Protein AF-A0A543E111-F1 (afdb_monomer)

Mean predicted aligned error: 7.76 Å

InterPro domains:
  IPR008279 PEP-utilising enzyme, mobile domain [PF00391] (436-506)
  IPR036637 Phosphohistidine domain superfamily [SSF52009] (407-509)
  IPR051549 Phosphoenolpyruvate Utilizing Enzyme [PTHR43615] (240-511)

Organism: NCBI:txid630975

Secondary structure (DSSP, 8-state):
------------TTTT---EEE-TTHHHHS-SPPPHHHHHHHHHHHHHH-GGGGSTT---EEEETTEEEEEHHHHHHHHHTTT--HHHHHHHHHHHH-PPPTT---PPPP--HHHHHHHHHHHHHHHHHHHHHHHHHHHHTTTTHHHHHHHHHHHHHH---HHHHHHHIIIIIHHHHHHHHHHHHHHHHHTHHHHHHHHHHHHHH-HHHHHHHTS-SS--TTSHHHHHHHHHHTTSS-HHHHHHHHTT--TTSS-SSSPPGGGGHHHHHHHHTTPPPSHHHHHHHHHHHHHHHHHHHHH-GGGHHHHHHHHHHHHHHHHHHHHHHHHHHHHHHHHHHHHHHHHHHHT-GGGGGGS-HHHHHHHHTT----S-HHHHHHHHHHHHHSPPPPSEEETTTPPPP--PPTTEEE-EEEE--EEEEEEEE-SSGGGGGG--TT-EEEES---TTTGGGGGG-SEEEESS--TTSHHHHHHHHHT--EEE--SSHHHH--TT-EEEEETTTTEEEE--

Nearest PDB structures (foldseek):
  5fbu-assembly1_A  TM=7.073E-01  e=4.498E-19  Listeria monocytogenes serotype 4b str. F2365
  5fbt-assembly1_A  TM=7.029E-01  e=6.473E-19  Listeria monocytogenes serotype 4b str. F2365
  5hv1-assembly1_A  TM=7.230E-01  e=2.465E-17  Listeria monocytogenes
  5fbs-assembly1_A  TM=6.700E-01  e=2.465E-17  Listeria monocytogenes serotype 4b str. F2365
  5hv2-assembly1_A  TM=5.198E-01  e=7.476E-16  Listeria monocytogenes

pLDDT: mean 85.35, std 11.7, range [33.38, 98.69]

Sequence (512 aa):
MTSGTTALEVWDDSVGVDHLWTNGNLGEAVPGVMTPATWSTVSLFMSRAMTTSAVPGARAFGRIRGRFYLDLSVIVSLAATFGVPPRRVLAAMEPVFGTVPPDVEIPLVAMPRARTALALLRSSVTGVRRARAARRALATELPALPQRCTDLRTAIAATADPRRLATIWTAEVDPLLALVGDLMDVVRRDGKALVTVPARLTRLVGAADAEALTSAGEHLASMGPLIGLARLERGEIDRDTYVREHGHRGPHEFELSVPRPAEDLDRHLAQLRGGPDPRPLLARREAAREEAWQRLVRNRPRRVEGARRGLHAWADAARQRERIRSASMRVFWVARAFFLRAGVLTGLGEDVFLLSLEEVLGVLSGAPVTADVAVRRATYAHYRALPAPPPLVRGTLAAAPGTRAAGTVRGTGASAGIVTGRVRVLPDVAGGDALRPGEVLVTTVTNVGWTPLFPRAAAIVTDVGARLSHAAVVARELGIPAVVGCGDATAVLRTGDQVRVDGTLGTVQRLP

Foldseek 3Di:
DDPPPLDFDDQAPLAPPQFKKFCFQVCQQAVAQAFQALVQLVLLLQCLLDLLVLQPPLQQWGGHLRTIIGTLQSVLLLCVLVPDHSVVVQVVCCQPGNHDPPPDDGHHDDDDSVSSVVSSVVSVVVLVVLLVVLVVCLVPPLVCLLVLLVVLLVVLLPDQALLVLLVSCVVPLSVLSNSLSSLSNNLVVLVVLLPVLLVVVCVQQNNQLSLLQQFCPDDALLCVLQVLLVCPVVVVDDPVVSCSSPQLFASNLSHLLDDTCSVPVPVLSVLLPPFPRLVVLLVVSNVSNVVSLVVCCVPPVVCNVVSVVSSVSNVVSRNSNRSSVSSSSSSSNSSSSSLQSLCVSQVVHSLSSNHHPVQSSCVSVPHDRPDPSVSSVVSSVVSRPDDDQFRMATRNDDDPDDPDDAFKFFAAQQFADKDKAFADEDADSVCLVVQAAAHEYEYAYHYSNCLSSLSRHQEYEHLHHRNPHSRSSSCSNSRRTYAYNRRCCNVRDDGGFIWMGGSHRNMIGTDD

Solvent-accessible surface area (backbone atoms only — not comparable to full-atom values): 26582 Å² total; per-residue (Å²): 138,79,86,77,76,76,74,60,67,85,48,42,67,34,64,97,38,79,38,30,32,35,22,24,39,51,33,34,52,41,70,53,59,48,46,40,28,25,46,44,50,50,49,58,30,44,52,48,36,33,78,58,48,54,32,88,93,37,65,41,52,46,30,52,60,35,21,56,30,34,28,48,14,45,54,39,25,62,42,41,71,74,73,42,57,57,70,61,54,49,65,71,39,25,56,59,44,31,81,77,60,94,85,63,80,70,43,70,54,91,67,63,58,69,62,49,51,52,30,50,51,57,42,46,59,53,46,53,53,45,42,53,51,29,60,50,35,59,74,66,43,57,79,51,41,66,57,54,42,50,54,50,35,52,53,43,70,69,55,85,49,44,53,58,50,44,46,46,39,68,73,48,50,50,56,49,40,46,47,42,13,33,39,49,32,43,43,66,68,65,37,54,38,70,55,53,37,49,60,51,34,28,76,72,63,34,63,70,38,22,49,37,62,72,35,73,91,66,88,48,61,67,49,38,54,44,54,43,46,58,33,39,78,70,65,77,41,54,70,66,55,40,36,72,76,31,19,52,63,32,60,56,46,59,42,44,84,54,79,43,36,51,80,45,45,67,66,44,50,60,72,48,59,90,48,55,76,56,62,67,37,40,50,53,35,52,52,48,19,51,52,37,48,52,50,42,46,73,76,39,56,95,47,40,69,63,49,51,55,39,49,51,51,25,48,51,45,52,44,51,47,35,49,50,51,54,51,38,28,41,48,45,47,35,52,28,44,46,47,53,41,48,4,61,72,70,72,47,44,78,57,41,36,60,30,35,53,69,53,49,46,37,40,36,70,68,44,78,85,80,71,62,56,67,40,46,51,53,31,51,54,52,42,59,73,46,79,82,77,66,55,56,37,48,28,70,81,52,79,77,84,75,91,68,68,92,59,55,47,53,33,42,39,29,11,60,46,75,46,74,31,38,30,37,65,40,93,50,67,88,58,48,82,75,62,50,77,52,23,23,40,30,24,51,61,49,32,59,48,40,50,43,54,49,60,24,33,48,26,43,38,20,20,41,22,24,62,69,17,60,56,20,47,54,27,35,42,45,58,28,20,15,26,23,34,32,70,45,46,64,79,73,54,50,65,68,41,44,31,40,38,29,6,61,79,5,38,36,34,62,52,136

Radius of gyration: 23.13 Å; Cα contacts (8 Å, |Δi|>4): 896; chains: 1; bounding box: 61×56×74 Å

Structure (mmCIF, N/CA/C/O backbone):
data_AF-A0A543E111-F1
#
_entry.id   AF-A0A543E111-F1
#
loop_
_atom_site.group_PDB
_atom_site.id
_atom_site.type_symbol
_atom_site.label_atom_id
_atom_site.label_alt_id
_atom_site.label_comp_id
_atom_site.label_asym_id
_atom_site.label_entity_id
_atom_site.label_seq_id
_atom_site.pdbx_PDB_ins_code
_atom_site.Cartn_x
_atom_site.Cartn_y
_atom_site.Cartn_z
_atom_site.occupancy
_atom_site.B_iso_or_equiv
_atom_site.auth_seq_id
_atom_site.auth_comp_id
_atom_site.auth_asym_id
_atom_site.auth_atom_id
_atom_site.pdbx_PDB_model_num
ATOM 1 N N . MET A 1 1 ? -7.466 -28.327 -36.109 1.00 33.38 1 MET A N 1
ATOM 2 C CA . MET A 1 1 ? -7.692 -27.185 -35.198 1.00 33.38 1 MET A CA 1
ATOM 3 C C . MET A 1 1 ? -7.561 -27.688 -33.768 1.00 33.38 1 MET A C 1
ATOM 5 O O . MET A 1 1 ? -8.539 -28.099 -33.166 1.00 33.38 1 MET A O 1
ATOM 9 N N . THR A 1 2 ? -6.333 -27.773 -33.262 1.00 33.50 2 THR A N 1
ATOM 10 C CA . THR A 1 2 ? -6.038 -28.115 -31.865 1.00 33.50 2 THR A CA 1
ATOM 11 C C . THR A 1 2 ? -6.123 -26.836 -31.040 1.00 33.50 2 THR A C 1
ATOM 13 O O . THR A 1 2 ? -5.398 -25.885 -31.325 1.00 33.50 2 THR A O 1
ATOM 16 N N . SER A 1 3 ? -7.026 -26.784 -30.057 1.00 40.44 3 SER A N 1
ATOM 17 C CA . SER A 1 3 ? -7.102 -25.684 -29.095 1.00 40.44 3 SER A CA 1
ATOM 18 C C . SER A 1 3 ? -5.812 -25.667 -28.273 1.00 40.44 3 SER A C 1
ATOM 20 O O . SER A 1 3 ? -5.650 -26.446 -27.335 1.00 40.44 3 SER A O 1
ATOM 22 N N . GLY A 1 4 ? -4.857 -24.831 -28.673 1.00 36.88 4 GLY A N 1
ATOM 23 C CA . GLY A 1 4 ? -3.644 -24.594 -27.906 1.00 36.88 4 GLY A CA 1
ATOM 24 C C . GLY A 1 4 ? -4.006 -23.829 -26.644 1.00 36.88 4 GLY A C 1
ATOM 25 O O . GLY A 1 4 ? -4.174 -22.614 -26.687 1.00 36.88 4 GLY A O 1
ATOM 26 N N . THR A 1 5 ? -4.157 -24.531 -25.525 1.00 47.09 5 THR A N 1
ATOM 27 C CA . THR A 1 5 ? -4.147 -23.908 -24.204 1.00 47.09 5 THR A CA 1
ATOM 28 C C . THR A 1 5 ? -2.765 -23.287 -24.040 1.00 47.09 5 THR A C 1
ATOM 30 O O . THR A 1 5 ? -1.782 -24.009 -23.882 1.00 47.09 5 THR A O 1
ATOM 33 N N . THR A 1 6 ? -2.653 -21.964 -24.162 1.00 56.34 6 THR A N 1
ATOM 34 C CA . THR A 1 6 ? -1.395 -21.255 -23.917 1.00 56.34 6 THR A CA 1
ATOM 35 C C . THR A 1 6 ? -0.945 -21.608 -22.501 1.00 56.34 6 THR A C 1
ATOM 37 O O . THR A 1 6 ? -1.665 -21.318 -21.543 1.00 56.34 6 THR A O 1
ATOM 40 N N . ALA A 1 7 ? 0.184 -22.306 -22.362 1.00 80.81 7 ALA A N 1
ATOM 41 C CA . ALA A 1 7 ? 0.700 -22.697 -21.056 1.00 80.81 7 ALA A CA 1
ATOM 42 C C . ALA A 1 7 ? 0.969 -21.424 -20.241 1.00 80.81 7 ALA A C 1
ATOM 44 O O . ALA A 1 7 ? 1.780 -20.597 -20.645 1.00 80.81 7 ALA A O 1
ATOM 45 N N . LEU A 1 8 ? 0.235 -21.231 -19.143 1.00 88.69 8 LEU A N 1
ATOM 46 C CA . LEU A 1 8 ? 0.400 -20.073 -18.266 1.00 88.69 8 LEU A CA 1
ATOM 47 C C . LEU A 1 8 ? 1.605 -20.277 -17.345 1.00 88.69 8 LEU A C 1
ATOM 49 O O . LEU A 1 8 ? 1.882 -21.396 -16.911 1.00 88.69 8 LEU A O 1
ATOM 53 N N . GLU A 1 9 ? 2.285 -19.187 -16.996 1.00 91.19 9 GLU A N 1
ATOM 54 C CA . GLU A 1 9 ? 3.267 -19.217 -15.914 1.00 91.19 9 GLU A CA 1
ATOM 55 C C . GLU A 1 9 ? 2.563 -19.380 -14.557 1.00 91.19 9 GLU A C 1
ATOM 57 O O . GLU A 1 9 ? 1.454 -18.888 -14.333 1.00 91.19 9 GLU A O 1
ATOM 62 N N . VAL A 1 10 ? 3.235 -20.037 -13.611 1.00 89.94 10 VAL A N 1
ATOM 63 C CA . VAL A 1 10 ? 2.739 -20.176 -12.238 1.00 89.94 10 VAL A CA 1
ATOM 64 C C . VAL A 1 10 ? 3.237 -18.997 -11.407 1.00 89.94 10 VAL A C 1
ATOM 66 O O . VAL A 1 10 ? 4.420 -18.906 -11.087 1.00 89.94 10 VAL A O 1
ATOM 69 N N . TRP A 1 11 ? 2.335 -18.088 -11.029 1.00 91.81 11 TRP A N 1
ATOM 70 C CA . TRP A 1 11 ? 2.633 -16.985 -10.101 1.00 91.81 11 TRP A CA 1
ATOM 71 C C . TRP A 1 11 ? 2.036 -17.249 -8.720 1.00 91.81 11 TRP A C 1
ATOM 73 O O . TRP A 1 11 ? 1.345 -16.404 -8.143 1.00 91.81 11 TRP A O 1
ATOM 83 N N . ASP A 1 12 ? 2.278 -18.449 -8.205 1.00 90.12 12 ASP A N 1
ATOM 84 C CA . ASP A 1 12 ? 1.748 -18.905 -6.929 1.00 90.12 12 ASP A CA 1
ATOM 85 C C . ASP A 1 12 ? 2.803 -19.708 -6.159 1.00 90.12 12 ASP A C 1
ATOM 87 O O . ASP A 1 12 ? 3.089 -20.861 -6.471 1.00 90.12 12 ASP A O 1
ATOM 91 N N . ASP A 1 13 ? 3.387 -19.065 -5.152 1.00 89.50 13 ASP A N 1
ATOM 92 C CA . ASP A 1 13 ? 4.419 -19.614 -4.275 1.00 89.50 13 ASP A CA 1
ATOM 93 C C . ASP A 1 13 ? 3.821 -20.533 -3.184 1.00 89.50 13 ASP A C 1
ATOM 95 O O . ASP A 1 13 ? 4.572 -21.138 -2.423 1.00 89.50 13 ASP A O 1
ATOM 99 N N . SER A 1 14 ? 2.486 -20.652 -3.084 1.00 85.56 14 SER A N 1
ATOM 100 C CA . SER A 1 14 ? 1.828 -21.593 -2.159 1.00 85.56 14 SER A CA 1
ATOM 101 C C . SER A 1 14 ? 1.708 -23.014 -2.725 1.00 85.56 14 SER A C 1
ATOM 103 O O . SER A 1 14 ? 1.397 -23.960 -1.997 1.00 85.56 14 SER A O 1
ATOM 105 N N . VAL A 1 15 ? 1.957 -23.188 -4.026 1.00 84.62 15 VAL A N 1
ATOM 106 C CA . VAL A 1 15 ? 1.845 -24.482 -4.706 1.00 84.62 15 VAL A CA 1
ATOM 107 C C . VAL A 1 15 ? 2.916 -25.444 -4.193 1.00 84.62 15 VAL A C 1
ATOM 109 O O . VAL A 1 15 ? 4.108 -25.156 -4.247 1.00 84.62 15 VAL A O 1
ATOM 112 N N . GLY A 1 16 ? 2.485 -26.616 -3.719 1.00 80.12 16 GLY A N 1
ATOM 113 C CA . GLY A 1 16 ? 3.383 -27.671 -3.238 1.00 80.12 16 GLY A CA 1
ATOM 114 C C . GLY A 1 16 ? 3.964 -27.431 -1.841 1.00 80.12 16 GLY A C 1
ATOM 115 O O . GLY A 1 16 ? 4.858 -28.168 -1.432 1.00 80.12 16 GLY A O 1
ATOM 116 N N . VAL A 1 17 ? 3.465 -26.430 -1.105 1.00 84.31 17 VAL A N 1
ATOM 117 C CA . VAL A 1 17 ? 3.986 -26.049 0.213 1.00 84.31 17 VAL A CA 1
ATOM 118 C C . VAL A 1 17 ? 2.837 -25.879 1.219 1.00 84.31 17 VAL A C 1
ATOM 120 O O . VAL A 1 17 ? 1.979 -25.016 1.043 1.00 84.31 17 VAL A O 1
ATOM 123 N N . ASP A 1 18 ? 2.815 -26.663 2.305 1.00 87.69 18 ASP A N 1
ATOM 124 C CA . ASP A 1 18 ? 1.842 -26.490 3.405 1.00 87.69 18 ASP A CA 1
ATOM 125 C C . ASP A 1 18 ? 2.306 -25.391 4.367 1.00 87.69 18 ASP A C 1
ATOM 127 O O . ASP A 1 18 ? 2.800 -25.666 5.456 1.00 87.69 18 ASP A O 1
ATOM 131 N N . HIS A 1 19 ? 2.202 -24.135 3.939 1.00 89.31 19 HIS A N 1
ATOM 132 C CA . HIS A 1 19 ? 2.475 -22.958 4.766 1.00 89.31 19 HIS A CA 1
ATOM 133 C C . HIS A 1 19 ? 1.205 -22.134 4.983 1.00 89.31 19 HIS A C 1
ATOM 135 O O . HIS A 1 19 ? 0.272 -22.175 4.176 1.00 89.31 19 HIS A O 1
ATOM 141 N N . LEU A 1 20 ? 1.196 -21.349 6.062 1.00 88.50 20 LEU A N 1
ATOM 142 C CA . LEU A 1 20 ? 0.181 -20.338 6.326 1.00 88.50 20 LEU A CA 1
ATOM 143 C C . LEU A 1 20 ? 0.649 -18.968 5.826 1.00 88.50 20 LEU A C 1
ATOM 145 O O . LEU A 1 20 ? 1.690 -18.459 6.241 1.00 88.50 20 LEU A O 1
ATOM 149 N N . TRP A 1 21 ? -0.170 -18.340 4.996 1.00 88.06 21 TRP A N 1
ATOM 150 C CA . TRP A 1 21 ? 0.097 -17.075 4.334 1.00 88.06 21 TRP A CA 1
ATOM 151 C C . TRP A 1 21 ? -0.920 -16.017 4.738 1.00 88.06 21 TRP A C 1
ATOM 153 O O . TRP A 1 21 ? -2.097 -16.326 4.911 1.00 88.06 21 TRP A O 1
ATOM 163 N N . THR A 1 22 ? -0.503 -14.753 4.830 1.00 85.25 22 THR A N 1
ATOM 164 C CA . THR A 1 22 ? -1.423 -13.637 5.083 1.00 85.25 22 THR A CA 1
ATOM 165 C C . THR A 1 22 ? -1.146 -12.418 4.215 1.00 85.25 22 THR A C 1
ATOM 167 O O . THR A 1 22 ? 0.011 -12.057 4.005 1.00 85.25 22 THR A O 1
ATOM 170 N N . ASN A 1 23 ? -2.198 -11.746 3.745 1.00 81.38 23 ASN A N 1
ATOM 171 C CA . ASN A 1 23 ? -2.072 -10.429 3.124 1.00 81.38 23 ASN A CA 1
ATOM 172 C C . ASN A 1 23 ? -2.582 -9.277 4.008 1.00 81.38 23 ASN A C 1
ATOM 174 O O . ASN A 1 23 ? -2.248 -8.151 3.681 1.00 81.38 23 ASN A O 1
ATOM 178 N N . GLY A 1 24 ? -3.271 -9.516 5.136 1.00 72.00 24 GLY A N 1
ATOM 179 C CA . GLY A 1 24 ? -3.716 -8.526 6.144 1.00 72.00 24 GLY A CA 1
ATOM 180 C C . GLY A 1 24 ? -3.626 -7.036 5.749 1.00 72.00 24 GLY A C 1
ATOM 181 O O . GLY A 1 24 ? -4.308 -6.580 4.840 1.00 72.00 24 GLY A O 1
ATOM 182 N N . ASN A 1 25 ? -2.747 -6.257 6.395 1.00 65.94 25 ASN A N 1
ATOM 183 C CA . ASN A 1 25 ? -2.526 -4.841 6.034 1.00 65.94 25 ASN A CA 1
ATOM 184 C C . ASN A 1 25 ? -1.669 -4.630 4.764 1.00 65.94 25 ASN A C 1
ATOM 186 O O . ASN A 1 25 ? -1.508 -3.499 4.306 1.00 65.94 25 ASN A O 1
ATOM 190 N N . LEU A 1 26 ? -1.046 -5.674 4.212 1.00 70.81 26 LEU A N 1
ATOM 191 C CA . LEU A 1 26 ? -0.230 -5.570 2.995 1.00 70.81 26 LEU A CA 1
ATOM 192 C C . LEU A 1 26 ? -1.077 -5.586 1.723 1.00 70.81 26 LEU A C 1
ATOM 194 O O . LEU A 1 26 ? -0.690 -4.943 0.753 1.00 70.81 26 LEU A O 1
ATOM 198 N N . GLY A 1 27 ? -2.247 -6.225 1.749 1.00 65.50 27 GLY A N 1
ATOM 199 C CA . GLY A 1 27 ? -3.235 -6.186 0.677 1.00 65.50 27 GLY A CA 1
ATOM 200 C C . GLY A 1 27 ? -3.754 -4.771 0.423 1.00 65.50 27 GLY A C 1
ATOM 201 O O . GLY A 1 27 ? -4.107 -4.449 -0.699 1.00 65.50 27 GLY A O 1
ATOM 202 N N . GLU A 1 28 ? -3.715 -3.876 1.415 1.00 69.38 28 GLU A N 1
ATOM 203 C CA . GLU A 1 28 ? -4.000 -2.443 1.218 1.00 69.38 28 GLU A CA 1
ATOM 204 C C . GLU A 1 28 ? -2.888 -1.721 0.459 1.00 69.38 28 GLU A C 1
ATOM 206 O O . GLU A 1 28 ? -3.137 -0.804 -0.320 1.00 69.38 28 GLU A O 1
ATOM 211 N N . ALA A 1 29 ? -1.638 -2.108 0.711 1.00 68.31 29 ALA A N 1
ATOM 212 C CA . ALA A 1 29 ? -0.481 -1.518 0.056 1.00 68.31 29 ALA A CA 1
ATOM 213 C C . ALA A 1 29 ? -0.322 -2.042 -1.376 1.00 68.31 29 ALA A C 1
ATOM 215 O O . ALA A 1 29 ? -0.020 -1.271 -2.284 1.00 68.31 29 ALA A O 1
ATOM 216 N N . VAL A 1 30 ? -0.562 -3.337 -1.580 1.00 77.75 30 VAL A N 1
ATOM 217 C CA . VAL A 1 30 ? -0.402 -4.029 -2.860 1.00 77.75 30 VAL A CA 1
ATOM 218 C C . VAL A 1 30 ? -1.674 -4.839 -3.165 1.00 77.75 30 VAL A C 1
ATOM 220 O O . VAL A 1 30 ? -1.674 -6.063 -3.038 1.00 77.75 30 VAL A O 1
ATOM 223 N N . PRO A 1 31 ? -2.784 -4.172 -3.540 1.00 73.81 31 PRO A N 1
ATOM 224 C CA . PRO A 1 31 ? -4.091 -4.827 -3.692 1.00 73.81 31 PRO A CA 1
ATOM 225 C C . PRO A 1 31 ? -4.216 -5.671 -4.965 1.00 73.81 31 PRO A C 1
ATOM 227 O O . PRO A 1 31 ? -5.032 -6.592 -5.043 1.00 73.81 31 PRO A O 1
ATOM 230 N N . GLY A 1 32 ? -3.435 -5.331 -5.990 1.00 84.00 32 GLY A N 1
ATOM 231 C CA . GLY A 1 32 ? -3.528 -5.923 -7.318 1.00 84.00 32 GLY A CA 1
ATOM 232 C C . GLY A 1 32 ? -2.612 -7.124 -7.523 1.00 84.00 32 GLY A C 1
ATOM 233 O O . GLY A 1 32 ? -1.678 -7.374 -6.760 1.00 84.00 32 GLY A O 1
ATOM 234 N N . VAL A 1 33 ? -2.871 -7.842 -8.616 1.00 91.62 33 VAL A N 1
ATOM 235 C CA . VAL A 1 33 ? -1.870 -8.722 -9.228 1.00 91.62 33 VAL A CA 1
ATOM 236 C C . VAL A 1 33 ? -0.685 -7.858 -9.633 1.00 91.62 33 VAL A C 1
ATOM 238 O O . VAL A 1 33 ? -0.886 -6.817 -10.255 1.00 91.62 33 VAL A O 1
ATOM 241 N N . MET A 1 34 ? 0.522 -8.284 -9.282 1.00 94.81 34 MET A N 1
ATOM 242 C CA . MET A 1 34 ? 1.736 -7.574 -9.655 1.00 94.81 34 MET A CA 1
ATOM 243 C C . MET A 1 34 ? 2.244 -8.038 -11.010 1.00 94.81 34 MET A C 1
ATOM 245 O O . MET A 1 34 ? 2.337 -9.240 -11.270 1.00 94.81 34 MET A O 1
ATOM 249 N N . THR A 1 35 ? 2.654 -7.085 -11.838 1.00 96.56 35 THR A N 1
ATOM 250 C CA . THR A 1 35 ? 3.488 -7.395 -13.003 1.00 96.56 35 THR A CA 1
ATOM 251 C C . THR A 1 35 ? 4.874 -7.913 -12.566 1.00 96.56 35 THR A C 1
ATOM 253 O O . THR A 1 35 ? 5.312 -7.632 -11.445 1.00 96.56 35 THR A O 1
ATOM 256 N N . PRO A 1 36 ? 5.602 -8.670 -13.407 1.00 96.94 36 PRO A N 1
ATOM 257 C CA . P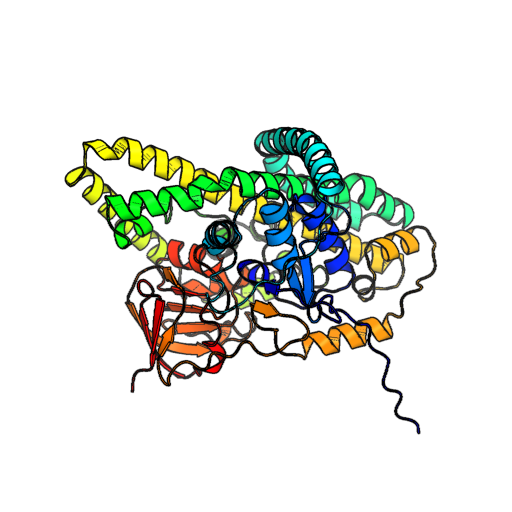RO A 1 36 ? 6.984 -9.086 -13.139 1.00 96.94 36 PRO A CA 1
ATOM 258 C C . PRO A 1 36 ? 7.933 -7.938 -12.754 1.00 96.94 36 PRO A C 1
ATOM 260 O O . PRO A 1 36 ? 8.723 -8.086 -11.811 1.00 96.94 36 PRO A O 1
ATOM 263 N N . ALA A 1 37 ? 7.808 -6.773 -13.398 1.00 97.69 37 ALA A N 1
ATOM 264 C CA . ALA A 1 37 ? 8.557 -5.564 -13.051 1.00 97.69 37 ALA A CA 1
ATOM 265 C C . ALA A 1 37 ? 8.250 -5.100 -11.622 1.00 97.69 37 ALA A C 1
ATOM 267 O O . ALA A 1 37 ? 9.156 -4.846 -10.819 1.00 97.69 37 ALA A O 1
ATOM 268 N N . THR A 1 38 ? 6.963 -5.052 -11.270 1.00 96.69 38 THR A N 1
ATOM 269 C CA . THR A 1 38 ? 6.525 -4.708 -9.916 1.00 96.69 38 THR A CA 1
ATOM 270 C C . THR A 1 38 ? 7.024 -5.727 -8.904 1.00 96.69 38 THR A C 1
ATOM 272 O O . THR A 1 38 ? 7.614 -5.346 -7.898 1.00 96.69 38 THR A O 1
ATOM 275 N N . TRP A 1 39 ? 6.836 -7.021 -9.162 1.00 95.75 39 TRP A N 1
ATOM 276 C CA . TRP A 1 39 ? 7.211 -8.077 -8.226 1.00 95.75 39 TRP A CA 1
ATOM 277 C C . TRP A 1 39 ? 8.708 -8.084 -7.918 1.00 95.75 39 TRP A C 1
ATOM 279 O O . TRP A 1 39 ? 9.091 -8.171 -6.751 1.00 95.75 39 TRP A O 1
ATOM 289 N N . SER A 1 40 ? 9.556 -7.978 -8.940 1.00 96.12 40 SER A N 1
ATOM 290 C CA . SER A 1 40 ? 11.013 -7.932 -8.766 1.00 96.12 40 SER A CA 1
ATOM 291 C C . SER A 1 40 ? 11.454 -6.687 -7.982 1.00 96.12 40 SER A C 1
ATOM 293 O O . SER A 1 40 ? 12.231 -6.803 -7.033 1.00 96.12 40 SER A O 1
ATOM 295 N N . THR A 1 41 ? 10.868 -5.521 -8.268 1.00 96.19 41 THR A N 1
ATOM 296 C CA . THR A 1 41 ? 11.137 -4.273 -7.527 1.00 96.19 41 THR A CA 1
ATOM 297 C C . THR A 1 41 ? 10.648 -4.330 -6.073 1.00 96.19 41 THR A C 1
ATOM 299 O O . THR A 1 41 ? 11.373 -3.961 -5.148 1.00 96.19 41 THR A O 1
ATOM 302 N N . VAL A 1 42 ? 9.432 -4.836 -5.836 1.00 93.00 42 VAL A N 1
ATOM 303 C CA . VAL A 1 42 ? 8.875 -5.041 -4.489 1.00 93.00 42 VAL A CA 1
ATOM 304 C C . VAL A 1 42 ? 9.710 -6.054 -3.714 1.00 93.00 42 VAL A C 1
ATOM 306 O O . VAL A 1 42 ? 9.987 -5.830 -2.542 1.00 93.00 42 VAL A O 1
ATOM 309 N N . SER A 1 43 ? 10.160 -7.136 -4.351 1.00 90.88 43 SER A N 1
ATOM 310 C CA . SER A 1 43 ? 11.009 -8.149 -3.715 1.00 90.88 43 SER A CA 1
ATOM 311 C C . SER A 1 43 ? 12.336 -7.559 -3.243 1.00 90.88 43 SER A C 1
ATOM 313 O O . SER A 1 43 ? 12.751 -7.816 -2.112 1.00 90.88 43 SER A O 1
ATOM 315 N N . LEU A 1 44 ? 12.961 -6.710 -4.063 1.00 90.62 44 LEU A N 1
ATOM 316 C CA . LEU A 1 44 ? 14.172 -5.973 -3.705 1.00 90.62 44 LEU A CA 1
ATOM 317 C C . LEU A 1 44 ? 13.930 -5.049 -2.501 1.00 90.62 44 LEU A C 1
ATOM 319 O O . LEU A 1 44 ? 14.650 -5.132 -1.505 1.00 90.62 44 LEU A O 1
ATOM 323 N N . PHE A 1 45 ? 12.866 -4.244 -2.535 1.00 91.00 45 PHE A N 1
ATOM 324 C CA . PHE A 1 45 ? 12.468 -3.380 -1.419 1.00 91.00 45 PHE A CA 1
ATOM 325 C C . PHE A 1 45 ? 12.187 -4.179 -0.130 1.00 91.00 45 PHE A C 1
ATOM 327 O O . PHE A 1 45 ? 12.713 -3.859 0.941 1.00 91.00 45 PHE A O 1
ATOM 334 N N . MET A 1 46 ? 11.414 -5.264 -0.222 1.00 87.12 46 MET A N 1
ATOM 335 C CA . MET A 1 46 ? 11.021 -6.099 0.918 1.00 87.12 46 MET A CA 1
ATOM 336 C C . MET A 1 46 ? 12.192 -6.888 1.504 1.00 87.12 46 MET A C 1
ATOM 338 O O . MET A 1 46 ? 12.240 -7.095 2.718 1.00 87.12 46 MET A O 1
ATOM 342 N N . SER A 1 47 ? 13.187 -7.255 0.690 1.00 84.12 47 SER A N 1
ATOM 343 C CA . SER A 1 47 ? 14.428 -7.874 1.177 1.00 84.12 47 SER A CA 1
ATOM 344 C C . SER A 1 47 ? 15.179 -6.986 2.181 1.00 84.12 47 SER A C 1
ATOM 346 O O . SER A 1 47 ? 15.917 -7.491 3.028 1.00 84.12 47 SER A O 1
ATOM 348 N N . ARG A 1 48 ? 14.950 -5.667 2.122 1.00 82.06 48 ARG A N 1
ATOM 349 C CA . ARG A 1 48 ? 15.554 -4.672 3.015 1.00 82.06 48 ARG A CA 1
ATOM 350 C C . ARG A 1 48 ? 14.623 -4.218 4.124 1.00 82.06 48 ARG A C 1
ATOM 352 O O . ARG A 1 48 ? 15.064 -4.082 5.261 1.00 82.06 48 ARG A O 1
ATOM 359 N N . ALA A 1 49 ? 13.337 -4.064 3.818 1.00 80.50 49 ALA A N 1
ATOM 360 C CA . ALA A 1 49 ? 12.323 -3.711 4.805 1.00 80.50 49 ALA A CA 1
ATOM 361 C C . ALA A 1 49 ? 12.046 -4.838 5.824 1.00 80.50 49 ALA A C 1
ATOM 363 O O . ALA A 1 49 ? 11.564 -4.569 6.927 1.00 80.50 49 ALA A O 1
ATOM 364 N N . MET A 1 50 ? 12.350 -6.099 5.483 1.00 75.69 50 MET A N 1
ATOM 365 C CA . MET A 1 50 ? 12.152 -7.258 6.356 1.00 75.69 50 MET A CA 1
ATOM 366 C C . MET A 1 50 ? 13.471 -7.930 6.744 1.00 75.69 50 MET A C 1
ATOM 368 O O . MET A 1 50 ? 14.137 -8.572 5.936 1.00 75.69 50 MET A O 1
ATOM 372 N N . THR A 1 51 ? 13.797 -7.891 8.037 1.00 62.41 51 THR A N 1
ATOM 373 C CA . THR A 1 51 ? 14.985 -8.552 8.612 1.00 62.41 51 THR A CA 1
ATOM 374 C C . THR A 1 51 ? 14.995 -10.071 8.471 1.00 62.41 51 THR A C 1
ATOM 376 O O . THR A 1 51 ? 16.060 -10.685 8.518 1.00 62.41 51 THR A O 1
ATOM 379 N N . THR A 1 52 ? 13.817 -10.685 8.339 1.00 63.19 52 THR A N 1
ATOM 380 C CA . THR A 1 52 ? 13.649 -12.138 8.190 1.00 63.19 52 THR A CA 1
ATOM 381 C C . THR A 1 52 ? 14.242 -12.655 6.879 1.00 63.19 52 THR A C 1
ATOM 383 O O . THR A 1 52 ? 14.733 -13.777 6.843 1.00 63.19 52 THR A O 1
ATOM 386 N N . SER A 1 53 ? 14.318 -11.807 5.850 1.00 60.62 53 SER A N 1
ATOM 387 C CA . SER A 1 53 ? 14.897 -12.117 4.535 1.00 60.62 53 SER A CA 1
ATOM 388 C C . SER A 1 53 ? 16.404 -12.398 4.563 1.00 60.62 53 SER A C 1
ATOM 390 O O . SER A 1 53 ? 16.967 -12.845 3.571 1.00 60.62 53 SER A O 1
ATOM 392 N N . ALA A 1 54 ? 17.081 -12.141 5.687 1.00 61.62 54 ALA A N 1
ATOM 393 C CA . ALA A 1 54 ? 18.514 -12.385 5.831 1.00 61.62 54 ALA A CA 1
ATOM 394 C C . ALA A 1 54 ? 18.872 -13.855 6.125 1.00 61.62 54 ALA A C 1
ATOM 396 O O . ALA A 1 54 ? 20.053 -14.205 6.127 1.00 61.62 54 ALA A O 1
ATOM 397 N N . VAL A 1 55 ? 17.882 -14.709 6.410 1.00 68.25 55 VAL A N 1
ATOM 398 C CA . VAL A 1 55 ? 18.095 -16.141 6.646 1.00 68.25 55 VAL A CA 1
ATOM 399 C C . VAL A 1 55 ? 17.943 -16.895 5.315 1.00 68.25 55 VAL A C 1
ATOM 401 O O . VAL A 1 55 ? 16.860 -16.874 4.729 1.00 68.25 55 VAL A O 1
ATOM 404 N N . PRO A 1 56 ? 19.000 -17.567 4.810 1.00 64.94 56 PRO A N 1
ATOM 405 C CA . PRO A 1 56 ? 18.929 -18.298 3.545 1.00 64.94 56 PRO A CA 1
ATOM 406 C C . PRO A 1 56 ? 17.825 -19.360 3.560 1.00 64.94 56 PRO A C 1
ATOM 408 O O . PRO A 1 56 ? 17.770 -20.168 4.485 1.00 64.94 56 PRO A O 1
ATOM 411 N N . GLY A 1 57 ? 16.967 -19.362 2.536 1.00 66.94 57 GLY A N 1
ATOM 412 C CA . GLY A 1 57 ? 15.836 -20.293 2.414 1.00 66.94 57 GLY A CA 1
ATOM 413 C C . GLY A 1 57 ? 14.587 -19.915 3.221 1.00 66.94 57 GLY A C 1
ATOM 414 O O . GLY A 1 57 ? 13.581 -20.603 3.121 1.00 66.94 57 GLY A O 1
ATOM 415 N N . ALA A 1 58 ? 14.611 -18.816 3.981 1.00 70.62 58 ALA A N 1
ATOM 416 C CA . ALA A 1 58 ? 13.491 -18.354 4.802 1.00 70.62 58 ALA A CA 1
ATOM 417 C C . ALA A 1 58 ? 12.895 -17.049 4.245 1.00 70.62 58 ALA A C 1
ATOM 419 O O . ALA A 1 58 ? 12.820 -16.030 4.941 1.00 70.62 58 ALA A O 1
ATOM 420 N N . ARG A 1 59 ? 12.485 -17.054 2.966 1.00 80.62 59 ARG A N 1
ATOM 421 C CA . ARG A 1 59 ? 11.807 -15.892 2.373 1.00 80.62 59 ARG A CA 1
ATOM 422 C C . ARG A 1 59 ? 10.425 -15.754 3.012 1.00 80.62 59 ARG A C 1
ATOM 424 O O . ARG A 1 59 ? 9.517 -16.510 2.712 1.00 80.62 59 ARG A O 1
ATOM 431 N N . ALA A 1 60 ? 10.272 -14.767 3.889 1.00 86.12 60 ALA A N 1
ATOM 432 C CA . ALA A 1 60 ? 9.057 -14.541 4.678 1.00 86.12 60 ALA A CA 1
ATOM 433 C C . ALA A 1 60 ? 7.887 -13.912 3.889 1.00 86.12 60 ALA A C 1
ATOM 435 O O . ALA A 1 60 ? 6.981 -13.329 4.486 1.00 86.12 60 ALA A O 1
ATOM 436 N N . PHE A 1 61 ? 7.935 -13.949 2.559 1.00 89.62 61 PHE A N 1
ATOM 437 C CA . PHE A 1 61 ? 6.930 -13.361 1.680 1.00 89.62 61 PHE A CA 1
ATOM 438 C C . PHE A 1 61 ? 6.907 -14.057 0.319 1.00 89.62 61 PHE A C 1
ATOM 440 O O . PHE A 1 61 ? 7.895 -14.659 -0.106 1.00 89.62 61 PHE A O 1
ATOM 447 N N . GLY A 1 62 ? 5.789 -13.945 -0.386 1.00 90.81 62 GLY A N 1
ATOM 448 C CA . GLY A 1 62 ? 5.545 -14.602 -1.659 1.00 90.81 62 GLY A CA 1
ATOM 449 C C . GLY A 1 62 ? 4.379 -14.020 -2.431 1.00 90.81 62 GLY A C 1
ATOM 450 O O . GLY A 1 62 ? 3.807 -12.994 -2.054 1.00 90.81 62 GLY A O 1
ATOM 451 N N . ARG A 1 63 ? 4.068 -14.672 -3.547 1.00 92.12 63 ARG A N 1
ATOM 452 C CA . ARG A 1 63 ? 2.885 -14.404 -4.355 1.00 92.12 63 ARG A CA 1
ATOM 453 C C . ARG A 1 63 ? 1.890 -15.537 -4.205 1.00 92.12 63 ARG A C 1
ATOM 455 O O . ARG A 1 63 ? 2.276 -16.687 -4.320 1.00 92.12 63 ARG A O 1
ATOM 462 N N . ILE A 1 64 ? 0.614 -15.214 -4.047 1.00 90.38 64 ILE A N 1
ATOM 463 C CA . ILE A 1 64 ? -0.488 -16.163 -4.247 1.00 90.38 64 ILE A CA 1
ATOM 464 C C . ILE A 1 64 ? -1.360 -15.582 -5.343 1.00 90.38 64 ILE A C 1
ATOM 466 O O . ILE A 1 64 ? -1.833 -14.447 -5.217 1.00 90.38 64 ILE A O 1
ATOM 470 N N . ARG A 1 65 ? -1.536 -16.321 -6.442 1.00 90.12 65 ARG A N 1
ATOM 471 C CA . ARG A 1 65 ? -2.215 -15.826 -7.652 1.00 90.12 65 ARG A CA 1
ATOM 472 C C . ARG A 1 65 ? -1.742 -14.425 -8.081 1.00 90.12 65 ARG A C 1
ATOM 474 O O . ARG A 1 65 ? -2.547 -13.515 -8.302 1.00 90.12 65 ARG A O 1
ATOM 481 N N . GLY A 1 66 ? -0.423 -14.230 -8.090 1.00 91.06 66 GLY A N 1
ATOM 482 C CA . GLY A 1 66 ? 0.261 -12.986 -8.449 1.00 91.06 66 GLY A CA 1
ATOM 483 C C . GLY A 1 66 ? 0.120 -11.823 -7.455 1.00 91.06 66 GLY A C 1
ATOM 484 O O . GLY A 1 66 ? 0.604 -10.731 -7.743 1.00 91.06 66 GLY A O 1
ATOM 485 N N . ARG A 1 67 ? -0.516 -12.017 -6.292 1.00 90.56 67 ARG A N 1
ATOM 486 C CA . ARG A 1 67 ? -0.718 -10.986 -5.253 1.00 90.56 67 ARG A CA 1
ATOM 487 C C . ARG A 1 67 ? 0.224 -11.198 -4.074 1.00 90.56 67 ARG A C 1
ATOM 489 O O . ARG A 1 67 ? 0.558 -12.335 -3.774 1.00 90.56 67 ARG A O 1
ATOM 496 N N . PHE A 1 68 ? 0.636 -10.128 -3.399 1.00 90.44 68 PHE A N 1
ATOM 497 C CA . PHE A 1 68 ? 1.624 -10.189 -2.316 1.00 90.44 68 PHE A CA 1
ATOM 498 C C . PHE A 1 68 ? 1.053 -10.824 -1.037 1.00 90.44 68 PHE A C 1
ATOM 500 O O . PHE A 1 68 ? 0.013 -10.390 -0.545 1.00 90.44 68 PHE A O 1
ATOM 507 N N . TYR A 1 69 ? 1.771 -11.789 -0.461 1.00 89.88 69 TYR A N 1
ATOM 508 C CA . TYR A 1 69 ? 1.472 -12.406 0.835 1.00 89.88 69 TYR A CA 1
ATOM 509 C C . TYR A 1 69 ? 2.739 -12.514 1.689 1.00 89.88 69 TYR A C 1
ATOM 511 O O . TYR A 1 69 ? 3.841 -12.686 1.173 1.00 89.88 69 TYR A O 1
ATOM 519 N N . LEU A 1 70 ? 2.584 -12.444 3.009 1.00 88.50 70 LEU A N 1
ATOM 520 C CA . LEU A 1 70 ? 3.603 -12.859 3.970 1.00 88.50 70 LEU A CA 1
ATOM 521 C C . LEU A 1 70 ? 3.450 -14.333 4.299 1.00 88.50 70 LEU A C 1
ATOM 523 O O . LEU A 1 70 ? 2.334 -14.816 4.449 1.00 88.50 70 LEU A O 1
ATOM 527 N N . ASP A 1 71 ? 4.577 -14.997 4.501 1.00 89.56 71 ASP A N 1
ATOM 528 C CA . ASP A 1 71 ? 4.640 -16.376 4.967 1.00 89.56 71 ASP A CA 1
ATOM 529 C C . ASP A 1 71 ? 4.725 -16.392 6.504 1.00 89.56 71 ASP A C 1
ATOM 531 O O . ASP A 1 71 ? 5.787 -16.161 7.098 1.00 89.56 71 ASP A O 1
ATOM 535 N N . LEU A 1 72 ? 3.587 -16.614 7.170 1.00 87.62 72 LEU A N 1
ATOM 536 C CA . LEU A 1 72 ? 3.522 -16.698 8.631 1.00 87.62 72 LEU A CA 1
ATOM 537 C C . LEU A 1 72 ? 4.244 -17.937 9.152 1.00 87.62 72 LEU A C 1
ATOM 539 O O . LEU A 1 72 ? 4.861 -17.857 10.216 1.00 87.62 72 LEU A O 1
ATOM 543 N N . SER A 1 73 ? 4.211 -19.047 8.413 1.00 88.94 73 SER A N 1
ATOM 544 C CA . SER A 1 73 ? 4.930 -20.271 8.766 1.00 88.94 73 SER A CA 1
ATOM 545 C C . SER A 1 73 ? 6.424 -19.997 8.913 1.00 88.94 73 SER A C 1
ATOM 547 O O . SER A 1 73 ? 7.005 -20.305 9.955 1.00 88.94 73 SER A O 1
ATOM 549 N N . VAL A 1 74 ? 7.044 -19.310 7.954 1.00 88.62 74 VAL A N 1
ATOM 550 C CA . VAL A 1 74 ? 8.459 -18.914 8.022 1.00 88.62 74 VAL A CA 1
ATOM 551 C C . VAL A 1 74 ? 8.729 -17.933 9.170 1.00 88.62 74 VAL A C 1
ATOM 553 O O . VAL A 1 74 ? 9.683 -18.124 9.932 1.00 88.62 74 VAL A O 1
ATOM 556 N N . ILE A 1 75 ? 7.895 -16.899 9.337 1.00 86.69 75 ILE A N 1
ATOM 557 C CA . ILE A 1 75 ? 8.079 -15.873 10.383 1.00 86.69 75 ILE A CA 1
ATOM 558 C C . ILE A 1 75 ? 8.001 -16.488 11.787 1.00 86.69 75 ILE A C 1
ATOM 560 O O . ILE A 1 75 ? 8.856 -16.222 12.637 1.00 86.69 75 ILE A O 1
ATOM 564 N N . VAL A 1 76 ? 6.987 -17.319 12.035 1.00 87.12 76 VAL A N 1
ATOM 565 C CA . VAL A 1 76 ? 6.772 -17.983 13.324 1.00 87.12 76 VAL A CA 1
ATOM 566 C C . VAL A 1 76 ? 7.871 -19.008 13.589 1.00 87.12 76 VAL A C 1
ATOM 568 O O . VAL A 1 76 ? 8.395 -19.053 14.702 1.00 87.12 76 VAL A O 1
ATOM 571 N N . SER A 1 77 ? 8.282 -19.773 12.576 1.00 88.25 77 SER A N 1
ATOM 572 C CA . SER A 1 77 ? 9.351 -20.775 12.704 1.00 88.25 77 SER A CA 1
ATOM 573 C C . SER A 1 77 ? 10.685 -20.150 13.090 1.00 88.25 77 SER A C 1
ATOM 575 O O . SER A 1 77 ? 11.395 -20.680 13.949 1.00 88.25 77 SER A O 1
ATOM 577 N N . LEU A 1 78 ? 11.003 -18.978 12.534 1.00 85.00 78 LEU A N 1
ATOM 578 C CA . LEU A 1 78 ? 12.210 -18.242 12.891 1.00 85.00 78 LEU A CA 1
ATOM 579 C C . LEU A 1 78 ? 12.237 -17.888 14.383 1.00 85.00 78 LEU A C 1
ATOM 581 O O . LEU A 1 78 ? 13.262 -18.059 15.035 1.00 85.00 78 LEU A O 1
ATOM 585 N N . ALA A 1 79 ? 11.116 -17.429 14.939 1.00 83.06 79 ALA A N 1
ATOM 586 C CA . ALA A 1 79 ? 11.010 -17.087 16.355 1.00 83.06 79 ALA A CA 1
ATOM 587 C C . ALA A 1 79 ? 10.983 -18.338 17.259 1.00 83.06 79 ALA A C 1
ATOM 589 O O . ALA A 1 79 ? 11.664 -18.377 18.289 1.00 83.06 79 ALA A O 1
ATOM 590 N N . ALA A 1 80 ? 10.258 -19.382 16.847 1.00 84.56 80 ALA A N 1
ATOM 591 C CA . ALA A 1 80 ? 10.163 -20.657 17.559 1.00 84.56 80 ALA A CA 1
ATOM 592 C C . ALA A 1 80 ? 11.518 -21.378 17.656 1.00 84.56 80 ALA A C 1
ATOM 594 O O . ALA A 1 80 ? 11.820 -21.994 18.678 1.00 84.56 80 ALA A O 1
ATOM 595 N N . THR A 1 81 ? 12.380 -21.222 16.644 1.00 83.62 81 THR A N 1
ATOM 596 C CA . THR A 1 81 ? 13.760 -21.744 16.633 1.00 83.62 81 THR A CA 1
ATOM 597 C C . THR A 1 81 ? 14.564 -21.297 17.867 1.00 83.62 81 THR A C 1
ATOM 599 O O . THR A 1 81 ? 15.409 -22.058 18.344 1.00 83.62 81 THR A O 1
ATOM 602 N N . PHE A 1 82 ? 14.254 -20.118 18.426 1.00 82.12 82 PHE A N 1
ATOM 603 C CA . PHE A 1 82 ? 14.894 -19.527 19.614 1.00 82.12 82 PHE A CA 1
ATOM 604 C C . PHE A 1 82 ? 13.994 -19.524 20.862 1.00 82.12 82 PHE A C 1
ATOM 606 O O . PHE A 1 82 ? 14.191 -18.718 21.769 1.00 82.12 82 PHE A O 1
ATOM 613 N N . GLY A 1 83 ? 12.994 -20.409 20.920 1.00 81.12 83 GLY A N 1
ATOM 614 C CA . GLY A 1 83 ? 12.165 -20.611 22.113 1.00 81.12 83 GLY A CA 1
ATOM 615 C C . GLY A 1 83 ? 11.070 -19.564 22.334 1.00 81.12 83 GLY A C 1
ATOM 616 O O . GLY A 1 83 ? 10.449 -19.548 23.396 1.00 81.12 83 GLY A O 1
ATOM 617 N N . VAL A 1 84 ? 10.792 -18.693 21.357 1.00 84.19 84 VAL A N 1
ATOM 618 C CA . VAL A 1 84 ? 9.634 -17.791 21.435 1.00 84.19 84 VAL A CA 1
ATOM 619 C C . VAL A 1 84 ? 8.374 -18.569 21.037 1.00 84.19 84 VAL A C 1
ATOM 621 O O . VAL A 1 84 ? 8.304 -19.063 19.913 1.00 84.19 84 VAL A O 1
ATOM 624 N N . PRO A 1 85 ? 7.354 -18.670 21.908 1.00 84.94 85 PRO A N 1
ATOM 625 C CA . PRO A 1 85 ? 6.155 -19.436 21.589 1.00 84.94 85 PRO A CA 1
ATOM 626 C C . PRO A 1 85 ? 5.363 -18.774 20.443 1.00 84.94 85 PRO A C 1
ATOM 628 O O . PRO A 1 85 ? 5.163 -17.553 20.488 1.00 84.94 85 PRO A O 1
ATOM 631 N N . PRO A 1 86 ? 4.831 -19.546 19.470 1.00 84.00 86 PRO A N 1
ATOM 632 C CA . PRO A 1 86 ? 4.075 -19.026 18.324 1.00 84.00 86 PRO A CA 1
ATOM 633 C C . PRO A 1 86 ? 2.982 -18.016 18.683 1.00 84.00 86 PRO A C 1
ATOM 635 O O . PRO A 1 86 ? 2.898 -16.943 18.087 1.00 84.00 86 PRO A O 1
ATOM 638 N N . ARG A 1 87 ? 2.206 -18.292 19.739 1.00 81.31 87 ARG A N 1
ATOM 639 C CA . ARG A 1 87 ? 1.128 -17.408 20.218 1.00 81.31 87 ARG A CA 1
ATOM 640 C C . ARG A 1 87 ? 1.607 -15.992 20.542 1.00 81.31 87 ARG A C 1
ATOM 642 O O . ARG A 1 87 ? 0.888 -15.027 20.304 1.00 81.31 87 ARG A O 1
ATOM 649 N N . ARG A 1 88 ? 2.830 -15.847 21.062 1.00 80.81 88 ARG A N 1
ATOM 650 C CA . ARG A 1 88 ? 3.408 -14.539 21.399 1.00 80.81 88 ARG A CA 1
ATOM 651 C C . ARG A 1 88 ? 3.790 -13.747 20.150 1.00 80.81 88 ARG A C 1
ATOM 653 O O . ARG A 1 88 ? 3.666 -12.526 20.154 1.00 80.81 88 ARG A O 1
ATOM 660 N N . VAL A 1 89 ? 4.241 -14.434 19.101 1.00 79.81 89 VAL A N 1
ATOM 661 C CA . VAL A 1 89 ? 4.563 -13.823 17.803 1.00 79.81 89 VAL A CA 1
ATOM 662 C C . VAL A 1 89 ? 3.284 -13.321 17.139 1.00 79.81 89 VAL A C 1
ATOM 664 O O . VAL A 1 89 ? 3.219 -12.159 16.750 1.00 79.81 89 VAL A O 1
ATOM 667 N N . LEU A 1 90 ? 2.242 -14.156 17.111 1.00 79.50 90 LEU A N 1
ATOM 668 C CA . LEU A 1 90 ? 0.935 -13.798 16.556 1.00 79.50 90 LEU A CA 1
ATOM 669 C C . LEU A 1 90 ? 0.304 -12.607 17.279 1.00 79.50 90 LEU A C 1
ATOM 671 O O . LEU A 1 90 ? -0.104 -11.654 16.627 1.00 79.50 90 LEU A O 1
ATOM 675 N N . ALA A 1 91 ? 0.310 -12.598 18.616 1.00 75.25 91 ALA A N 1
ATOM 676 C CA . ALA A 1 91 ? -0.211 -11.474 19.396 1.00 75.25 91 ALA A CA 1
ATOM 677 C C . ALA A 1 91 ? 0.541 -10.155 19.118 1.00 75.25 91 ALA A C 1
ATOM 679 O O . ALA A 1 91 ? -0.050 -9.078 19.131 1.00 75.25 91 ALA A O 1
ATOM 680 N N . ALA A 1 92 ? 1.850 -10.218 18.846 1.00 73.19 92 ALA A N 1
ATOM 681 C CA . ALA A 1 92 ? 2.633 -9.041 18.468 1.00 73.19 92 ALA A CA 1
ATOM 682 C C . ALA A 1 92 ? 2.338 -8.561 17.033 1.00 73.19 92 ALA A C 1
ATOM 684 O O . ALA A 1 92 ? 2.526 -7.382 16.730 1.00 73.19 92 ALA A O 1
ATOM 685 N N . MET A 1 93 ? 1.891 -9.464 16.159 1.00 72.62 93 MET A N 1
ATOM 686 C CA . MET A 1 93 ? 1.585 -9.207 14.751 1.00 72.62 93 MET A CA 1
ATOM 687 C C . MET A 1 93 ? 0.126 -8.810 14.510 1.00 72.62 93 MET A C 1
ATOM 689 O O . MET A 1 93 ? -0.147 -8.107 13.542 1.00 72.62 93 MET A O 1
ATOM 693 N N . GLU A 1 94 ? -0.793 -9.189 15.397 1.00 73.75 94 GLU A N 1
ATOM 694 C CA . GLU A 1 94 ? -2.236 -8.954 15.271 1.00 73.75 94 GLU A CA 1
ATOM 695 C C . GLU A 1 94 ? -2.615 -7.489 14.965 1.00 73.75 94 GLU A C 1
ATOM 697 O O . GLU A 1 94 ? -3.390 -7.264 14.031 1.00 73.75 94 GLU A O 1
ATOM 702 N N . PRO A 1 95 ? -2.043 -6.456 15.625 1.00 66.75 95 PRO A N 1
ATOM 703 C CA . PRO A 1 95 ? -2.360 -5.062 15.291 1.00 66.75 95 PRO A CA 1
ATOM 704 C C . PRO A 1 95 ? -1.982 -4.662 13.854 1.00 66.75 95 PRO A C 1
ATOM 706 O O . PRO A 1 95 ? -2.484 -3.660 13.339 1.00 66.75 95 PRO A O 1
ATOM 709 N N . VAL A 1 96 ? -1.072 -5.417 13.230 1.00 65.88 96 VAL A N 1
ATOM 710 C CA . VAL A 1 96 ? -0.450 -5.128 11.934 1.00 65.88 96 VAL A CA 1
ATOM 711 C C . VAL A 1 96 ? -0.930 -6.067 10.828 1.00 65.88 96 VAL A C 1
ATOM 713 O O . VAL A 1 96 ? -0.894 -5.669 9.675 1.00 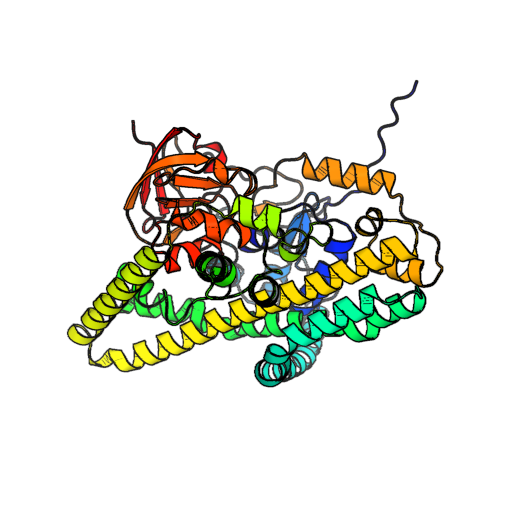65.88 96 VAL A O 1
ATOM 716 N N . PHE A 1 97 ? -1.368 -7.288 11.116 1.00 65.50 97 PHE A N 1
ATOM 717 C CA . PHE A 1 97 ? -1.752 -8.249 10.072 1.00 65.50 97 PHE A CA 1
ATOM 718 C C . PHE A 1 97 ? -3.141 -8.857 10.275 1.00 65.50 97 PHE A C 1
ATOM 720 O O . PHE A 1 97 ? -3.587 -9.628 9.434 1.00 65.50 97 PHE A O 1
ATOM 727 N N . GLY A 1 98 ? -3.849 -8.452 11.332 1.00 67.88 98 GLY A N 1
ATOM 728 C CA . GLY A 1 98 ? -5.148 -9.010 11.686 1.00 67.88 98 GLY A CA 1
ATOM 729 C C . GLY A 1 98 ? -5.023 -10.257 12.560 1.00 67.88 98 GLY A C 1
ATOM 730 O O . GLY A 1 98 ? -3.927 -10.743 12.850 1.00 67.88 98 GLY A O 1
ATOM 731 N N . THR A 1 99 ? -6.166 -10.743 13.031 1.00 69.75 99 THR A N 1
ATOM 732 C CA . THR A 1 99 ? -6.243 -11.866 13.966 1.00 69.75 99 THR A CA 1
ATOM 733 C C . THR A 1 99 ? -6.241 -13.187 13.200 1.00 69.75 99 THR A C 1
ATOM 735 O O . THR A 1 99 ? -7.084 -13.408 12.333 1.00 69.75 99 THR A O 1
ATOM 738 N N . VAL A 1 100 ? -5.313 -14.084 13.539 1.00 72.44 100 VAL A N 1
ATOM 739 C CA . VAL A 1 100 ? -5.357 -15.481 13.081 1.00 72.44 100 VAL A CA 1
ATOM 740 C C . VAL A 1 100 ? -6.346 -16.237 13.976 1.00 72.44 100 VAL A C 1
ATOM 742 O O . VAL A 1 100 ? -6.190 -16.169 15.201 1.00 72.44 100 VAL A O 1
ATOM 745 N N . PRO A 1 101 ? -7.362 -16.924 13.420 1.00 69.75 101 PRO A N 1
ATOM 746 C CA . PRO A 1 101 ? -8.310 -17.691 14.220 1.00 69.75 101 PRO A CA 1
ATOM 747 C C . PRO A 1 101 ? -7.595 -18.745 15.087 1.00 69.75 101 PRO A C 1
ATOM 749 O O . PRO A 1 101 ? -6.617 -19.344 14.638 1.00 69.75 101 PRO A O 1
ATOM 752 N N . PRO A 1 102 ? -8.033 -18.962 16.341 1.00 67.94 102 PRO A N 1
ATOM 753 C CA . PRO A 1 102 ? -7.333 -19.831 17.291 1.00 67.94 102 PRO A CA 1
ATOM 754 C C . PRO A 1 102 ? -7.312 -21.312 16.882 1.00 67.94 102 PRO A C 1
ATOM 756 O O . PRO A 1 102 ? -6.481 -22.065 17.384 1.00 67.94 102 PRO A O 1
ATOM 759 N N . ASP A 1 103 ? -8.223 -21.715 16.001 1.00 70.44 103 ASP A N 1
ATOM 760 C CA . ASP A 1 103 ? -8.367 -23.040 15.400 1.00 70.44 103 ASP A CA 1
ATOM 761 C C . ASP A 1 103 ? -7.450 -23.268 14.186 1.00 70.44 103 ASP A C 1
ATOM 763 O O . ASP A 1 103 ? -7.260 -24.409 13.767 1.00 70.44 103 ASP A O 1
ATOM 767 N N . VAL A 1 104 ? -6.832 -22.214 13.640 1.00 74.94 104 VAL A N 1
ATOM 768 C CA . VAL A 1 104 ? -5.902 -22.341 12.513 1.00 74.94 104 VAL A CA 1
ATOM 769 C C . VAL A 1 104 ? -4.524 -22.762 13.018 1.00 74.94 104 VAL A C 1
ATOM 771 O O . VAL A 1 104 ? -3.793 -21.994 13.647 1.00 74.94 104 VAL A O 1
ATOM 774 N N . GLU A 1 105 ? -4.146 -23.997 12.702 1.00 78.62 105 GLU A N 1
ATOM 775 C CA . GLU A 1 105 ? -2.799 -24.506 12.941 1.00 78.62 105 GLU A CA 1
ATOM 776 C C . GLU A 1 105 ? -1.783 -23.858 11.986 1.00 78.62 105 GLU A C 1
ATOM 778 O O . GLU A 1 105 ? -2.055 -23.666 10.798 1.00 78.62 105 GLU A O 1
ATOM 783 N N . ILE A 1 106 ? -0.598 -23.533 12.515 1.00 83.44 106 ILE A N 1
ATOM 784 C CA . ILE A 1 106 ? 0.507 -22.935 11.759 1.00 83.44 106 ILE A CA 1
ATOM 785 C C . ILE A 1 106 ? 1.573 -24.004 11.523 1.00 83.44 106 ILE A C 1
ATOM 787 O O . ILE A 1 106 ? 2.277 -24.359 12.474 1.00 83.44 106 ILE A O 1
ATOM 791 N N . PRO A 1 107 ? 1.748 -24.472 10.277 1.00 85.94 107 PRO A N 1
ATOM 792 C CA . PRO A 1 107 ? 2.826 -25.389 9.939 1.00 85.94 107 PRO A CA 1
ATOM 793 C C . PRO A 1 107 ? 4.177 -24.738 10.236 1.00 85.94 107 PRO A C 1
ATOM 795 O O . PRO A 1 107 ? 4.451 -23.631 9.763 1.00 85.94 107 PRO A O 1
ATOM 798 N N . LEU A 1 108 ? 5.013 -25.396 11.039 1.00 86.44 108 LEU A N 1
ATOM 799 C CA . LEU A 1 108 ? 6.362 -24.917 11.321 1.00 86.44 108 LEU A CA 1
ATOM 800 C C . LEU A 1 108 ? 7.348 -25.495 10.307 1.00 86.44 108 LEU A C 1
ATOM 802 O O . LEU A 1 108 ? 7.390 -26.697 10.059 1.00 86.44 108 LEU A O 1
ATOM 806 N N . VAL A 1 109 ? 8.182 -24.621 9.764 1.00 85.75 109 VAL A N 1
ATOM 807 C CA . VAL A 1 109 ? 9.239 -24.940 8.813 1.00 85.75 109 VAL A CA 1
ATOM 808 C C . VAL A 1 109 ? 10.486 -25.348 9.586 1.00 85.75 109 VAL A C 1
ATOM 810 O O . VAL A 1 109 ? 10.968 -24.613 10.454 1.00 85.75 109 VAL A O 1
ATOM 813 N N . ALA A 1 110 ? 11.036 -26.516 9.261 1.00 82.62 110 ALA A N 1
ATOM 814 C CA . ALA A 1 110 ? 12.277 -26.982 9.861 1.00 82.62 110 ALA A CA 1
ATOM 815 C C . ALA A 1 110 ? 13.440 -26.047 9.483 1.00 82.62 110 ALA A C 1
ATOM 817 O O . ALA A 1 110 ? 13.758 -25.862 8.310 1.00 82.62 110 ALA A O 1
ATOM 818 N N . MET A 1 111 ? 14.099 -25.469 10.490 1.00 81.94 111 MET A N 1
ATOM 819 C CA . MET A 1 111 ? 15.233 -24.563 10.303 1.00 81.94 111 MET A CA 1
ATOM 820 C C . MET A 1 111 ? 16.448 -25.040 11.114 1.00 81.94 111 MET A C 1
ATOM 822 O O . MET A 1 111 ? 16.346 -25.192 12.336 1.00 81.94 111 MET A O 1
ATOM 826 N N . PRO A 1 112 ? 17.626 -25.250 10.491 1.00 84.50 112 PRO A N 1
ATOM 827 C CA . PRO A 1 112 ? 18.830 -25.637 11.222 1.00 84.50 112 PRO A CA 1
ATOM 828 C C . PRO A 1 112 ? 19.283 -24.528 12.184 1.00 84.50 112 PRO A C 1
ATOM 830 O O . PRO A 1 112 ? 19.806 -23.499 11.750 1.00 84.50 112 PRO A O 1
ATOM 833 N N . ARG A 1 113 ? 19.137 -24.751 13.501 1.00 84.12 113 ARG A N 1
ATOM 834 C CA . ARG A 1 113 ? 19.406 -23.748 14.556 1.00 84.12 113 ARG A CA 1
ATOM 835 C C . ARG A 1 113 ? 20.741 -23.023 14.388 1.00 84.12 113 ARG A C 1
ATOM 837 O O . ARG A 1 113 ? 20.767 -21.799 14.433 1.00 84.12 113 ARG A O 1
ATOM 844 N N . ALA A 1 114 ? 21.832 -23.756 14.158 1.00 84.62 114 ALA A N 1
ATOM 845 C CA . ALA A 1 114 ? 23.169 -23.174 14.019 1.00 84.62 114 ALA A CA 1
ATOM 846 C C . ALA A 1 114 ? 23.285 -22.244 12.797 1.00 84.62 114 ALA A C 1
ATOM 848 O O . ALA A 1 114 ? 23.814 -21.136 12.902 1.00 84.62 114 ALA A O 1
ATOM 849 N N . ARG A 1 115 ? 22.735 -22.657 11.646 1.00 82.88 115 ARG A N 1
ATOM 850 C CA . ARG A 1 115 ? 22.749 -21.861 10.409 1.00 82.88 115 ARG A CA 1
ATOM 851 C C . ARG A 1 115 ? 21.873 -20.619 10.548 1.00 82.88 115 ARG A C 1
ATOM 853 O O . ARG A 1 115 ? 22.297 -19.531 10.161 1.00 82.88 115 ARG A O 1
ATOM 860 N N . THR A 1 116 ? 20.696 -20.769 11.148 1.00 83.62 116 THR A N 1
ATOM 861 C CA . THR A 1 116 ? 19.774 -19.665 11.426 1.00 83.62 116 THR A CA 1
ATOM 862 C C . THR A 1 116 ? 20.377 -18.672 12.417 1.00 83.62 116 THR A C 1
ATOM 864 O O . THR A 1 116 ? 20.342 -17.471 12.167 1.00 83.62 116 THR A O 1
ATOM 867 N N . ALA A 1 117 ? 20.998 -19.148 13.501 1.00 83.25 117 ALA A N 1
ATOM 868 C CA . ALA A 1 117 ? 21.660 -18.301 14.491 1.00 83.25 117 ALA A CA 1
ATOM 869 C C . ALA A 1 117 ? 22.815 -17.501 13.874 1.00 83.25 117 ALA A C 1
ATOM 871 O O . ALA A 1 117 ? 22.894 -16.290 14.067 1.00 83.25 117 ALA A O 1
ATOM 872 N N . LEU A 1 118 ? 23.668 -18.148 13.071 1.00 83.56 118 LEU A N 1
ATOM 873 C CA . LEU A 1 118 ? 24.766 -17.479 12.373 1.00 83.56 118 LEU A CA 1
ATOM 874 C C . LEU A 1 118 ? 24.257 -16.428 11.373 1.00 83.56 118 LEU A C 1
ATOM 876 O O . LEU A 1 118 ? 24.797 -15.321 11.310 1.00 83.56 118 LEU A O 1
ATOM 880 N N . ALA A 1 119 ? 23.211 -16.751 10.607 1.00 81.38 119 ALA A N 1
ATOM 881 C CA . ALA A 1 119 ? 22.593 -15.818 9.670 1.00 81.38 119 ALA A CA 1
ATOM 882 C C . ALA A 1 119 ? 21.974 -14.611 10.394 1.00 81.38 119 ALA A C 1
ATOM 884 O O . ALA A 1 119 ? 22.231 -13.468 10.014 1.00 81.38 119 ALA A O 1
ATOM 885 N N . LEU A 1 120 ? 21.237 -14.840 11.486 1.00 80.31 120 LEU A N 1
ATOM 886 C CA . LEU A 1 120 ? 20.672 -13.771 12.309 1.00 80.31 120 LEU A CA 1
ATOM 887 C C . LEU A 1 120 ? 21.744 -12.923 12.990 1.00 80.31 120 LEU A C 1
ATOM 889 O O . LEU A 1 120 ? 21.580 -11.709 13.062 1.00 80.31 120 LEU A O 1
ATOM 893 N N . LEU A 1 121 ? 22.849 -13.511 13.451 1.00 81.00 121 LEU A N 1
ATOM 894 C CA . LEU A 1 121 ? 23.956 -12.769 14.054 1.00 81.00 121 LEU A CA 1
ATOM 895 C C . LEU A 1 121 ? 24.607 -11.824 13.033 1.00 81.00 121 LEU A C 1
ATOM 897 O O . LEU A 1 121 ? 24.753 -10.628 13.295 1.00 81.00 121 LEU A O 1
ATOM 901 N N . ARG A 1 122 ? 24.922 -12.328 11.832 1.00 80.19 122 ARG A N 1
ATOM 902 C CA . ARG A 1 122 ? 25.460 -11.517 10.722 1.00 80.19 122 ARG A CA 1
ATOM 903 C C . ARG A 1 122 ? 24.476 -10.421 10.293 1.00 80.19 122 ARG A C 1
ATOM 905 O O . ARG A 1 122 ? 24.865 -9.264 10.101 1.00 80.19 122 ARG A O 1
ATOM 912 N N . SER A 1 123 ? 23.193 -10.768 10.208 1.00 76.12 123 SER A N 1
ATOM 913 C CA . SER A 1 123 ? 22.098 -9.832 9.933 1.00 76.12 123 SER A CA 1
ATOM 914 C C . SER A 1 123 ? 21.929 -8.786 11.038 1.00 76.12 123 SER A C 1
ATOM 916 O O . SER A 1 123 ? 21.619 -7.634 10.766 1.00 76.12 123 SER A O 1
ATOM 918 N N . SER A 1 124 ? 22.198 -9.132 12.296 1.00 76.19 124 SER A N 1
ATOM 919 C CA . SER A 1 124 ? 22.073 -8.203 13.422 1.00 76.19 124 SER A CA 1
ATOM 920 C C . SER A 1 124 ? 23.162 -7.135 13.391 1.00 76.19 124 SER A C 1
ATOM 922 O O . SER A 1 124 ? 22.860 -5.957 13.565 1.00 76.19 124 SER A O 1
ATOM 924 N N . VAL A 1 125 ? 24.414 -7.503 13.096 1.00 77.75 125 VAL A N 1
ATOM 925 C CA . VAL A 1 125 ? 25.519 -6.533 12.965 1.00 77.75 125 VAL A CA 1
ATOM 926 C C . VAL A 1 125 ? 25.259 -5.561 11.814 1.00 77.75 125 VAL A C 1
ATOM 928 O O . VAL A 1 125 ? 25.332 -4.340 11.986 1.00 77.75 125 VAL A O 1
ATOM 931 N N . THR A 1 126 ? 24.918 -6.094 10.640 1.00 78.75 126 THR A N 1
ATOM 932 C CA . THR A 1 126 ? 24.582 -5.278 9.464 1.00 78.75 126 THR A CA 1
ATOM 933 C C . THR A 1 126 ? 23.314 -4.458 9.701 1.00 78.75 126 THR A C 1
ATOM 935 O O . THR A 1 126 ? 23.294 -3.267 9.407 1.00 78.75 126 THR A O 1
ATOM 938 N N . GLY A 1 127 ? 22.300 -5.042 10.333 1.00 77.38 127 GLY A N 1
ATOM 939 C CA . GLY A 1 127 ? 21.039 -4.406 10.694 1.00 77.38 127 GLY A CA 1
ATOM 940 C C . GLY A 1 127 ? 21.194 -3.263 11.693 1.00 77.38 127 GLY A C 1
ATOM 941 O O . GLY A 1 127 ? 20.531 -2.245 11.540 1.00 77.38 127 GLY A O 1
ATOM 942 N N . VAL A 1 128 ? 22.094 -3.360 12.679 1.00 79.75 128 VAL A N 1
ATOM 943 C CA . VAL A 1 128 ? 22.394 -2.243 13.595 1.00 79.75 128 VAL A CA 1
ATOM 944 C C . VAL A 1 128 ? 23.078 -1.098 12.849 1.00 79.75 128 VAL A C 1
ATOM 946 O O . VAL A 1 128 ? 22.714 0.062 13.052 1.00 79.75 128 VAL A O 1
ATOM 949 N N . ARG A 1 129 ? 24.043 -1.399 11.967 1.00 84.19 129 ARG A N 1
ATOM 950 C CA . ARG A 1 129 ? 24.700 -0.378 11.131 1.00 84.19 129 ARG A CA 1
ATOM 951 C C . ARG A 1 129 ? 23.693 0.312 10.208 1.00 84.19 129 ARG A C 1
ATOM 953 O O . ARG A 1 129 ? 23.640 1.540 10.202 1.00 84.19 129 ARG A O 1
ATOM 960 N N . ARG A 1 130 ? 22.849 -0.464 9.519 1.00 84.12 130 ARG A N 1
ATOM 961 C CA . ARG A 1 130 ? 21.758 0.035 8.665 1.00 84.12 130 ARG A CA 1
ATOM 962 C C . ARG A 1 130 ? 20.767 0.878 9.454 1.00 84.12 130 ARG A C 1
ATOM 964 O O . ARG A 1 130 ? 20.507 2.003 9.066 1.00 84.12 130 ARG A O 1
ATOM 971 N N . ALA A 1 131 ? 20.301 0.409 10.611 1.00 80.38 131 ALA A N 1
ATOM 972 C CA . ALA A 1 131 ? 19.373 1.166 11.448 1.00 80.38 131 ALA A CA 1
ATOM 973 C C . ALA A 1 131 ? 19.970 2.498 11.929 1.00 80.38 131 ALA A C 1
ATOM 975 O O . ALA A 1 131 ? 19.267 3.502 11.991 1.00 80.38 131 ALA A O 1
ATOM 976 N N . ARG A 1 132 ? 21.270 2.546 12.259 1.00 83.88 132 ARG A N 1
ATOM 977 C CA . ARG A 1 132 ? 21.952 3.808 12.598 1.00 83.88 132 ARG A CA 1
ATOM 978 C C . ARG A 1 132 ? 22.042 4.748 11.397 1.00 83.88 132 ARG A C 1
ATOM 980 O O . ARG A 1 132 ? 21.766 5.932 11.558 1.00 83.88 132 ARG A O 1
ATOM 987 N N . ALA A 1 133 ? 22.407 4.234 10.223 1.00 85.94 133 ALA A N 1
ATOM 988 C CA . ALA A 1 133 ? 22.463 5.017 8.991 1.00 85.94 133 ALA A CA 1
ATOM 989 C C . ALA A 1 133 ? 21.075 5.552 8.607 1.00 85.94 133 ALA A C 1
ATOM 991 O O . ALA A 1 133 ? 20.912 6.755 8.450 1.00 85.94 133 ALA A O 1
ATOM 992 N N . ALA A 1 134 ? 20.055 4.694 8.594 1.00 84.81 134 ALA A N 1
ATOM 993 C CA . ALA A 1 134 ? 18.668 5.058 8.333 1.00 84.81 134 ALA A CA 1
ATOM 994 C C . ALA A 1 134 ? 18.148 6.108 9.328 1.00 84.81 134 ALA A C 1
ATOM 996 O O . ALA A 1 134 ? 17.510 7.074 8.922 1.00 84.81 134 ALA A O 1
ATOM 997 N N . ARG A 1 135 ? 18.483 6.003 10.625 1.00 84.81 135 ARG A N 1
ATOM 998 C CA . ARG A 1 135 ? 18.125 7.046 11.603 1.00 84.81 135 ARG A CA 1
ATOM 999 C C . ARG A 1 135 ? 18.791 8.394 11.337 1.00 84.81 135 ARG A C 1
ATOM 1001 O O . ARG A 1 135 ? 18.171 9.415 11.601 1.00 84.81 135 ARG A O 1
ATOM 1008 N N . ARG A 1 136 ? 20.021 8.420 10.814 1.00 86.06 136 ARG A N 1
ATOM 1009 C CA . ARG A 1 136 ? 20.657 9.672 10.367 1.00 86.06 136 ARG A CA 1
ATOM 1010 C C . ARG A 1 136 ? 19.962 10.211 9.117 1.00 86.06 136 ARG A C 1
ATOM 1012 O O . ARG A 1 136 ? 19.585 11.377 9.088 1.00 86.06 136 ARG A O 1
ATOM 1019 N N . ALA A 1 137 ? 19.699 9.334 8.152 1.00 85.50 137 ALA A N 1
ATOM 1020 C CA . ALA A 1 137 ? 19.042 9.674 6.898 1.00 85.50 137 ALA A CA 1
ATOM 1021 C C . ALA A 1 137 ? 17.617 10.228 7.087 1.00 85.50 137 ALA A C 1
ATOM 1023 O O . ALA A 1 137 ? 17.187 11.067 6.302 1.00 85.50 137 ALA A O 1
ATOM 1024 N N . LEU A 1 138 ? 16.899 9.848 8.153 1.00 82.94 138 LEU A N 1
ATOM 1025 C CA . LEU A 1 138 ? 15.625 10.483 8.533 1.00 82.94 138 LEU A CA 1
ATOM 1026 C C . LEU A 1 138 ? 15.730 12.004 8.679 1.00 82.94 138 LEU A C 1
ATOM 1028 O O . LEU A 1 138 ? 14.801 12.711 8.301 1.00 82.94 138 LEU A O 1
ATOM 1032 N N . ALA A 1 139 ? 16.828 12.489 9.261 1.00 81.25 139 ALA A N 1
ATOM 1033 C CA . ALA A 1 139 ? 17.030 13.907 9.523 1.00 81.25 139 ALA A CA 1
ATOM 1034 C C . ALA A 1 139 ? 17.654 14.628 8.322 1.00 81.25 139 ALA A C 1
ATOM 1036 O O . ALA A 1 139 ? 17.313 15.776 8.060 1.00 81.25 139 ALA A O 1
ATOM 1037 N N . THR A 1 140 ? 18.556 13.962 7.594 1.00 85.38 140 THR A N 1
ATOM 1038 C CA . THR A 1 140 ? 19.381 14.608 6.561 1.00 85.38 140 THR A CA 1
ATOM 1039 C C . THR A 1 140 ? 18.911 14.346 5.134 1.00 85.38 140 THR A C 1
ATOM 1041 O O . THR A 1 140 ? 18.962 15.242 4.302 1.00 85.38 140 THR A O 1
ATOM 1044 N N . GLU A 1 141 ? 18.451 13.132 4.827 1.00 85.50 141 GLU A N 1
ATOM 1045 C CA . GLU A 1 141 ? 18.150 12.708 3.452 1.00 85.50 141 GLU A CA 1
ATOM 1046 C C . GLU A 1 141 ? 16.654 12.738 3.138 1.00 85.50 141 GLU A C 1
ATOM 1048 O O . GLU A 1 141 ? 16.259 13.124 2.038 1.00 85.50 141 GLU A O 1
ATOM 1053 N N . LEU A 1 142 ? 15.803 12.364 4.099 1.00 85.94 142 LEU A N 1
ATOM 1054 C CA . LEU A 1 142 ? 14.355 12.300 3.896 1.00 85.94 142 LEU A CA 1
ATOM 1055 C C . LEU A 1 142 ? 13.740 13.649 3.461 1.00 85.94 142 LEU A C 1
ATOM 1057 O O . LEU A 1 142 ? 12.889 13.619 2.569 1.00 85.94 142 LEU A O 1
ATOM 1061 N N . PRO A 1 143 ? 14.155 14.819 3.999 1.00 87.81 143 PRO A N 1
ATOM 1062 C CA . PRO A 1 143 ? 13.648 16.113 3.534 1.00 87.81 143 PRO A CA 1
ATOM 1063 C C . PRO A 1 143 ? 14.051 16.459 2.093 1.00 87.81 143 PRO A C 1
ATOM 1065 O O . PRO A 1 143 ? 13.275 17.095 1.386 1.00 87.81 143 PRO A O 1
ATOM 1068 N N . ALA A 1 144 ? 15.234 16.024 1.642 1.00 90.62 144 ALA A N 1
ATOM 1069 C CA . ALA A 1 144 ? 15.752 16.308 0.298 1.00 90.62 144 ALA A CA 1
ATOM 1070 C C . ALA A 1 144 ? 15.244 15.309 -0.762 1.00 90.62 144 ALA A C 1
ATOM 1072 O O . ALA A 1 144 ? 15.299 15.568 -1.967 1.00 90.62 144 ALA A O 1
ATOM 1073 N N . LEU A 1 145 ? 14.729 14.158 -0.318 1.00 92.06 145 LEU A N 1
ATOM 1074 C CA . LEU A 1 145 ? 14.285 13.064 -1.175 1.00 92.06 145 LEU A CA 1
ATOM 1075 C C . LEU A 1 145 ? 13.248 13.467 -2.246 1.00 92.06 145 LEU A C 1
ATOM 1077 O O . LEU A 1 145 ? 13.377 12.974 -3.368 1.00 92.06 145 LEU A O 1
ATOM 1081 N N . PRO A 1 146 ? 12.241 14.331 -1.982 1.00 92.06 146 PRO A N 1
ATOM 1082 C CA . PRO A 1 146 ? 11.277 14.731 -3.009 1.00 92.06 146 PRO A CA 1
ATOM 1083 C C . PRO A 1 146 ? 11.923 15.417 -4.217 1.00 92.06 146 PRO A C 1
ATOM 1085 O O . PRO A 1 146 ? 11.570 15.095 -5.355 1.00 92.06 146 PRO A O 1
ATOM 1088 N N . GLN A 1 147 ? 12.885 16.313 -3.975 1.00 92.19 147 GLN A N 1
ATOM 1089 C CA . GLN A 1 147 ? 13.610 16.995 -5.045 1.00 92.19 147 GLN A CA 1
ATOM 1090 C C . GLN A 1 147 ? 14.499 16.004 -5.796 1.00 92.19 147 GLN A C 1
ATOM 1092 O O . GLN A 1 147 ? 14.369 15.871 -7.007 1.00 92.19 147 GLN A O 1
ATOM 1097 N N . ARG A 1 148 ? 15.272 15.187 -5.068 1.00 94.62 148 ARG A N 1
ATOM 1098 C CA . ARG A 1 148 ? 16.123 14.145 -5.663 1.00 94.62 148 ARG A CA 1
ATOM 1099 C C . ARG A 1 148 ? 15.338 13.170 -6.551 1.00 94.62 148 ARG A C 1
ATOM 1101 O O . ARG A 1 148 ? 15.805 12.804 -7.622 1.00 94.62 148 ARG A O 1
ATOM 1108 N N . CYS A 1 149 ? 14.133 12.765 -6.143 1.00 96.06 149 CYS A N 1
ATOM 1109 C CA . CYS A 1 149 ? 13.259 11.922 -6.969 1.00 96.06 149 CYS A CA 1
ATOM 1110 C C . CYS A 1 149 ? 12.752 12.650 -8.222 1.00 96.06 149 CYS A C 1
ATOM 1112 O O . CYS A 1 149 ? 12.479 12.014 -9.236 1.00 96.06 149 CYS A O 1
ATOM 1114 N N . THR A 1 150 ? 12.570 13.968 -8.159 1.00 94.38 150 THR A N 1
ATOM 1115 C CA . THR A 1 150 ? 12.159 14.773 -9.315 1.00 94.38 150 THR A CA 1
ATOM 1116 C C . THR A 1 150 ? 13.303 14.895 -10.309 1.00 94.38 150 THR A C 1
ATOM 1118 O O . THR A 1 150 ? 13.120 14.535 -11.469 1.00 94.38 150 THR A O 1
ATOM 1121 N N . ASP A 1 151 ? 14.489 15.270 -9.837 1.00 95.88 151 ASP A N 1
ATOM 1122 C CA . ASP A 1 151 ? 15.694 15.394 -10.661 1.00 95.88 151 ASP A CA 1
ATOM 1123 C C . ASP A 1 151 ? 16.035 14.066 -11.345 1.00 95.88 151 ASP A C 1
ATOM 1125 O O . ASP A 1 151 ? 16.286 14.022 -12.549 1.00 95.88 151 ASP A O 1
ATOM 1129 N N . LEU A 1 152 ? 15.950 12.956 -10.604 1.00 97.25 152 LEU A N 1
ATOM 1130 C CA . LEU A 1 152 ? 16.244 11.628 -11.133 1.00 97.25 152 LEU A CA 1
ATOM 1131 C C . LEU A 1 152 ? 15.231 11.175 -12.193 1.00 97.25 152 LEU A C 1
ATOM 1133 O O . LEU A 1 152 ? 15.627 10.593 -13.199 1.00 97.25 152 LEU A O 1
ATOM 1137 N N . ARG A 1 153 ? 13.932 11.477 -12.033 1.00 97.19 153 ARG A N 1
ATOM 1138 C CA . ARG A 1 153 ? 12.936 11.213 -13.091 1.00 97.19 153 ARG A CA 1
ATOM 1139 C C . ARG A 1 153 ? 13.237 12.016 -14.354 1.00 97.19 153 ARG A C 1
ATOM 1141 O O . ARG A 1 153 ? 13.133 11.463 -15.446 1.00 97.19 153 ARG A O 1
ATOM 1148 N N . THR A 1 154 ? 13.639 13.278 -14.213 1.00 96.75 154 THR A N 1
ATOM 1149 C CA . THR A 1 154 ? 14.045 14.122 -15.346 1.00 96.75 154 THR A CA 1
ATOM 1150 C C . THR A 1 154 ? 15.281 13.553 -16.045 1.00 96.75 154 THR A C 1
ATOM 1152 O O . THR A 1 154 ? 15.284 13.416 -17.268 1.00 96.75 154 THR A O 1
ATOM 1155 N N . ALA A 1 155 ? 16.301 13.140 -15.286 1.00 97.69 155 ALA A N 1
ATOM 1156 C CA . ALA A 1 155 ? 17.511 12.522 -15.828 1.00 97.69 155 ALA A CA 1
ATOM 1157 C C . ALA A 1 155 ? 17.216 11.200 -16.561 1.00 97.69 155 ALA A C 1
ATOM 1159 O O . ALA A 1 155 ? 17.720 10.967 -17.662 1.00 97.69 155 ALA A O 1
ATOM 1160 N N . ILE A 1 156 ? 16.351 10.355 -15.990 1.00 98.38 156 ILE A N 1
ATOM 1161 C CA . ILE A 1 156 ? 15.869 9.125 -16.629 1.00 98.38 156 ILE A CA 1
ATOM 1162 C C . ILE A 1 156 ? 15.170 9.454 -17.951 1.00 98.38 156 ILE A C 1
ATOM 1164 O O . ILE A 1 156 ? 15.522 8.882 -18.980 1.00 98.38 156 ILE A O 1
ATOM 1168 N N . ALA A 1 157 ? 14.224 10.397 -17.952 1.00 97.00 157 ALA A N 1
ATOM 1169 C CA . ALA A 1 157 ? 13.475 10.770 -19.151 1.00 97.00 157 ALA A CA 1
ATOM 1170 C C . ALA A 1 157 ? 14.384 11.286 -20.283 1.00 97.00 157 ALA A C 1
ATOM 1172 O O . ALA A 1 157 ? 14.158 10.958 -21.447 1.00 97.00 157 ALA A O 1
ATOM 1173 N N . ALA A 1 158 ? 15.437 12.034 -19.941 1.00 97.38 158 ALA A N 1
ATOM 1174 C CA . ALA A 1 158 ? 16.397 12.588 -20.896 1.00 97.38 158 ALA A CA 1
ATOM 1175 C C . ALA A 1 158 ? 17.422 11.565 -21.436 1.00 97.38 158 ALA A C 1
ATOM 1177 O O . ALA A 1 158 ? 18.109 11.838 -22.419 1.00 97.38 158 ALA A O 1
ATOM 1178 N N . THR A 1 159 ? 17.559 10.387 -20.819 1.00 97.75 159 THR A N 1
ATOM 1179 C CA . THR A 1 159 ? 18.616 9.421 -21.165 1.00 97.75 159 THR A CA 1
ATOM 1180 C C . THR A 1 159 ? 18.331 8.719 -22.491 1.00 97.75 159 THR A C 1
ATOM 1182 O O . THR A 1 159 ? 17.368 7.968 -22.582 1.00 97.75 159 THR A O 1
ATOM 1185 N N . ALA A 1 160 ? 19.162 8.899 -23.520 1.00 97.19 160 ALA A N 1
ATOM 1186 C CA . ALA A 1 160 ? 19.018 8.216 -24.817 1.00 97.19 160 ALA A CA 1
ATOM 1187 C C . ALA A 1 160 ? 19.793 6.887 -24.934 1.00 97.19 160 ALA A C 1
ATOM 1189 O O . ALA A 1 160 ? 19.522 6.109 -25.841 1.00 97.19 160 ALA A O 1
ATOM 1190 N N . ASP A 1 161 ? 20.734 6.619 -24.025 1.00 97.50 161 ASP A N 1
ATOM 1191 C CA . ASP A 1 161 ? 21.580 5.420 -24.048 1.00 97.50 161 ASP A CA 1
ATOM 1192 C C . ASP A 1 161 ? 21.040 4.322 -23.101 1.00 97.50 161 ASP A C 1
ATOM 1194 O O . ASP A 1 161 ? 20.960 4.554 -21.886 1.00 97.50 161 ASP A O 1
ATOM 1198 N N . PRO A 1 162 ? 20.710 3.115 -23.612 1.00 97.56 162 PRO A N 1
ATOM 1199 C CA . PRO A 1 162 ? 20.285 1.976 -22.797 1.00 97.56 162 PRO A CA 1
ATOM 1200 C C . PRO A 1 162 ? 21.262 1.609 -21.669 1.00 97.56 162 PRO A C 1
ATOM 1202 O O . PRO A 1 162 ? 20.836 1.350 -20.540 1.00 97.56 162 PRO A O 1
ATOM 1205 N N . ARG A 1 163 ? 22.578 1.642 -21.924 1.00 97.31 163 ARG A N 1
ATOM 1206 C CA . ARG A 1 163 ? 23.594 1.264 -20.924 1.00 97.31 163 ARG A CA 1
ATOM 1207 C C . ARG A 1 163 ? 23.702 2.304 -19.820 1.00 97.31 163 ARG A C 1
ATOM 1209 O O . ARG A 1 163 ? 23.820 1.959 -18.637 1.00 97.31 163 ARG A O 1
ATOM 1216 N N . ARG A 1 164 ? 23.604 3.586 -20.182 1.00 97.62 164 ARG A N 1
ATOM 1217 C CA . ARG A 1 164 ? 23.493 4.671 -19.205 1.00 97.62 164 ARG A CA 1
ATOM 1218 C C . ARG A 1 164 ? 22.250 4.508 -18.339 1.00 97.62 164 ARG A C 1
ATOM 1220 O O . ARG A 1 164 ? 22.364 4.670 -17.127 1.00 97.62 164 ARG A O 1
ATOM 1227 N N . LEU A 1 165 ? 21.104 4.142 -18.915 1.00 98.38 165 LEU A N 1
ATOM 1228 C CA . LEU A 1 165 ? 19.884 3.905 -18.142 1.00 98.38 165 LEU A CA 1
ATOM 1229 C C . LEU A 1 165 ? 20.078 2.765 -17.125 1.00 98.38 165 LEU A C 1
ATOM 1231 O O . LEU A 1 165 ? 19.762 2.946 -15.950 1.00 98.38 165 LEU A O 1
ATOM 1235 N N . ALA A 1 166 ? 20.678 1.640 -17.529 1.00 97.69 166 ALA A N 1
ATOM 1236 C CA . ALA A 1 166 ? 21.018 0.548 -16.607 1.00 97.69 166 ALA A CA 1
ATOM 1237 C C . ALA A 1 166 ? 21.966 1.002 -15.477 1.00 97.69 166 ALA A C 1
ATOM 1239 O O . ALA A 1 166 ? 21.796 0.610 -14.323 1.00 97.69 166 ALA A O 1
ATOM 1240 N N . THR A 1 167 ? 22.922 1.884 -15.786 1.00 97.69 167 THR A N 1
ATOM 1241 C CA . THR A 1 167 ? 23.821 2.483 -14.785 1.00 97.69 167 THR A CA 1
ATOM 1242 C C . THR A 1 167 ? 23.072 3.391 -13.808 1.00 97.69 167 THR A C 1
ATOM 1244 O O . THR A 1 167 ? 23.358 3.368 -12.616 1.00 97.69 167 THR A O 1
ATOM 1247 N N . ILE A 1 168 ? 22.094 4.172 -14.279 1.00 98.00 168 ILE A N 1
ATOM 1248 C CA . ILE A 1 168 ? 21.252 5.010 -13.408 1.00 98.00 168 ILE A CA 1
ATOM 1249 C C . ILE A 1 168 ? 20.493 4.138 -12.401 1.00 98.00 168 ILE A C 1
ATOM 1251 O O . ILE A 1 168 ? 20.394 4.495 -11.225 1.00 98.00 168 ILE A O 1
ATOM 1255 N N . TRP A 1 169 ? 19.994 2.970 -12.820 1.00 97.75 169 TRP A N 1
ATOM 1256 C CA . TRP A 1 169 ? 19.350 2.052 -11.885 1.00 97.75 169 TRP A CA 1
ATOM 1257 C C . TRP A 1 169 ? 20.293 1.629 -10.759 1.00 97.75 169 TRP A C 1
ATOM 1259 O O . TRP A 1 169 ? 19.970 1.811 -9.587 1.00 97.75 169 TRP A O 1
ATOM 1269 N N . THR A 1 170 ? 21.459 1.084 -11.108 1.00 96.25 170 THR A N 1
ATOM 1270 C CA . THR A 1 170 ? 22.397 0.521 -10.127 1.00 96.25 170 THR A CA 1
ATOM 1271 C C . THR A 1 170 ? 23.055 1.589 -9.255 1.00 96.25 170 THR A C 1
ATOM 1273 O O . THR A 1 170 ? 23.273 1.356 -8.068 1.00 96.25 170 THR A O 1
ATOM 1276 N N . ALA A 1 171 ? 23.348 2.767 -9.810 1.00 97.00 171 ALA A N 1
ATOM 1277 C CA . ALA A 1 171 ? 24.030 3.842 -9.095 1.00 97.00 171 ALA A CA 1
ATOM 1278 C C . ALA A 1 171 ? 23.086 4.735 -8.274 1.00 97.00 171 ALA A C 1
ATOM 1280 O O . ALA A 1 171 ? 23.527 5.333 -7.292 1.00 97.00 171 ALA A O 1
ATOM 1281 N N . GLU A 1 172 ? 21.810 4.854 -8.657 1.00 96.69 172 GLU A N 1
ATOM 1282 C CA . GLU A 1 172 ? 20.908 5.856 -8.073 1.00 96.69 172 GLU A CA 1
ATOM 1283 C C . GLU A 1 172 ? 19.567 5.280 -7.603 1.00 96.69 172 GLU A C 1
ATOM 1285 O O . GLU A 1 172 ? 19.176 5.526 -6.460 1.00 96.69 172 GLU A O 1
ATOM 1290 N N . VAL A 1 173 ? 18.870 4.491 -8.429 1.00 96.94 173 VAL A N 1
ATOM 1291 C CA . VAL A 1 173 ? 17.524 3.981 -8.087 1.00 96.94 173 VAL A CA 1
ATOM 1292 C C . VAL A 1 173 ? 17.579 2.883 -7.021 1.00 96.94 173 VAL A C 1
ATOM 1294 O O . VAL A 1 173 ? 16.837 2.954 -6.039 1.00 96.94 173 VAL A O 1
ATOM 1297 N N . ASP A 1 174 ? 18.467 1.898 -7.168 1.00 95.69 174 ASP A N 1
ATOM 1298 C CA . ASP A 1 174 ? 18.640 0.814 -6.193 1.00 95.69 174 ASP A CA 1
ATOM 1299 C C . ASP A 1 174 ? 19.074 1.343 -4.809 1.00 95.69 174 ASP A C 1
ATOM 1301 O O . ASP A 1 174 ? 18.409 1.028 -3.817 1.00 95.69 174 ASP A O 1
ATOM 1305 N N . PRO A 1 175 ? 20.061 2.257 -4.690 1.00 94.12 175 PRO A N 1
ATOM 1306 C CA . PRO A 1 175 ? 20.373 2.904 -3.415 1.00 94.12 175 PRO A CA 1
ATOM 1307 C C . PRO A 1 175 ? 19.195 3.656 -2.781 1.00 94.12 175 PRO A C 1
ATOM 1309 O O . PRO A 1 175 ? 19.056 3.652 -1.555 1.00 94.12 175 PRO A O 1
ATOM 1312 N N . LEU A 1 176 ? 18.323 4.280 -3.581 1.00 93.94 176 LEU A N 1
ATOM 1313 C CA . LEU A 1 176 ? 17.116 4.931 -3.066 1.00 93.94 176 LEU A CA 1
ATOM 1314 C C . LEU A 1 176 ? 16.087 3.919 -2.555 1.00 93.94 176 LEU A C 1
ATOM 1316 O O . LEU A 1 176 ? 15.547 4.119 -1.465 1.00 93.94 176 LEU A O 1
ATOM 1320 N N . LEU A 1 177 ? 15.840 2.828 -3.292 1.00 93.81 177 LEU A N 1
ATOM 1321 C CA . LEU A 1 177 ? 14.986 1.718 -2.840 1.00 93.81 177 LEU A CA 1
ATOM 1322 C C . LEU A 1 177 ? 15.524 1.117 -1.540 1.00 93.81 177 LEU A C 1
ATOM 1324 O O . LEU A 1 177 ? 14.767 0.837 -0.606 1.00 93.81 177 LEU A O 1
ATOM 1328 N N . ALA A 1 178 ? 16.845 0.991 -1.457 1.00 90.75 178 ALA A N 1
ATOM 1329 C CA . ALA A 1 178 ? 17.548 0.535 -0.281 1.00 90.75 178 ALA A CA 1
ATOM 1330 C C . ALA A 1 178 ? 17.368 1.438 0.933 1.00 90.75 178 ALA A C 1
ATOM 1332 O O . ALA A 1 178 ? 17.065 0.941 2.022 1.00 90.75 178 ALA A O 1
ATOM 1333 N N . LEU A 1 179 ? 17.506 2.747 0.738 1.00 91.06 179 LEU A N 1
ATOM 1334 C CA . LEU A 1 179 ? 17.290 3.737 1.779 1.00 91.06 179 LEU A CA 1
ATOM 1335 C C . LEU A 1 179 ? 15.863 3.657 2.331 1.00 91.06 179 LEU A C 1
ATOM 1337 O O . LEU A 1 179 ? 15.682 3.537 3.542 1.00 91.06 179 LEU A O 1
ATOM 1341 N N . VAL A 1 180 ? 14.844 3.696 1.466 1.00 91.88 180 VAL A N 1
ATOM 1342 C CA . VAL A 1 180 ? 13.445 3.678 1.928 1.00 91.88 180 VAL A CA 1
ATOM 1343 C C . VAL A 1 180 ? 13.048 2.334 2.546 1.00 91.88 180 VAL A C 1
ATOM 1345 O O . VAL A 1 180 ? 12.271 2.317 3.501 1.00 91.88 180 VAL A O 1
ATOM 1348 N N . GLY A 1 181 ? 13.631 1.223 2.082 1.00 90.44 181 GLY A N 1
ATOM 1349 C CA . GLY A 1 181 ? 13.490 -0.090 2.714 1.00 90.44 181 GLY A CA 1
ATOM 1350 C C . GLY A 1 181 ? 14.070 -0.122 4.132 1.00 90.44 181 GLY A C 1
ATOM 1351 O O . GLY A 1 181 ? 13.389 -0.533 5.071 1.00 90.44 181 GLY A O 1
ATOM 1352 N N . ASP A 1 182 ? 15.290 0.386 4.322 1.00 88.38 182 ASP A N 1
ATOM 1353 C CA . ASP A 1 182 ? 15.930 0.449 5.643 1.00 88.38 182 ASP A CA 1
ATOM 1354 C C . ASP A 1 182 ? 15.180 1.406 6.595 1.00 88.38 182 ASP A C 1
ATOM 1356 O O . ASP A 1 182 ? 15.004 1.112 7.781 1.00 88.38 182 ASP A O 1
ATOM 1360 N N . LEU A 1 183 ? 14.687 2.537 6.080 1.00 88.31 183 LEU A N 1
ATOM 1361 C CA . LEU A 1 183 ? 13.843 3.482 6.817 1.00 88.31 183 LEU A CA 1
ATOM 1362 C C . LEU A 1 183 ? 12.528 2.836 7.287 1.00 88.31 183 LEU A C 1
ATOM 1364 O O . LEU A 1 183 ? 12.087 3.071 8.418 1.00 88.31 183 LEU A O 1
ATOM 1368 N N . MET A 1 184 ? 11.917 1.998 6.447 1.00 85.75 184 MET A N 1
ATOM 1369 C CA . MET A 1 184 ? 10.725 1.227 6.801 1.00 85.75 184 MET A CA 1
ATOM 1370 C C . MET A 1 184 ? 10.995 0.203 7.903 1.00 85.75 184 MET A C 1
ATOM 1372 O O . MET A 1 184 ? 10.190 0.091 8.833 1.00 85.75 184 MET A O 1
ATOM 1376 N N . ASP A 1 185 ? 12.141 -0.480 7.876 1.00 82.75 185 ASP A N 1
ATOM 1377 C CA . ASP A 1 185 ? 12.518 -1.391 8.961 1.00 82.75 185 ASP A CA 1
ATOM 1378 C C . ASP A 1 185 ? 12.726 -0.644 10.292 1.00 82.75 185 ASP A C 1
ATOM 1380 O O . ASP A 1 185 ? 12.265 -1.107 11.338 1.00 82.75 185 ASP A O 1
ATOM 1384 N N . VAL A 1 186 ? 13.342 0.547 10.273 1.00 79.50 186 VAL A N 1
ATOM 1385 C CA . VAL A 1 186 ? 13.500 1.384 11.480 1.00 79.50 186 VAL A CA 1
ATOM 1386 C C . VAL A 1 186 ? 12.148 1.762 12.077 1.00 79.50 186 VAL A C 1
ATOM 1388 O O . VAL A 1 186 ? 11.934 1.546 13.269 1.00 79.50 186 VAL A O 1
ATOM 1391 N N . VAL A 1 187 ? 11.210 2.260 11.269 1.00 75.00 187 VAL A N 1
ATOM 1392 C CA . VAL A 1 187 ? 9.860 2.604 11.752 1.00 75.00 187 VAL A CA 1
ATOM 1393 C C . VAL A 1 187 ? 9.140 1.392 12.320 1.00 75.00 187 VAL A C 1
ATOM 1395 O O . VAL A 1 187 ? 8.468 1.500 13.344 1.00 75.00 187 VAL A O 1
ATOM 1398 N N . ARG A 1 188 ? 9.279 0.224 11.690 1.00 73.69 188 ARG A N 1
ATOM 1399 C CA . ARG A 1 188 ? 8.671 -1.010 12.189 1.00 73.69 188 ARG A CA 1
ATOM 1400 C C . ARG A 1 188 ? 9.214 -1.386 13.572 1.00 73.69 188 ARG A C 1
ATOM 1402 O O . ARG A 1 188 ? 8.440 -1.819 14.423 1.00 73.69 188 ARG A O 1
ATOM 1409 N N . ARG A 1 189 ? 10.519 -1.211 13.814 1.00 69.94 189 ARG A N 1
ATOM 1410 C CA . ARG A 1 189 ? 11.159 -1.475 15.118 1.00 69.94 189 ARG A CA 1
ATOM 1411 C C . ARG A 1 189 ? 10.798 -0.428 16.174 1.00 69.94 189 ARG A C 1
ATOM 1413 O O . ARG A 1 189 ? 10.538 -0.787 17.322 1.00 69.94 189 ARG A O 1
ATOM 1420 N N . ASP A 1 190 ? 10.754 0.842 15.781 1.00 69.81 190 ASP A N 1
ATOM 1421 C CA . ASP A 1 190 ? 10.516 1.976 16.681 1.00 69.81 190 ASP A CA 1
ATOM 1422 C C . ASP A 1 190 ? 8.998 2.235 16.897 1.00 69.81 190 ASP A C 1
ATOM 1424 O O . ASP A 1 190 ? 8.595 2.952 17.813 1.00 69.81 190 ASP A O 1
ATOM 1428 N N . GLY A 1 191 ? 8.124 1.555 16.143 1.00 68.81 191 GLY A N 1
ATOM 1429 C CA . GLY A 1 191 ? 6.659 1.666 16.176 1.00 68.81 191 GLY A CA 1
ATOM 1430 C C . GLY A 1 191 ? 5.967 1.163 17.450 1.00 68.81 191 GLY A C 1
ATOM 1431 O O . GLY A 1 191 ? 4.739 1.113 17.501 1.00 68.81 191 GLY A O 1
ATOM 1432 N N . LYS A 1 192 ? 6.714 0.819 18.507 1.00 76.88 192 LYS A N 1
ATOM 1433 C CA . LYS A 1 192 ? 6.159 0.364 19.794 1.00 76.88 192 LYS A CA 1
ATOM 1434 C C . LYS A 1 192 ? 5.151 1.363 20.368 1.00 76.88 192 LYS A C 1
ATOM 1436 O O . LYS A 1 192 ? 4.127 0.938 20.897 1.00 76.88 192 LYS A O 1
ATOM 1441 N N . ALA A 1 193 ? 5.411 2.666 20.234 1.00 80.81 193 ALA A N 1
ATOM 1442 C CA . ALA A 1 193 ? 4.516 3.718 20.720 1.00 80.81 193 ALA A CA 1
ATOM 1443 C C . ALA A 1 193 ? 3.116 3.652 20.083 1.00 80.81 193 ALA A C 1
ATOM 1445 O O . ALA A 1 193 ? 2.129 3.867 20.783 1.00 80.81 193 ALA A O 1
ATOM 1446 N N . LEU A 1 194 ? 3.016 3.262 18.804 1.00 78.31 194 LEU A N 1
ATOM 1447 C CA . LEU A 1 194 ? 1.741 3.115 18.086 1.00 78.31 194 LEU A CA 1
ATOM 1448 C C . LEU A 1 194 ? 0.829 2.047 18.690 1.00 78.31 194 LEU A C 1
ATOM 1450 O O . LEU A 1 194 ? -0.382 2.111 18.516 1.00 78.31 194 LEU A O 1
ATOM 1454 N N . VAL A 1 195 ? 1.403 1.087 19.418 1.00 79.69 195 VAL A N 1
ATOM 1455 C CA . VAL A 1 195 ? 0.663 -0.002 20.064 1.00 79.69 195 VAL A CA 1
ATOM 1456 C C . VAL A 1 195 ? 0.514 0.251 21.563 1.00 79.69 195 VAL A C 1
ATOM 1458 O O . VAL A 1 195 ? -0.570 0.104 22.127 1.00 79.69 195 VAL A O 1
ATOM 1461 N N . THR A 1 196 ? 1.593 0.648 22.242 1.00 85.06 196 THR A N 1
ATOM 1462 C CA . THR A 1 196 ? 1.603 0.740 23.707 1.00 85.06 196 THR A CA 1
ATOM 1463 C C . THR A 1 196 ? 0.895 1.977 24.244 1.00 85.06 196 THR A C 1
ATOM 1465 O O . THR A 1 196 ? 0.301 1.899 25.323 1.00 85.06 196 THR A O 1
ATOM 1468 N N . VAL A 1 197 ? 0.943 3.109 23.531 1.00 87.44 197 VAL A N 1
ATOM 1469 C CA . VAL A 1 197 ? 0.318 4.359 23.985 1.00 87.44 197 VAL A CA 1
ATOM 1470 C C . VAL A 1 197 ? -1.208 4.259 23.945 1.00 87.44 197 VAL A C 1
ATOM 1472 O O . VAL A 1 197 ? -1.798 4.472 25.008 1.00 87.44 197 VAL A O 1
ATOM 1475 N N . PRO A 1 198 ? -1.858 3.847 22.833 1.00 85.44 198 PRO A N 1
ATOM 1476 C CA . PRO A 1 198 ? -3.309 3.669 22.817 1.00 85.44 198 PRO A CA 1
ATOM 1477 C C . PRO A 1 198 ? -3.775 2.701 23.906 1.00 85.44 198 PRO A C 1
ATOM 1479 O O . PRO A 1 198 ? -4.633 3.052 24.705 1.00 85.44 198 PRO A O 1
ATOM 1482 N N . ALA A 1 199 ? -3.120 1.543 24.062 1.00 86.56 199 ALA A N 1
ATOM 1483 C CA . ALA A 1 199 ? -3.474 0.566 25.097 1.00 86.56 199 ALA A CA 1
ATOM 1484 C C . ALA A 1 199 ? -3.344 1.112 26.536 1.00 86.56 199 ALA A C 1
ATOM 1486 O O . ALA A 1 199 ? -4.088 0.728 27.444 1.00 86.56 199 ALA A O 1
ATOM 1487 N N . ARG A 1 200 ? -2.376 2.002 26.789 1.00 89.31 200 ARG A N 1
ATOM 1488 C CA . ARG A 1 200 ? -2.232 2.674 28.088 1.00 89.31 200 ARG A CA 1
ATOM 1489 C C . ARG A 1 200 ? -3.312 3.734 28.294 1.00 89.31 200 ARG A C 1
ATOM 1491 O O . ARG A 1 200 ? -3.842 3.815 29.399 1.00 89.31 200 ARG A O 1
ATOM 1498 N N . LEU A 1 201 ? -3.627 4.517 27.265 1.00 90.25 201 LEU A N 1
ATOM 1499 C CA . LEU A 1 201 ? -4.681 5.528 27.314 1.00 90.25 201 LEU A CA 1
ATOM 1500 C C . LEU A 1 201 ? -6.052 4.881 27.496 1.00 90.25 201 LEU A C 1
ATOM 1502 O O . LEU A 1 201 ? -6.794 5.320 28.364 1.00 90.25 201 LEU A O 1
ATOM 1506 N N . THR A 1 202 ? -6.350 3.777 26.810 1.00 90.44 202 THR A N 1
ATOM 1507 C CA . THR A 1 202 ? -7.615 3.044 26.975 1.00 90.44 202 THR A CA 1
ATOM 1508 C C . THR A 1 202 ? -7.838 2.622 28.424 1.00 90.44 202 THR A C 1
ATOM 1510 O O . THR A 1 202 ? -8.925 2.805 28.960 1.00 90.44 202 THR A O 1
ATOM 1513 N N . ARG A 1 203 ? -6.796 2.134 29.110 1.00 91.06 203 ARG A N 1
ATOM 1514 C CA . ARG A 1 203 ? -6.871 1.816 30.549 1.00 91.06 203 ARG A CA 1
ATOM 1515 C C . ARG A 1 203 ? -7.017 3.052 31.441 1.00 91.06 203 ARG A C 1
ATOM 1517 O O . ARG A 1 203 ? -7.476 2.937 32.573 1.00 91.06 203 ARG A O 1
ATOM 1524 N N . LEU A 1 204 ? -6.574 4.218 30.974 1.00 91.25 204 LEU A N 1
ATOM 1525 C CA . LEU A 1 204 ? -6.568 5.454 31.751 1.00 91.25 204 LEU A CA 1
ATOM 1526 C C . LEU A 1 204 ? -7.888 6.226 31.642 1.00 91.25 204 LEU A C 1
ATOM 1528 O O . LEU A 1 204 ? -8.373 6.693 32.672 1.00 91.25 204 LEU A O 1
ATOM 1532 N N . VAL A 1 205 ? -8.417 6.372 30.426 1.00 91.12 205 VAL A N 1
ATOM 1533 C CA . VAL A 1 205 ? -9.550 7.250 30.080 1.00 91.12 205 VAL A CA 1
ATOM 1534 C C . VAL A 1 205 ? -10.709 6.521 29.388 1.00 91.12 205 VAL A C 1
ATOM 1536 O O . VAL A 1 205 ? -11.730 7.131 29.108 1.00 91.12 205 VAL A O 1
ATOM 1539 N N . GLY A 1 206 ? -10.589 5.216 29.135 1.00 90.00 206 GLY A N 1
ATOM 1540 C CA . GLY A 1 206 ? -11.562 4.458 28.345 1.00 90.00 206 GLY A CA 1
ATOM 1541 C C . GLY A 1 206 ? -11.253 4.483 26.846 1.00 90.00 206 GLY A C 1
ATOM 1542 O O . GLY A 1 206 ? -10.393 5.229 26.380 1.00 90.00 206 GLY A O 1
ATOM 1543 N N . ALA A 1 207 ? -11.921 3.615 26.082 1.00 85.38 207 ALA A N 1
ATOM 1544 C CA . ALA A 1 207 ? -11.637 3.422 24.657 1.00 85.38 207 ALA A CA 1
ATOM 1545 C C . ALA A 1 207 ? -11.949 4.666 23.811 1.00 85.38 207 ALA A C 1
ATOM 1547 O O . ALA A 1 207 ? -11.103 5.075 23.020 1.00 85.38 207 ALA A O 1
ATOM 1548 N N . ALA A 1 208 ? -13.109 5.295 24.032 1.00 84.56 208 ALA A N 1
ATOM 1549 C CA . ALA A 1 208 ? -13.547 6.465 23.270 1.00 84.56 208 ALA A CA 1
ATOM 1550 C C . ALA A 1 208 ? -12.596 7.666 23.438 1.00 84.56 208 ALA A C 1
ATOM 1552 O O . ALA A 1 208 ? -12.111 8.213 22.450 1.00 84.56 208 ALA A O 1
ATOM 1553 N N . ASP A 1 209 ? -12.257 8.026 24.681 1.00 88.81 209 ASP A N 1
ATOM 1554 C CA . ASP A 1 209 ? -11.339 9.140 24.955 1.00 88.81 209 ASP A CA 1
ATOM 1555 C C . ASP A 1 209 ? -9.909 8.821 24.507 1.00 88.81 209 ASP A C 1
ATOM 1557 O O . ASP A 1 209 ? -9.211 9.698 24.006 1.00 88.81 209 ASP A O 1
ATOM 1561 N N . ALA A 1 210 ? -9.459 7.569 24.635 1.00 88.12 210 ALA A N 1
ATOM 1562 C CA . ALA A 1 210 ? -8.150 7.172 24.129 1.00 88.12 210 ALA A CA 1
ATOM 1563 C C . ALA A 1 210 ? -8.058 7.356 22.613 1.00 88.12 210 ALA A C 1
ATOM 1565 O O . ALA A 1 210 ? -7.063 7.892 22.135 1.00 88.12 210 ALA A O 1
ATOM 1566 N N . GLU A 1 211 ? -9.102 6.961 21.881 1.00 84.00 211 GLU A N 1
ATOM 1567 C CA . GLU A 1 211 ? -9.180 7.148 20.436 1.00 84.00 211 GLU A CA 1
ATOM 1568 C C . GLU A 1 211 ? -9.191 8.633 20.058 1.00 84.00 211 GLU A C 1
ATOM 1570 O O . GLU A 1 211 ? -8.446 9.019 19.161 1.00 84.00 211 GLU A O 1
ATOM 1575 N N . ALA A 1 212 ? -9.989 9.460 20.746 1.00 86.12 212 ALA A N 1
ATOM 1576 C CA . ALA A 1 212 ? -10.051 10.913 20.540 1.00 86.12 212 ALA A CA 1
ATOM 1577 C C . ALA A 1 212 ? -8.702 11.603 20.788 1.00 86.12 212 ALA A C 1
ATOM 1579 O O . ALA A 1 212 ? -8.309 12.515 20.062 1.00 86.12 212 ALA A O 1
ATOM 1580 N N . LEU A 1 213 ? -7.955 11.147 21.793 1.00 88.25 213 LEU A N 1
ATOM 1581 C CA . LEU A 1 213 ? -6.626 11.673 22.087 1.00 88.25 213 LEU A CA 1
ATOM 1582 C C . LEU A 1 213 ? -5.583 11.250 21.040 1.00 88.25 213 LEU A C 1
ATOM 1584 O O . LEU A 1 213 ? -4.655 12.008 20.768 1.00 88.25 213 LEU A O 1
ATOM 1588 N N . THR A 1 214 ? -5.732 10.072 20.427 1.00 84.38 214 THR A N 1
ATOM 1589 C CA . THR A 1 214 ? -4.810 9.525 19.414 1.00 84.38 214 THR A CA 1
ATOM 1590 C C . THR A 1 214 ? -5.309 9.729 17.980 1.00 84.38 214 THR A C 1
ATOM 1592 O O . THR A 1 214 ? -5.228 8.809 17.168 1.00 84.38 214 THR A O 1
ATOM 1595 N N . SER A 1 215 ? -5.894 10.883 17.658 1.00 72.56 215 SER A N 1
ATOM 1596 C CA . SER A 1 215 ? -6.558 11.074 16.355 1.00 72.56 215 SER A CA 1
ATOM 1597 C C . SER A 1 215 ? -6.455 12.466 15.737 1.00 72.56 215 SER A C 1
ATOM 1599 O O . SER A 1 215 ? -7.398 12.873 15.074 1.00 72.56 215 SER A O 1
ATOM 1601 N N . ALA A 1 216 ? -5.394 13.217 16.037 1.00 60.44 216 ALA A N 1
ATOM 1602 C CA . ALA A 1 216 ? -4.891 14.346 15.239 1.00 60.44 216 ALA A CA 1
ATOM 1603 C C . ALA A 1 216 ? -4.034 15.233 16.144 1.00 60.44 216 ALA A C 1
ATOM 1605 O O . ALA A 1 216 ? -4.544 15.965 16.991 1.00 60.44 216 ALA A O 1
ATOM 1606 N N . GLY A 1 217 ? -2.718 15.155 15.969 1.00 51.50 217 GLY A N 1
ATOM 1607 C CA . GLY A 1 217 ? -1.783 16.158 16.487 1.00 51.50 217 GLY A CA 1
ATOM 1608 C C . GLY A 1 217 ? -1.189 17.048 15.392 1.00 51.50 217 GLY A C 1
ATOM 1609 O O . GLY A 1 217 ? -0.418 17.931 15.727 1.00 51.50 217 GLY A O 1
ATOM 1610 N N . GLU A 1 218 ? -1.488 16.749 14.119 1.00 55.88 218 GLU A N 1
ATOM 1611 C CA . GLU A 1 218 ? -1.115 17.404 12.850 1.00 55.88 218 GLU A CA 1
ATOM 1612 C C . GLU A 1 218 ? -1.457 16.399 11.726 1.00 55.88 218 GLU A C 1
ATOM 1614 O O . GLU A 1 218 ? -1.298 15.191 11.927 1.00 55.88 218 GLU A O 1
ATOM 1619 N N . HIS A 1 219 ? -1.927 16.851 10.558 1.00 64.06 219 HIS A N 1
ATOM 1620 C CA . HIS A 1 219 ? -2.458 15.948 9.525 1.00 64.06 219 HIS A CA 1
ATOM 1621 C C . HIS A 1 219 ? -1.424 14.927 9.008 1.00 64.06 219 HIS A C 1
ATOM 1623 O O . HIS A 1 219 ? -0.317 15.276 8.591 1.00 64.06 219 HIS A O 1
ATOM 1629 N N . LEU A 1 220 ? -1.806 13.645 8.991 1.00 63.66 220 LEU A N 1
ATOM 1630 C CA . LEU A 1 220 ? -0.995 12.558 8.433 1.00 63.66 220 LEU A CA 1
ATOM 1631 C C . LEU A 1 220 ? -0.825 12.717 6.914 1.00 63.66 220 LEU A C 1
ATOM 1633 O O . LEU A 1 220 ? -1.745 13.147 6.223 1.00 63.66 220 LEU A O 1
ATOM 1637 N N . ALA A 1 221 ? 0.313 12.292 6.347 1.00 63.25 221 ALA A N 1
ATOM 1638 C CA . ALA A 1 221 ? 0.535 12.406 4.896 1.00 63.25 221 ALA A CA 1
ATOM 1639 C C . ALA A 1 221 ? -0.444 11.561 4.047 1.00 63.25 221 ALA A C 1
ATOM 1641 O O . ALA A 1 221 ? -0.555 11.794 2.845 1.00 63.25 221 ALA A O 1
ATOM 1642 N N . SER A 1 222 ? -1.182 10.623 4.654 1.00 69.00 222 SER A N 1
ATOM 1643 C CA . SER A 1 222 ? -2.287 9.878 4.032 1.00 69.00 222 SER A CA 1
ATOM 1644 C C . SER A 1 222 ? -3.520 10.748 3.773 1.00 69.00 222 SER A C 1
ATOM 1646 O O . SER A 1 222 ? -4.288 10.442 2.866 1.00 69.00 222 SER A O 1
ATOM 1648 N N . MET A 1 223 ? -3.681 11.837 4.535 1.00 77.19 223 MET A N 1
ATOM 1649 C CA . MET A 1 223 ? -4.675 12.895 4.313 1.00 77.19 223 MET A CA 1
ATOM 1650 C C . MET A 1 223 ? -4.211 13.913 3.267 1.00 77.19 223 MET A C 1
ATOM 1652 O O . MET A 1 223 ? -5.006 14.729 2.814 1.00 77.19 223 MET A O 1
ATOM 1656 N N . GLY A 1 224 ? -2.928 13.862 2.887 1.00 81.06 224 GLY A N 1
ATOM 1657 C CA . GLY A 1 224 ? -2.286 14.806 1.979 1.00 81.06 224 GLY A CA 1
ATOM 1658 C C . GLY A 1 224 ? -3.067 15.023 0.684 1.00 81.06 224 GLY A C 1
ATOM 1659 O O . GLY A 1 224 ? -3.415 16.164 0.421 1.00 81.06 224 GLY A O 1
ATOM 1660 N N . PRO A 1 225 ? -3.424 13.976 -0.084 1.00 81.75 225 PRO A N 1
ATOM 1661 C CA . PRO A 1 225 ? -4.183 14.152 -1.323 1.00 81.75 225 PRO A CA 1
ATOM 1662 C C . PRO A 1 225 ? -5.534 14.851 -1.127 1.00 81.75 225 PRO A C 1
ATOM 1664 O O . PRO A 1 225 ? -5.865 15.755 -1.882 1.00 81.75 225 PRO A O 1
ATOM 1667 N N . LEU A 1 226 ? -6.283 14.503 -0.076 1.00 82.88 226 LEU A N 1
ATOM 1668 C CA . LEU A 1 226 ? -7.574 15.130 0.232 1.00 82.88 226 LEU A CA 1
ATOM 1669 C C . LEU A 1 226 ? -7.414 16.603 0.644 1.00 82.88 226 LEU A C 1
ATOM 1671 O O . LEU A 1 226 ? -8.123 17.470 0.142 1.00 82.88 226 LEU A O 1
ATOM 1675 N N . ILE A 1 227 ? -6.460 16.904 1.529 1.00 82.25 227 ILE A N 1
ATOM 1676 C CA . ILE A 1 227 ? -6.190 18.279 1.976 1.00 82.25 227 ILE A CA 1
ATOM 1677 C C . ILE A 1 227 ? -5.631 19.118 0.823 1.00 82.25 227 ILE A C 1
ATOM 1679 O O . ILE A 1 227 ? -6.060 20.247 0.610 1.00 82.25 227 ILE A O 1
ATOM 1683 N N . GLY A 1 228 ? -4.685 18.568 0.067 1.00 85.38 228 GLY A N 1
ATOM 1684 C CA . GLY A 1 228 ? -4.094 19.198 -1.104 1.00 85.38 228 GLY A CA 1
ATOM 1685 C C . GLY A 1 228 ? -5.135 19.504 -2.173 1.00 85.38 228 GLY A C 1
ATOM 1686 O O . GLY A 1 228 ? -5.109 20.591 -2.737 1.00 85.38 228 GLY A O 1
ATOM 1687 N N . LEU A 1 229 ? -6.089 18.599 -2.401 1.00 83.94 229 LEU A N 1
ATOM 1688 C CA . LEU A 1 229 ? -7.182 18.827 -3.339 1.00 83.94 229 LEU A CA 1
ATOM 1689 C C . LEU A 1 229 ? -8.052 20.001 -2.885 1.00 83.94 229 LEU A C 1
AT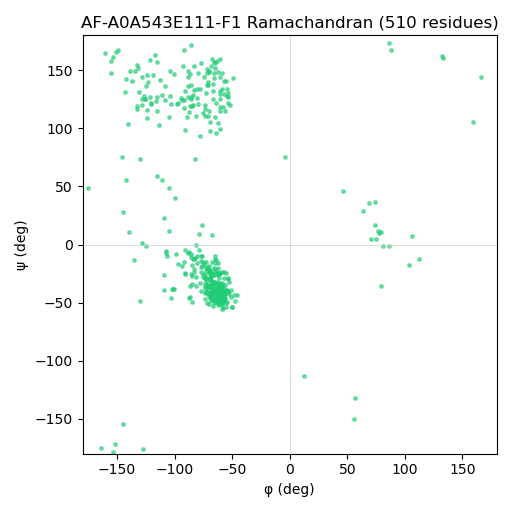OM 1691 O O . LEU A 1 229 ? -8.296 20.911 -3.669 1.00 83.94 229 LEU A O 1
ATOM 1695 N N . ALA A 1 230 ? -8.444 20.030 -1.609 1.00 82.75 230 ALA A N 1
ATOM 1696 C CA . ALA A 1 230 ? -9.228 21.134 -1.059 1.00 82.75 230 ALA A CA 1
ATOM 1697 C C . ALA A 1 230 ? -8.478 22.482 -1.129 1.00 82.75 230 ALA A C 1
ATOM 1699 O O . ALA A 1 230 ? -9.089 23.530 -1.336 1.00 82.75 230 ALA A O 1
ATOM 1700 N N . ARG A 1 231 ? -7.146 22.483 -0.974 1.00 86.44 231 ARG A N 1
ATOM 1701 C CA . ARG A 1 231 ? -6.300 23.677 -1.176 1.00 86.44 231 ARG A CA 1
ATOM 1702 C C . ARG A 1 231 ? -6.275 24.103 -2.649 1.00 86.44 231 ARG A C 1
ATOM 1704 O O . ARG A 1 231 ? -6.392 25.292 -2.933 1.00 86.44 231 ARG A O 1
ATOM 1711 N N . LEU A 1 232 ? -6.163 23.146 -3.572 1.00 87.81 232 LEU A N 1
ATOM 1712 C CA . LEU A 1 232 ? -6.141 23.384 -5.018 1.00 87.81 232 LEU A CA 1
ATOM 1713 C C . LEU A 1 232 ? -7.476 23.951 -5.525 1.00 87.81 232 LEU A C 1
ATOM 1715 O O . LEU A 1 232 ? -7.478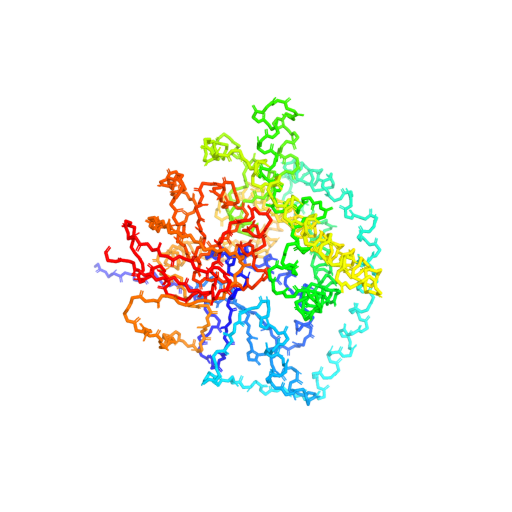 24.938 -6.252 1.00 87.81 232 LEU A O 1
ATOM 1719 N N . GLU A 1 233 ? -8.610 23.380 -5.109 1.00 84.81 233 GLU A N 1
ATOM 1720 C CA . GLU A 1 233 ? -9.953 23.845 -5.501 1.00 84.81 233 GLU A CA 1
ATOM 1721 C C . GLU A 1 233 ? -10.248 25.280 -5.038 1.00 84.81 233 GLU A C 1
ATOM 1723 O O . GLU A 1 233 ? -11.030 25.987 -5.669 1.00 84.81 233 GLU A O 1
ATOM 1728 N N . ARG A 1 234 ? -9.590 25.733 -3.964 1.00 84.25 234 ARG A N 1
ATOM 1729 C CA . ARG A 1 234 ? -9.692 27.103 -3.438 1.00 84.25 234 ARG A CA 1
ATOM 1730 C C . ARG A 1 234 ? -8.655 28.070 -4.016 1.00 84.25 234 ARG A C 1
ATOM 1732 O O . ARG A 1 234 ? -8.696 29.250 -3.685 1.00 84.25 234 ARG A O 1
ATOM 1739 N N . GLY A 1 235 ? -7.721 27.589 -4.838 1.00 87.31 235 GLY A N 1
ATOM 1740 C CA . GLY A 1 235 ? -6.630 28.399 -5.386 1.00 87.31 235 GLY A CA 1
ATOM 1741 C C . GLY A 1 235 ? -5.522 28.752 -4.384 1.00 87.31 235 GLY A C 1
ATOM 1742 O O . GLY A 1 235 ? -4.742 29.661 -4.642 1.00 87.31 235 GLY A O 1
ATOM 1743 N N . GLU A 1 236 ? -5.425 28.053 -3.246 1.00 90.62 236 GLU A N 1
ATOM 1744 C CA . GLU A 1 236 ? -4.355 28.260 -2.249 1.00 90.62 236 GLU A CA 1
ATOM 1745 C C . GLU A 1 236 ? -3.020 27.629 -2.679 1.00 90.62 236 GLU A C 1
ATOM 1747 O O . GLU A 1 236 ? -1.957 28.015 -2.194 1.00 90.62 236 GLU A O 1
ATOM 1752 N N . ILE A 1 237 ? -3.080 26.627 -3.559 1.00 92.50 237 ILE A N 1
ATOM 1753 C CA . ILE A 1 237 ? -1.928 26.034 -4.240 1.00 92.50 237 ILE A CA 1
ATOM 1754 C C . ILE A 1 237 ? -2.228 25.900 -5.728 1.00 92.50 237 ILE A C 1
ATOM 1756 O O . ILE A 1 237 ? -3.384 25.760 -6.124 1.00 92.50 237 ILE A O 1
ATOM 1760 N N . ASP A 1 238 ? -1.178 25.891 -6.541 1.00 91.25 238 ASP A N 1
ATOM 1761 C CA . ASP A 1 238 ? -1.267 25.583 -7.964 1.00 91.25 238 ASP A CA 1
ATOM 1762 C C . ASP A 1 238 ? -1.195 24.067 -8.238 1.00 91.25 238 ASP A C 1
ATOM 1764 O O . ASP A 1 238 ? -0.949 23.232 -7.354 1.00 91.25 238 ASP A O 1
ATOM 1768 N N . ARG A 1 239 ? -1.437 23.699 -9.503 1.00 90.38 239 ARG A N 1
ATOM 1769 C CA . ARG A 1 239 ? -1.426 22.300 -9.962 1.00 90.38 239 ARG A CA 1
ATOM 1770 C C . ARG A 1 239 ? -0.050 21.658 -9.773 1.00 90.38 239 ARG A C 1
ATOM 1772 O O . ARG A 1 239 ? 0.028 20.504 -9.352 1.00 90.38 239 ARG A O 1
ATOM 1779 N N . ASP A 1 240 ? 1.016 22.413 -10.017 1.00 89.62 240 ASP A N 1
ATOM 1780 C CA . ASP A 1 240 ? 2.395 21.935 -9.902 1.00 89.62 240 ASP A CA 1
ATOM 1781 C C . ASP A 1 240 ? 2.768 21.627 -8.452 1.00 89.62 240 ASP A C 1
ATOM 1783 O O . ASP A 1 240 ? 3.413 20.616 -8.164 1.00 89.62 240 ASP A O 1
ATOM 1787 N N . THR A 1 241 ? 2.309 22.451 -7.512 1.00 90.44 241 THR A N 1
ATOM 1788 C CA . THR A 1 241 ? 2.466 22.210 -6.079 1.00 90.44 241 THR A CA 1
ATOM 1789 C C . THR A 1 241 ? 1.690 20.977 -5.643 1.00 90.44 241 THR A C 1
ATOM 1791 O O . THR A 1 241 ? 2.260 20.135 -4.949 1.00 90.44 241 THR A O 1
ATOM 1794 N N . TYR A 1 242 ? 0.450 20.787 -6.111 1.00 89.56 242 TYR A N 1
ATOM 1795 C CA . TYR A 1 242 ? -0.304 19.560 -5.828 1.00 89.56 242 TYR A CA 1
ATOM 1796 C C . TYR A 1 242 ? 0.415 18.308 -6.355 1.00 89.56 242 TYR A C 1
ATOM 1798 O O . TYR A 1 242 ? 0.595 17.332 -5.624 1.00 89.56 242 TYR A O 1
ATOM 1806 N N . VAL A 1 243 ? 0.891 18.339 -7.603 1.00 89.69 243 VAL A N 1
ATOM 1807 C CA . VAL A 1 243 ? 1.649 17.235 -8.213 1.00 89.69 243 VAL A CA 1
ATOM 1808 C C . VAL A 1 243 ? 2.923 16.942 -7.424 1.00 89.69 243 VAL A C 1
ATOM 1810 O O . VAL A 1 243 ? 3.210 15.783 -7.109 1.00 89.69 243 VAL A O 1
ATOM 1813 N N . ARG A 1 244 ? 3.670 17.982 -7.051 1.00 87.75 244 ARG A N 1
ATOM 1814 C CA . ARG A 1 244 ? 4.905 17.852 -6.276 1.00 87.75 244 ARG A CA 1
ATOM 1815 C C . ARG A 1 244 ? 4.640 17.272 -4.888 1.00 87.75 244 ARG A C 1
ATOM 1817 O O . ARG A 1 244 ? 5.384 16.394 -4.451 1.00 87.75 244 ARG A O 1
ATOM 1824 N N . GLU A 1 245 ? 3.599 17.712 -4.188 1.00 87.44 245 GLU A N 1
ATOM 1825 C CA . GLU A 1 245 ? 3.309 17.302 -2.807 1.00 87.44 245 GLU A CA 1
ATOM 1826 C C . GLU A 1 245 ? 2.580 15.952 -2.711 1.00 87.44 245 GLU A C 1
ATOM 1828 O O . GLU A 1 245 ? 2.861 15.176 -1.789 1.00 87.44 245 GLU A O 1
ATOM 1833 N N . HIS A 1 246 ? 1.691 15.644 -3.658 1.00 88.25 246 HIS A N 1
ATOM 1834 C CA . HIS A 1 246 ? 0.715 14.551 -3.540 1.00 88.25 246 HIS A CA 1
ATOM 1835 C C . HIS A 1 246 ? 0.578 13.667 -4.784 1.00 88.25 246 HIS A C 1
ATOM 1837 O O . HIS A 1 246 ? 0.030 12.571 -4.682 1.00 88.25 246 HIS A O 1
ATOM 1843 N N . GLY A 1 247 ? 1.113 14.081 -5.932 1.00 89.81 247 GLY A N 1
ATOM 1844 C CA . GLY A 1 247 ? 0.923 13.409 -7.219 1.00 89.81 247 GLY A CA 1
ATOM 1845 C C . GLY A 1 247 ? 1.461 11.976 -7.325 1.00 89.81 247 GLY A C 1
ATOM 1846 O O . GLY A 1 247 ? 1.081 11.236 -8.232 1.00 89.81 247 GLY A O 1
ATOM 1847 N N . HIS A 1 248 ? 2.320 11.562 -6.391 1.00 90.75 248 HIS A N 1
ATOM 1848 C CA . HIS A 1 248 ? 2.857 10.202 -6.283 1.00 90.75 248 HIS A CA 1
ATOM 1849 C C . HIS A 1 248 ? 1.956 9.236 -5.499 1.00 90.75 248 HIS A C 1
ATOM 1851 O O . HIS A 1 248 ? 2.232 8.038 -5.479 1.00 90.75 248 HIS A O 1
ATOM 1857 N N . ARG A 1 249 ? 0.917 9.731 -4.812 1.00 87.94 249 ARG A N 1
ATOM 1858 C CA . ARG A 1 249 ? 0.013 8.928 -3.973 1.00 87.94 249 ARG A CA 1
ATOM 1859 C C . ARG A 1 249 ? -1.235 8.566 -4.764 1.00 87.94 249 ARG A C 1
ATOM 1861 O O . ARG A 1 249 ? -1.949 9.459 -5.188 1.00 87.94 249 ARG A O 1
ATOM 1868 N N . GLY A 1 250 ? -1.523 7.277 -4.920 1.00 81.06 250 GLY A N 1
ATOM 1869 C CA . GLY A 1 250 ? -2.693 6.796 -5.660 1.00 81.06 250 GLY A CA 1
ATOM 1870 C C . GLY A 1 250 ? -3.195 5.446 -5.148 1.00 81.06 250 GLY A C 1
ATOM 1871 O O . GLY A 1 250 ? -2.722 4.968 -4.119 1.00 81.06 250 GLY A O 1
ATOM 1872 N N . PRO A 1 251 ? -4.147 4.803 -5.842 1.00 76.44 251 PRO A N 1
ATOM 1873 C CA . PRO A 1 251 ? -4.723 3.551 -5.363 1.00 76.44 251 PRO A CA 1
ATOM 1874 C C . PRO A 1 251 ? -3.823 2.323 -5.541 1.00 76.44 251 PRO A C 1
ATOM 1876 O O . PRO A 1 251 ? -3.877 1.382 -4.756 1.00 76.44 251 PRO A O 1
ATOM 1879 N N . HIS A 1 252 ? -2.945 2.330 -6.539 1.00 84.38 252 HIS A N 1
ATOM 1880 C CA . HIS A 1 252 ? -2.044 1.212 -6.820 1.00 84.38 252 HIS A CA 1
ATOM 1881 C C . HIS A 1 252 ? -0.589 1.641 -6.606 1.00 84.38 252 HIS A C 1
ATOM 1883 O O . HIS A 1 252 ? 0.219 1.634 -7.530 1.00 84.38 252 HIS A O 1
ATOM 1889 N N . GLU A 1 253 ? -0.260 2.076 -5.382 1.00 85.00 253 GLU A N 1
ATOM 1890 C CA . GLU A 1 253 ? 0.996 2.793 -5.101 1.00 85.00 253 GLU A CA 1
ATOM 1891 C C . GLU A 1 253 ? 2.266 1.985 -5.461 1.00 85.00 253 GLU A C 1
ATOM 1893 O O . GLU A 1 253 ? 3.252 2.553 -5.929 1.00 85.00 253 GLU A O 1
ATOM 1898 N N . PHE A 1 254 ? 2.239 0.656 -5.320 1.00 90.69 254 PHE A N 1
ATOM 1899 C CA . PHE A 1 254 ? 3.381 -0.207 -5.652 1.00 90.69 254 PHE A CA 1
ATOM 1900 C C . PHE A 1 254 ? 3.387 -0.721 -7.096 1.00 90.69 254 PHE A C 1
ATOM 1902 O O . PHE A 1 254 ? 4.464 -1.008 -7.610 1.00 90.69 254 PHE A O 1
ATOM 1909 N N . GLU A 1 255 ? 2.232 -0.820 -7.762 1.00 93.25 255 GLU A N 1
ATOM 1910 C CA . GLU A 1 255 ? 2.170 -1.348 -9.130 1.00 93.25 255 GLU A CA 1
ATOM 1911 C C . GLU A 1 255 ? 2.797 -0.351 -10.106 1.00 93.25 255 GLU A C 1
ATOM 1913 O O . GLU A 1 255 ? 2.308 0.765 -10.279 1.00 93.25 255 GLU A O 1
ATOM 1918 N N . LEU A 1 256 ? 3.906 -0.759 -10.721 1.00 95.31 256 LEU A N 1
ATOM 1919 C CA . LEU A 1 256 ? 4.702 0.069 -11.616 1.00 95.31 256 LEU A CA 1
ATOM 1920 C C . LEU A 1 256 ? 4.029 0.277 -12.966 1.00 95.31 256 LEU A C 1
ATOM 1922 O O . LEU A 1 256 ? 4.257 1.325 -13.560 1.00 95.31 256 LEU A O 1
ATOM 1926 N N . SER A 1 257 ? 3.200 -0.662 -13.436 1.00 94.31 257 SER A N 1
ATOM 1927 C CA . SER A 1 257 ? 2.476 -0.521 -14.708 1.00 94.31 257 SER A CA 1
ATOM 1928 C C . SER A 1 257 ? 1.322 0.483 -14.642 1.00 94.31 257 SER A C 1
ATOM 1930 O O . SER A 1 257 ? 0.938 1.040 -15.669 1.00 94.31 257 SER A O 1
ATOM 1932 N N . VAL A 1 258 ? 0.821 0.804 -13.445 1.00 91.25 258 VAL A N 1
ATOM 1933 C CA . VAL A 1 258 ? -0.279 1.759 -13.265 1.00 91.25 258 VAL A CA 1
ATOM 1934 C C . VAL A 1 258 ? 0.251 3.203 -13.227 1.00 91.25 258 VAL A C 1
ATOM 1936 O O . VAL A 1 258 ? 1.152 3.497 -12.433 1.00 91.25 258 VAL A O 1
ATOM 1939 N N . PRO A 1 259 ? -0.313 4.125 -14.035 1.00 91.62 259 PRO A N 1
ATOM 1940 C CA . PRO A 1 259 ? 0.022 5.546 -13.983 1.00 91.62 259 PRO A CA 1
ATOM 1941 C C . PRO A 1 259 ? -0.160 6.155 -12.594 1.00 91.62 259 PRO A C 1
ATOM 1943 O O . PRO A 1 259 ? -1.125 5.863 -11.882 1.00 91.62 259 PRO A O 1
ATOM 1946 N N . ARG A 1 260 ? 0.764 7.034 -12.199 1.00 91.38 260 ARG A N 1
ATOM 1947 C CA . ARG A 1 260 ? 0.587 7.863 -11.005 1.00 91.38 260 ARG A CA 1
ATOM 1948 C C . ARG A 1 260 ? -0.465 8.938 -11.270 1.00 91.38 260 ARG A C 1
ATOM 1950 O O . ARG A 1 260 ? -0.566 9.410 -12.398 1.00 91.38 260 ARG A O 1
ATOM 1957 N N . PRO A 1 261 ? -1.191 9.403 -10.242 1.00 88.31 261 PRO A N 1
ATOM 1958 C CA . PRO A 1 261 ? -2.165 10.482 -10.407 1.00 88.31 261 PRO A CA 1
ATOM 1959 C C . PRO A 1 261 ? -1.629 11.751 -11.068 1.00 88.31 261 PRO A C 1
ATOM 1961 O O . PRO A 1 261 ? -2.353 12.410 -11.800 1.00 88.31 261 PRO A O 1
ATOM 1964 N N . ALA A 1 262 ? -0.355 12.082 -10.864 1.00 90.50 262 ALA A N 1
ATOM 1965 C CA . ALA A 1 262 ? 0.278 13.201 -11.559 1.00 90.50 262 ALA A CA 1
ATOM 1966 C C . ALA A 1 262 ? 0.495 12.999 -13.068 1.00 90.50 262 ALA A C 1
ATOM 1968 O O . ALA A 1 262 ? 0.674 13.985 -13.772 1.00 90.50 262 ALA A O 1
ATOM 1969 N N . GLU A 1 263 ? 0.526 11.759 -13.560 1.00 89.62 263 GLU A N 1
ATOM 1970 C CA . GLU A 1 263 ? 0.670 11.466 -14.995 1.00 89.62 263 GLU A CA 1
ATOM 1971 C C . GLU A 1 263 ? -0.645 11.697 -15.758 1.00 89.62 263 GLU A C 1
ATOM 1973 O O . GLU A 1 263 ? -0.615 11.889 -16.968 1.00 89.62 263 GLU A O 1
ATOM 1978 N N . ASP A 1 264 ? -1.784 11.725 -15.057 1.00 86.75 264 ASP A N 1
ATOM 1979 C CA . ASP A 1 264 ? -3.091 12.116 -15.596 1.00 86.75 264 ASP A CA 1
ATOM 1980 C C . ASP A 1 264 ? -3.911 12.841 -14.521 1.00 86.75 264 ASP A C 1
ATOM 1982 O O . ASP A 1 264 ? -4.829 12.300 -13.889 1.00 86.75 264 ASP A O 1
ATOM 1986 N N . LEU A 1 265 ? -3.514 14.092 -14.280 1.00 85.19 265 LEU A N 1
ATOM 1987 C CA . LEU A 1 265 ? -4.094 14.900 -13.219 1.00 85.19 265 LEU A CA 1
ATOM 1988 C C . LEU A 1 265 ? -5.559 15.246 -13.504 1.00 85.19 265 LEU A C 1
ATOM 1990 O O . LEU A 1 265 ? -6.344 15.308 -12.566 1.00 85.19 265 LEU A O 1
ATOM 1994 N N . ASP A 1 266 ? -5.951 15.466 -14.759 1.00 84.56 266 ASP A N 1
ATOM 1995 C CA . ASP A 1 266 ? -7.332 15.827 -15.097 1.00 84.56 266 ASP A CA 1
ATOM 1996 C C . ASP A 1 266 ? -8.306 14.698 -14.764 1.00 84.56 266 ASP A C 1
ATOM 1998 O O . ASP A 1 266 ? -9.298 14.935 -14.068 1.00 84.56 266 ASP A O 1
ATOM 2002 N N . ARG A 1 267 ? -7.994 13.462 -15.177 1.00 80.19 267 ARG A N 1
ATOM 2003 C CA . ARG A 1 267 ? -8.797 12.288 -14.817 1.00 80.19 267 ARG A CA 1
ATOM 2004 C C . ARG A 1 267 ? -8.836 12.095 -13.309 1.00 80.19 267 ARG A C 1
ATOM 2006 O O . ARG A 1 267 ? -9.902 11.828 -12.758 1.00 80.19 267 ARG A O 1
ATOM 2013 N N . HIS A 1 268 ? -7.693 12.243 -12.642 1.00 78.12 268 HIS A N 1
ATOM 2014 C CA . HIS A 1 268 ? -7.629 12.097 -11.197 1.00 78.12 268 HIS A CA 1
ATOM 2015 C C . HIS A 1 268 ? -8.499 13.138 -10.488 1.00 78.12 268 HIS A C 1
ATOM 2017 O O . HIS A 1 268 ? -9.363 12.769 -9.704 1.00 78.12 268 HIS A O 1
ATOM 2023 N N . LEU A 1 269 ? -8.337 14.427 -10.795 1.00 78.75 269 LEU A N 1
ATOM 2024 C CA . LEU A 1 269 ? -9.138 15.492 -10.191 1.00 78.75 269 LEU A CA 1
ATOM 2025 C C . LEU A 1 269 ? -10.629 15.309 -10.490 1.00 78.75 269 LEU A C 1
ATOM 2027 O O . LEU A 1 269 ? -11.444 15.534 -9.603 1.00 78.75 269 LEU A O 1
ATOM 2031 N N . ALA A 1 270 ? -10.996 14.860 -11.694 1.00 77.19 270 ALA A N 1
ATOM 2032 C CA . ALA A 1 270 ? -12.385 14.559 -12.029 1.00 77.19 270 ALA A CA 1
ATOM 2033 C C . ALA A 1 270 ? -13.000 13.502 -11.095 1.00 77.19 270 ALA A C 1
ATOM 2035 O O . ALA A 1 270 ? -14.110 13.715 -10.619 1.00 77.19 270 ALA A O 1
ATOM 2036 N N . GLN A 1 271 ? -12.261 12.436 -10.762 1.00 68.69 271 GLN A N 1
ATOM 2037 C CA . GLN A 1 271 ? -12.706 11.392 -9.821 1.00 68.69 271 GLN A CA 1
ATOM 2038 C C . GLN A 1 271 ? -12.858 11.893 -8.378 1.00 68.69 271 GLN A C 1
ATOM 2040 O O . GLN A 1 271 ? -13.578 11.292 -7.582 1.00 68.69 271 GLN A O 1
ATOM 2045 N N . LEU A 1 272 ? -12.141 12.956 -8.005 1.00 68.69 272 LEU A N 1
ATOM 2046 C CA . LEU A 1 272 ? -12.156 13.464 -6.633 1.00 68.69 272 LEU A CA 1
ATOM 2047 C C . LEU A 1 272 ? -13.119 14.645 -6.424 1.00 68.69 272 LEU A C 1
ATOM 2049 O O . LEU A 1 272 ? -13.465 14.956 -5.283 1.00 68.69 272 LEU A O 1
ATOM 2053 N N . ARG A 1 273 ? -13.564 15.301 -7.503 1.00 68.38 273 ARG A N 1
ATOM 2054 C CA . ARG A 1 273 ? -14.457 16.471 -7.458 1.00 68.38 273 ARG A CA 1
ATOM 2055 C C . ARG A 1 273 ? -15.812 16.143 -6.830 1.00 68.38 273 ARG A C 1
ATOM 2057 O O . ARG A 1 273 ? -16.338 15.040 -6.955 1.00 68.38 273 ARG A O 1
ATOM 2064 N N . GLY A 1 274 ? -16.406 17.133 -6.161 1.00 62.56 274 GLY A N 1
ATOM 2065 C CA . GLY A 1 274 ? -17.757 17.033 -5.589 1.00 62.56 274 GLY A CA 1
ATOM 2066 C C . GLY A 1 274 ? -17.851 16.227 -4.286 1.00 62.56 274 GLY A C 1
ATOM 2067 O O . GLY A 1 274 ? -18.948 15.872 -3.858 1.00 62.56 274 GLY A O 1
ATOM 2068 N N . GLY A 1 275 ? -16.721 15.899 -3.650 1.00 63.78 275 GLY A N 1
ATOM 2069 C CA . GLY A 1 275 ? -16.708 15.403 -2.272 1.00 63.78 275 GLY A CA 1
ATOM 2070 C C . GLY A 1 275 ? -17.065 16.507 -1.264 1.00 63.78 275 GLY A C 1
ATOM 2071 O O . GLY A 1 275 ? -16.764 17.674 -1.511 1.00 63.78 275 GLY A O 1
ATOM 2072 N N . PRO A 1 276 ? -17.713 16.180 -0.131 1.00 67.50 276 PRO A N 1
ATOM 2073 C CA . PRO A 1 276 ? -17.940 17.155 0.923 1.00 67.50 276 PRO A CA 1
ATOM 2074 C C . PRO A 1 276 ? -16.604 17.587 1.533 1.00 67.50 276 PRO A C 1
ATOM 2076 O O . PRO A 1 276 ? -15.676 16.790 1.682 1.00 67.50 276 PRO A O 1
ATOM 2079 N N . ASP A 1 277 ? -16.530 18.866 1.890 1.00 74.31 277 ASP A N 1
ATOM 2080 C CA . ASP A 1 277 ? -15.362 19.469 2.522 1.00 74.31 277 ASP A CA 1
ATOM 2081 C C . ASP A 1 277 ? -14.972 18.686 3.793 1.00 74.31 277 ASP A C 1
ATOM 2083 O O . ASP A 1 277 ? -15.827 18.471 4.657 1.00 74.31 277 ASP A O 1
ATOM 2087 N N . PRO A 1 278 ? -13.708 18.249 3.947 1.00 76.75 278 PRO A N 1
ATOM 2088 C CA . PRO A 1 278 ? -13.267 17.522 5.133 1.00 76.75 278 PRO A CA 1
ATOM 2089 C C . PRO A 1 278 ? -13.100 18.409 6.378 1.00 76.75 278 PRO A C 1
ATOM 2091 O O . PRO A 1 278 ? -13.052 17.880 7.489 1.00 76.75 278 PRO A O 1
ATOM 2094 N N . ARG A 1 279 ? -13.015 19.743 6.252 1.00 79.62 279 ARG A N 1
ATOM 2095 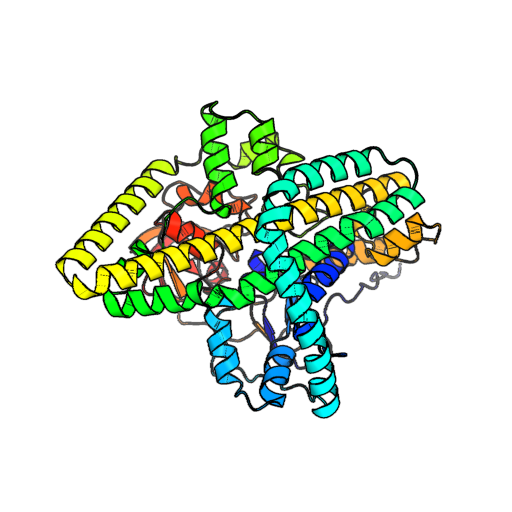C CA . ARG A 1 279 ? -12.752 20.652 7.388 1.00 79.62 279 ARG A CA 1
ATOM 2096 C C . ARG A 1 279 ? -13.766 20.541 8.533 1.00 79.62 279 ARG A C 1
ATOM 2098 O O . ARG A 1 279 ? -13.320 20.507 9.676 1.00 79.62 279 ARG A O 1
ATOM 2105 N N . PRO A 1 280 ? -15.091 20.440 8.304 1.00 83.31 280 PRO A N 1
ATOM 2106 C CA . PRO A 1 280 ? -16.054 20.253 9.387 1.00 83.31 280 PRO A CA 1
ATOM 2107 C C . PRO A 1 280 ? -15.841 18.945 10.157 1.00 83.31 280 PRO A C 1
ATOM 2109 O O . PRO A 1 280 ? -16.004 18.923 11.376 1.00 83.31 280 PRO A O 1
ATOM 2112 N N . LEU A 1 281 ? -15.454 17.863 9.470 1.00 81.69 281 LEU A N 1
ATOM 2113 C CA . LEU A 1 281 ? -15.122 16.586 10.110 1.00 81.69 281 LEU A CA 1
ATOM 2114 C C . LEU A 1 281 ? -13.864 16.726 10.976 1.00 81.69 281 LEU A C 1
ATOM 2116 O O . LEU A 1 281 ? -13.872 16.348 12.147 1.00 81.69 281 LEU A O 1
ATOM 2120 N N . LEU A 1 282 ? -12.825 17.363 10.431 1.00 81.44 282 LEU A N 1
ATOM 2121 C CA . LEU A 1 282 ? -11.576 17.639 11.143 1.00 81.44 282 LEU A CA 1
ATOM 2122 C C . LEU A 1 282 ? -11.799 18.547 12.367 1.00 81.44 282 LEU A C 1
ATOM 2124 O O . LEU A 1 282 ? -11.291 18.255 13.446 1.00 81.44 282 LEU A O 1
ATOM 2128 N N . ALA A 1 283 ? -12.619 19.594 12.239 1.00 83.88 283 ALA A N 1
ATOM 2129 C CA . ALA A 1 283 ? -12.946 20.513 13.329 1.00 83.88 283 ALA A CA 1
ATOM 2130 C C . ALA A 1 283 ? -13.732 19.823 14.456 1.00 83.88 283 ALA A C 1
ATOM 2132 O O . ALA A 1 283 ? -13.416 19.996 15.633 1.00 83.88 283 ALA A O 1
ATOM 2133 N N . ARG A 1 284 ? -14.722 18.984 14.111 1.00 84.62 284 ARG A N 1
ATOM 2134 C CA . ARG A 1 284 ? -15.434 18.147 15.095 1.00 84.62 284 ARG A CA 1
ATOM 2135 C C . ARG A 1 284 ? -14.475 17.211 15.822 1.00 84.62 284 ARG A C 1
ATOM 2137 O O . ARG A 1 284 ? -14.622 16.995 17.025 1.00 84.62 284 ARG A O 1
ATOM 2144 N N . ARG A 1 285 ? -13.488 16.665 15.107 1.00 83.81 285 ARG A N 1
ATOM 2145 C CA . ARG A 1 285 ? -12.501 15.763 15.698 1.00 83.81 285 ARG A CA 1
ATOM 2146 C C . ARG A 1 285 ? -11.569 16.478 16.668 1.00 83.81 285 ARG A C 1
ATOM 2148 O O . ARG A 1 285 ? -11.307 15.956 17.750 1.00 83.81 285 ARG A O 1
ATOM 2155 N N . GLU A 1 286 ? -11.123 17.676 16.317 1.00 84.75 286 GLU A N 1
ATOM 2156 C CA . GLU A 1 286 ? -10.321 18.514 17.204 1.00 84.75 286 GLU A CA 1
ATOM 2157 C C . GLU A 1 286 ? -11.088 18.904 18.474 1.00 84.75 286 GLU A C 1
ATOM 2159 O O . GLU A 1 286 ? -10.553 18.758 19.574 1.00 84.75 286 GLU A O 1
ATOM 2164 N N . ALA A 1 287 ? -12.362 19.285 18.351 1.00 87.81 287 ALA A N 1
ATOM 2165 C CA . ALA A 1 287 ? -13.213 19.566 19.506 1.00 87.81 287 ALA A CA 1
ATOM 2166 C C . ALA A 1 287 ? -13.349 18.342 20.434 1.00 87.81 287 ALA A C 1
ATOM 2168 O O . ALA A 1 287 ? -13.124 18.449 21.639 1.00 87.81 287 ALA A O 1
ATOM 2169 N N . ALA A 1 288 ? -13.621 17.154 19.880 1.00 87.25 288 ALA A N 1
ATOM 2170 C CA . ALA A 1 288 ? -13.720 15.918 20.660 1.00 87.25 288 ALA A CA 1
ATOM 2171 C C . ALA A 1 288 ? -12.405 15.559 21.382 1.00 87.25 288 ALA A C 1
ATOM 2173 O O . ALA A 1 288 ? -12.425 15.066 22.515 1.00 87.25 288 ALA A O 1
ATOM 2174 N N . ARG A 1 289 ? -11.255 15.818 20.744 1.00 87.81 289 ARG A N 1
ATOM 2175 C CA . ARG A 1 289 ? -9.925 15.639 21.343 1.00 87.81 289 ARG A CA 1
ATOM 2176 C C . ARG A 1 289 ? -9.716 16.585 22.518 1.00 87.81 289 ARG A C 1
ATOM 2178 O O . ARG A 1 289 ? -9.254 16.140 23.570 1.00 87.81 289 ARG A O 1
ATOM 2185 N N . GLU A 1 290 ? -10.052 17.860 22.347 1.00 90.19 290 GLU A N 1
ATOM 2186 C CA . GLU A 1 290 ? -9.918 18.860 23.405 1.00 90.19 290 GLU A CA 1
ATOM 2187 C C . GLU A 1 290 ? -10.817 18.511 24.594 1.00 90.19 290 GLU A C 1
ATOM 2189 O O . GLU A 1 290 ? -10.362 18.479 25.733 1.00 90.19 290 GLU A O 1
ATOM 2194 N N . GLU A 1 291 ? -12.063 18.110 24.352 1.00 91.94 291 GLU A N 1
ATOM 2195 C CA . GLU A 1 291 ? -12.955 17.657 25.418 1.00 91.94 291 GLU A CA 1
ATOM 2196 C C . GLU A 1 291 ? -12.419 16.429 26.170 1.00 91.94 291 GLU A C 1
ATOM 2198 O O . GLU A 1 291 ? -12.468 16.390 27.406 1.00 91.94 291 GLU A O 1
ATOM 2203 N N . ALA A 1 292 ? -11.888 15.432 25.452 1.00 91.88 292 ALA A N 1
ATOM 2204 C CA . ALA A 1 292 ? -11.262 14.251 26.052 1.00 91.88 292 ALA A CA 1
ATOM 2205 C C . ALA A 1 292 ? -10.021 14.628 26.876 1.00 91.88 292 ALA A C 1
ATOM 2207 O O . ALA A 1 292 ? -9.800 14.099 27.971 1.00 91.88 292 ALA A O 1
ATOM 2208 N N . TRP A 1 293 ? -9.233 15.590 26.392 1.00 93.44 293 TRP A N 1
ATOM 2209 C CA . TRP A 1 293 ? -8.091 16.132 27.118 1.00 93.44 293 TRP A CA 1
ATOM 2210 C C . TRP A 1 293 ? -8.528 16.832 28.406 1.00 93.44 293 TRP A C 1
ATOM 2212 O O . TRP A 1 293 ? -8.004 16.537 29.482 1.00 93.44 293 TRP A O 1
ATOM 2222 N N . GLN A 1 294 ? -9.552 17.679 28.337 1.00 94.50 294 GLN A N 1
ATOM 2223 C CA . GLN A 1 294 ? -10.099 18.369 29.501 1.00 94.50 294 GLN A CA 1
ATOM 2224 C C . GLN A 1 294 ? -10.698 17.390 30.525 1.00 94.50 294 GLN A C 1
ATOM 2226 O O . GLN A 1 294 ? -10.506 17.560 31.732 1.00 94.50 294 GLN A O 1
ATOM 2231 N N . ARG A 1 295 ? -11.359 16.310 30.080 1.00 94.44 295 ARG A N 1
ATOM 2232 C CA . ARG A 1 295 ? -11.803 15.216 30.966 1.00 94.44 295 ARG A CA 1
ATOM 2233 C C . ARG A 1 295 ? -10.628 14.536 31.664 1.00 94.44 295 ARG A C 1
ATOM 2235 O O . ARG A 1 295 ? -10.694 14.308 32.873 1.00 94.44 295 ARG A O 1
ATOM 2242 N N . LEU A 1 296 ? -9.545 14.243 30.943 1.00 93.88 296 LEU A N 1
ATOM 2243 C CA . LEU A 1 296 ? -8.333 13.667 31.526 1.00 93.88 296 LEU A CA 1
ATOM 2244 C C . LEU A 1 296 ? -7.714 14.597 32.581 1.00 93.88 296 LEU A C 1
ATOM 2246 O O . LEU A 1 296 ? -7.342 14.125 33.658 1.00 93.88 296 LEU A O 1
ATOM 2250 N N . VAL A 1 297 ? -7.625 15.899 32.291 1.00 95.31 297 VAL A N 1
ATOM 2251 C CA . VAL A 1 297 ? -7.087 16.909 33.215 1.00 95.31 297 VAL A CA 1
ATOM 2252 C C . VAL A 1 297 ? -7.914 16.974 34.497 1.00 95.31 297 VAL A C 1
ATOM 2254 O O . VAL A 1 297 ? -7.340 16.894 35.583 1.00 95.31 297 VAL A O 1
ATOM 2257 N N . ARG A 1 298 ? -9.247 17.033 34.384 1.00 95.50 298 ARG A N 1
ATOM 2258 C CA . ARG A 1 298 ? -10.152 17.072 35.543 1.00 95.50 298 ARG A CA 1
ATOM 2259 C C . ARG A 1 298 ? -10.104 15.791 36.373 1.00 95.50 298 ARG A C 1
ATOM 2261 O O . ARG A 1 298 ? -9.958 15.846 37.589 1.00 95.50 298 ARG A O 1
ATOM 2268 N N . ASN A 1 299 ? -10.200 14.631 35.725 1.00 94.94 299 ASN A N 1
ATOM 2269 C CA . ASN A 1 299 ? -10.409 13.364 36.429 1.00 94.94 299 ASN A CA 1
ATOM 2270 C C . ASN A 1 299 ? -9.102 12.719 36.908 1.00 94.94 299 ASN A C 1
ATOM 2272 O O . ASN A 1 299 ? -9.114 11.902 37.830 1.00 94.94 299 ASN A O 1
ATOM 2276 N N . ARG A 1 300 ? -7.967 13.005 36.251 1.00 93.00 300 ARG A N 1
ATOM 2277 C CA . ARG A 1 300 ? -6.675 12.336 36.496 1.00 93.00 300 ARG A CA 1
ATOM 2278 C C . ARG A 1 300 ? -5.479 13.309 36.397 1.00 93.00 300 ARG A C 1
ATOM 2280 O O . ARG A 1 300 ? -4.510 12.996 35.697 1.00 93.00 300 ARG A O 1
ATOM 2287 N N . PRO A 1 301 ? -5.448 14.420 37.159 1.00 92.75 301 PRO A N 1
ATOM 2288 C CA . PRO A 1 301 ? -4.429 15.473 37.028 1.00 92.75 301 PRO A CA 1
ATOM 2289 C C . PRO A 1 301 ? -2.987 14.958 37.183 1.00 92.75 301 PRO A C 1
ATOM 2291 O O . PRO A 1 301 ? -2.101 15.306 36.406 1.00 92.75 301 PRO A O 1
ATOM 2294 N N . ARG A 1 302 ? -2.749 14.012 38.106 1.00 95.31 302 ARG A N 1
ATOM 2295 C CA . ARG A 1 302 ? -1.422 13.396 38.335 1.00 95.31 302 ARG A CA 1
ATOM 2296 C C . ARG A 1 302 ? -0.889 12.576 37.149 1.00 95.31 302 ARG A C 1
ATOM 2298 O O . ARG A 1 302 ? 0.265 12.156 37.161 1.00 95.31 302 ARG A O 1
ATOM 2305 N N . ARG A 1 303 ? -1.723 12.267 36.149 1.00 93.38 303 ARG A N 1
ATOM 2306 C CA . ARG A 1 303 ? -1.358 11.451 34.976 1.00 93.38 303 ARG A CA 1
ATOM 2307 C C . ARG A 1 303 ? -1.229 12.269 33.689 1.00 93.38 303 ARG A C 1
ATOM 2309 O O . ARG A 1 303 ? -0.743 11.713 32.706 1.00 93.38 303 ARG A O 1
ATOM 2316 N N . VAL A 1 304 ? -1.597 13.554 33.706 1.00 93.56 304 VAL A N 1
ATOM 2317 C CA . VAL A 1 304 ? -1.620 14.449 32.533 1.00 93.56 304 VAL A CA 1
ATOM 2318 C C . VAL A 1 304 ? -0.265 14.505 31.843 1.00 93.56 304 VAL A C 1
ATOM 2320 O O . VAL A 1 304 ? -0.165 14.249 30.650 1.00 93.56 304 VAL A O 1
ATOM 2323 N N . GLU A 1 305 ? 0.800 14.747 32.599 1.00 93.62 305 GLU A N 1
ATOM 2324 C CA . GLU A 1 305 ? 2.136 14.923 32.030 1.00 93.62 305 GLU A CA 1
ATOM 2325 C C . GLU A 1 305 ? 2.689 13.614 31.421 1.00 93.62 305 GLU A C 1
ATOM 2327 O O . GLU A 1 305 ? 3.307 13.598 30.358 1.00 93.62 305 GLU A O 1
ATOM 2332 N N . GLY A 1 306 ? 2.367 12.464 32.026 1.00 92.38 306 GLY A N 1
ATOM 2333 C CA . GLY A 1 306 ? 2.682 11.156 31.444 1.00 92.38 306 GLY A CA 1
ATOM 2334 C C . GLY A 1 306 ? 1.881 10.851 30.172 1.00 92.38 306 GLY A C 1
ATOM 2335 O O . GLY A 1 306 ? 2.421 10.244 29.246 1.00 92.38 306 GLY A O 1
ATOM 2336 N N . ALA A 1 307 ? 0.613 11.268 30.120 1.00 91.50 307 ALA A N 1
ATOM 2337 C CA . ALA A 1 307 ? -0.228 11.141 28.934 1.00 91.50 307 ALA A CA 1
ATOM 2338 C C . ALA A 1 307 ? 0.248 12.066 27.807 1.00 91.50 307 ALA A C 1
ATOM 2340 O O . ALA A 1 307 ? 0.362 11.605 26.677 1.00 91.50 307 ALA A O 1
ATOM 2341 N N . ARG A 1 308 ? 0.627 13.313 28.121 1.00 92.25 308 ARG A N 1
ATOM 2342 C CA . ARG A 1 308 ? 1.201 14.280 27.173 1.00 92.25 308 ARG A CA 1
ATOM 2343 C C . ARG A 1 308 ? 2.431 13.709 26.475 1.00 92.25 308 ARG A C 1
ATOM 2345 O O . ARG A 1 308 ? 2.457 13.621 25.253 1.00 92.25 308 ARG A O 1
ATOM 2352 N N . ARG A 1 309 ? 3.417 13.228 27.244 1.00 90.75 309 ARG A N 1
ATOM 2353 C CA . ARG A 1 309 ? 4.618 12.585 26.680 1.00 90.75 309 ARG A CA 1
ATOM 2354 C C . ARG A 1 309 ? 4.290 11.360 25.831 1.00 90.75 309 ARG A C 1
ATOM 2356 O O . ARG A 1 309 ? 4.895 11.163 24.783 1.00 90.75 309 ARG A O 1
ATOM 2363 N N . GLY A 1 310 ? 3.335 10.542 26.278 1.00 90.12 310 GLY A N 1
ATOM 2364 C CA . GLY A 1 310 ? 2.863 9.390 25.511 1.00 90.12 310 GLY A CA 1
ATOM 2365 C C . GLY A 1 310 ? 2.259 9.798 24.167 1.00 90.12 310 GLY A C 1
ATOM 2366 O O . GLY A 1 310 ? 2.608 9.212 23.148 1.00 90.12 310 GLY A O 1
ATOM 2367 N N . LEU A 1 311 ? 1.402 10.819 24.162 1.00 89.19 311 LEU A N 1
ATOM 2368 C CA . LEU A 1 311 ? 0.755 11.343 22.961 1.00 89.19 311 LEU A CA 1
ATOM 2369 C C . LEU A 1 311 ? 1.751 11.968 21.985 1.00 89.19 311 LEU A C 1
ATOM 2371 O O . LEU A 1 311 ? 1.656 11.686 20.796 1.00 89.19 311 LEU A O 1
ATOM 2375 N N . HIS A 1 312 ? 2.743 12.726 22.466 1.00 88.12 312 HIS A N 1
ATOM 2376 C CA . HIS A 1 312 ? 3.822 13.226 21.608 1.00 88.12 312 HIS A CA 1
ATOM 2377 C C . HIS A 1 312 ? 4.589 12.078 20.943 1.00 88.12 312 HIS A C 1
ATOM 2379 O O . HIS A 1 312 ? 4.687 12.042 19.721 1.00 88.12 312 HIS A O 1
ATOM 2385 N N . ALA A 1 313 ? 5.033 11.086 21.723 1.00 86.69 313 ALA A N 1
ATOM 2386 C CA . ALA A 1 313 ? 5.753 9.931 21.186 1.00 86.69 313 ALA A CA 1
ATOM 2387 C C . ALA A 1 313 ? 4.912 9.120 20.183 1.00 86.69 313 ALA A C 1
ATOM 2389 O O . ALA A 1 313 ? 5.434 8.608 19.192 1.00 86.69 313 ALA A O 1
ATOM 2390 N N . TRP A 1 314 ? 3.606 8.991 20.430 1.00 86.38 314 TRP A N 1
ATOM 2391 C CA . TRP A 1 314 ? 2.680 8.346 19.502 1.00 86.38 314 TRP A CA 1
ATOM 2392 C C . TRP A 1 314 ? 2.526 9.146 18.202 1.00 86.38 314 TRP A C 1
ATOM 2394 O O . TRP A 1 314 ? 2.642 8.565 17.122 1.00 86.38 314 TRP A O 1
ATOM 2404 N N . ALA A 1 315 ? 2.326 10.463 18.295 1.00 83.69 315 ALA A N 1
ATOM 2405 C CA . ALA A 1 315 ? 2.167 11.343 17.140 1.00 83.69 315 ALA A CA 1
ATOM 2406 C C . ALA A 1 315 ? 3.436 11.377 16.276 1.00 83.69 315 ALA A C 1
ATOM 2408 O O . ALA A 1 315 ? 3.351 11.267 15.053 1.00 83.69 315 ALA A O 1
ATOM 2409 N N . ASP A 1 316 ? 4.615 11.445 16.900 1.00 84.06 316 ASP A N 1
ATOM 2410 C CA . ASP A 1 316 ? 5.905 11.360 16.210 1.00 84.06 316 ASP A CA 1
ATOM 2411 C C . ASP A 1 316 ? 6.044 10.049 15.434 1.00 84.06 316 ASP A C 1
ATOM 2413 O O . ASP A 1 316 ? 6.341 10.063 14.237 1.00 84.06 316 ASP A O 1
ATOM 2417 N N . ALA A 1 317 ? 5.749 8.915 16.079 1.00 83.06 317 ALA A N 1
ATOM 2418 C CA . ALA A 1 317 ? 5.811 7.608 15.434 1.00 83.06 317 ALA A CA 1
ATOM 2419 C C . ALA A 1 317 ? 4.814 7.487 14.264 1.00 83.06 317 ALA A C 1
ATOM 2421 O O . ALA A 1 317 ? 5.158 6.937 13.213 1.00 83.06 317 ALA A O 1
ATOM 2422 N N . ALA A 1 318 ? 3.595 8.017 14.417 1.00 80.81 318 ALA A N 1
ATOM 2423 C CA . ALA A 1 318 ? 2.560 7.975 13.382 1.00 80.81 318 ALA A CA 1
ATOM 2424 C C . ALA A 1 318 ? 2.962 8.818 12.164 1.00 80.81 318 ALA A C 1
ATOM 2426 O O . ALA A 1 318 ? 2.939 8.329 11.030 1.00 80.81 318 ALA A O 1
ATOM 2427 N N . ARG A 1 319 ? 3.425 10.052 12.403 1.00 82.81 319 ARG A N 1
ATOM 2428 C CA . ARG A 1 319 ? 3.926 10.954 11.358 1.00 82.81 319 ARG A CA 1
ATOM 2429 C C . ARG A 1 319 ? 5.114 10.362 10.625 1.00 82.81 319 ARG A C 1
ATOM 2431 O O . ARG A 1 319 ? 5.148 10.387 9.398 1.00 82.81 319 ARG A O 1
ATOM 2438 N N . GLN A 1 320 ? 6.088 9.832 11.355 1.00 83.12 320 GLN A N 1
ATOM 2439 C CA . GLN A 1 320 ? 7.291 9.271 10.757 1.00 83.12 320 GLN A CA 1
ATOM 2440 C C . GLN A 1 320 ? 6.962 8.066 9.867 1.00 83.12 320 GLN A C 1
ATOM 2442 O O . GLN A 1 320 ? 7.467 7.983 8.745 1.00 83.12 320 GLN A O 1
ATOM 2447 N N . ARG A 1 321 ? 6.066 7.174 10.314 1.00 83.38 321 ARG A N 1
ATOM 2448 C CA . ARG A 1 321 ? 5.591 6.046 9.500 1.00 83.38 321 ARG A CA 1
ATOM 2449 C C . ARG A 1 321 ? 4.982 6.511 8.186 1.00 83.38 321 ARG A C 1
ATOM 2451 O O . ARG A 1 321 ? 5.326 5.981 7.131 1.00 83.38 321 ARG A O 1
ATOM 2458 N N . GLU A 1 322 ? 4.107 7.505 8.248 1.00 83.19 322 GLU A N 1
ATOM 2459 C CA . GLU A 1 322 ? 3.394 7.983 7.070 1.00 83.19 322 GLU A CA 1
ATOM 2460 C C . GLU A 1 322 ? 4.295 8.803 6.128 1.00 83.19 322 GLU A C 1
ATOM 2462 O O . GLU A 1 322 ? 4.214 8.656 4.908 1.00 83.19 322 GLU A O 1
ATOM 2467 N N . ARG A 1 323 ? 5.232 9.593 6.673 1.00 85.81 323 ARG A N 1
ATOM 2468 C CA . ARG A 1 323 ? 6.263 10.296 5.890 1.00 85.81 323 ARG A CA 1
ATOM 2469 C C . ARG A 1 323 ? 7.147 9.320 5.119 1.00 85.81 323 ARG A C 1
ATOM 2471 O O . ARG A 1 323 ? 7.355 9.518 3.925 1.00 85.81 323 ARG A O 1
ATOM 2478 N N . ILE A 1 324 ? 7.627 8.252 5.760 1.00 88.06 324 ILE A N 1
ATOM 2479 C CA . ILE A 1 324 ? 8.468 7.258 5.080 1.00 88.06 324 ILE A CA 1
ATOM 2480 C C . ILE A 1 324 ? 7.657 6.448 4.064 1.00 88.06 324 ILE A C 1
ATOM 2482 O O . ILE A 1 324 ? 8.168 6.159 2.982 1.00 88.06 324 ILE A O 1
ATOM 2486 N N . ARG A 1 325 ? 6.387 6.122 4.346 1.00 86.75 325 ARG A N 1
ATOM 2487 C CA . ARG A 1 325 ? 5.518 5.486 3.345 1.00 86.75 325 ARG A CA 1
ATOM 2488 C C . ARG A 1 325 ? 5.395 6.376 2.108 1.00 86.75 325 ARG A C 1
ATOM 2490 O O . ARG A 1 325 ? 5.669 5.922 1.003 1.00 86.75 325 ARG A O 1
ATOM 2497 N N . SER A 1 326 ? 5.067 7.653 2.299 1.00 89.06 326 SER A N 1
ATOM 2498 C CA . SER A 1 326 ? 4.972 8.640 1.219 1.00 89.06 326 SER A CA 1
ATOM 2499 C C . SER A 1 326 ? 6.278 8.748 0.419 1.00 89.06 326 SER A C 1
ATOM 2501 O O . SER A 1 326 ? 6.259 8.694 -0.808 1.00 89.06 326 SER A O 1
ATOM 2503 N N . ALA A 1 327 ? 7.420 8.824 1.106 1.00 91.94 327 ALA A N 1
ATOM 2504 C CA . ALA A 1 327 ? 8.752 8.820 0.502 1.00 91.94 327 ALA A CA 1
ATOM 2505 C C . ALA A 1 327 ? 9.035 7.557 -0.322 1.00 91.94 327 ALA A C 1
ATOM 2507 O O . ALA A 1 327 ? 9.532 7.655 -1.442 1.00 91.94 327 ALA A O 1
ATOM 2508 N N . SER A 1 328 ? 8.661 6.383 0.191 1.00 92.75 328 SER A N 1
ATOM 2509 C CA . SER A 1 328 ? 8.792 5.117 -0.535 1.00 92.75 328 SER A CA 1
ATOM 2510 C C . SER A 1 328 ? 8.038 5.186 -1.862 1.00 92.75 328 SER A C 1
ATOM 2512 O O . SER A 1 328 ? 8.576 4.813 -2.898 1.00 92.75 328 SER A O 1
ATOM 2514 N N . MET A 1 329 ? 6.820 5.739 -1.863 1.00 93.12 329 MET A N 1
ATOM 2515 C CA . MET A 1 329 ? 6.000 5.814 -3.078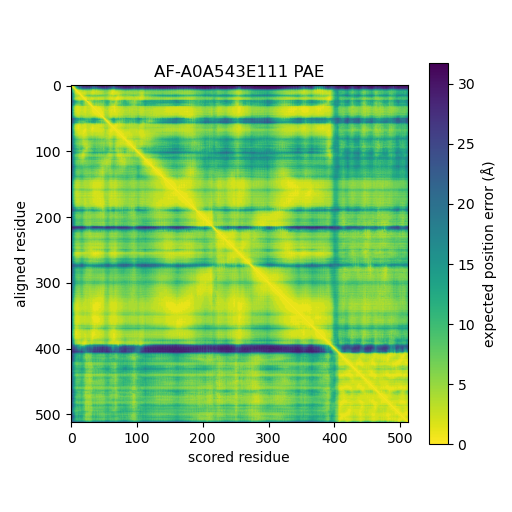 1.00 93.12 329 MET A CA 1
ATOM 2516 C C . MET A 1 329 ? 6.576 6.787 -4.118 1.00 93.12 329 MET A C 1
ATOM 2518 O O . MET A 1 329 ? 6.437 6.558 -5.318 1.00 93.12 329 MET A O 1
ATOM 2522 N N . ARG A 1 330 ? 7.319 7.820 -3.693 1.00 94.75 330 ARG A N 1
ATOM 2523 C CA . ARG A 1 330 ? 8.100 8.666 -4.617 1.00 94.75 330 ARG A CA 1
ATOM 2524 C C . ARG A 1 330 ? 9.214 7.878 -5.300 1.00 94.75 330 ARG A C 1
ATOM 2526 O O . ARG A 1 330 ? 9.381 8.004 -6.507 1.00 94.75 330 ARG A O 1
ATOM 2533 N N . VAL A 1 331 ? 9.929 7.030 -4.562 1.00 96.62 331 VAL A N 1
ATOM 2534 C CA . VAL A 1 331 ? 10.975 6.167 -5.139 1.00 96.62 331 VAL A CA 1
ATOM 2535 C C . VAL A 1 331 ? 10.370 5.143 -6.106 1.00 96.62 331 VAL A C 1
ATOM 2537 O O . VAL A 1 331 ? 10.903 4.937 -7.191 1.00 96.62 331 VAL A O 1
ATOM 2540 N N . PHE A 1 332 ? 9.203 4.575 -5.796 1.00 96.25 332 PHE A N 1
ATOM 2541 C CA . PHE A 1 332 ? 8.477 3.712 -6.740 1.00 96.25 332 PHE A CA 1
ATOM 2542 C C . PHE A 1 332 ? 7.985 4.460 -7.991 1.00 96.25 332 PHE A C 1
ATOM 2544 O O . PHE A 1 332 ? 7.784 3.847 -9.039 1.00 96.25 332 PHE A O 1
ATOM 2551 N N . TRP A 1 333 ? 7.799 5.781 -7.933 1.00 96.62 333 TRP A N 1
ATOM 2552 C CA . TRP A 1 333 ? 7.547 6.587 -9.130 1.00 96.62 333 TRP A CA 1
ATOM 2553 C C . TRP A 1 333 ? 8.807 6.774 -9.980 1.00 96.62 333 TRP A C 1
ATOM 2555 O O . TRP A 1 333 ? 8.729 6.693 -11.203 1.00 96.62 333 TRP A O 1
ATOM 2565 N N . VAL A 1 334 ? 9.975 6.941 -9.351 1.00 97.94 334 VAL A N 1
ATOM 2566 C CA . VAL A 1 334 ? 11.269 6.913 -10.056 1.00 97.94 334 VAL A CA 1
ATOM 2567 C C . VAL A 1 334 ? 11.467 5.566 -10.752 1.00 97.94 334 VAL A C 1
ATOM 2569 O O . VAL A 1 334 ? 11.787 5.537 -11.937 1.00 97.94 334 VAL A O 1
ATOM 2572 N N . ALA A 1 335 ? 11.214 4.455 -10.052 1.00 98.12 335 ALA A N 1
ATOM 2573 C CA . ALA A 1 335 ? 11.300 3.119 -10.637 1.00 98.12 335 ALA A CA 1
ATOM 2574 C C . ALA A 1 335 ? 10.356 2.976 -11.843 1.00 98.12 335 ALA A C 1
ATOM 2576 O O . ALA A 1 335 ? 10.784 2.531 -12.902 1.00 98.12 335 ALA A O 1
ATOM 2577 N N . ARG A 1 336 ? 9.102 3.439 -11.740 1.00 97.56 336 ARG A N 1
ATOM 2578 C CA . ARG A 1 336 ? 8.178 3.468 -12.887 1.00 97.56 336 ARG A CA 1
ATOM 2579 C C . ARG A 1 336 ? 8.749 4.267 -14.064 1.00 97.56 336 ARG A C 1
ATOM 2581 O O . ARG A 1 336 ? 8.716 3.773 -15.186 1.00 97.56 336 ARG A O 1
ATOM 2588 N N . ALA A 1 337 ? 9.290 5.463 -13.821 1.00 97.94 337 ALA A N 1
ATOM 2589 C CA . ALA A 1 337 ? 9.905 6.272 -14.874 1.00 97.94 337 ALA A CA 1
ATOM 2590 C C . ALA A 1 337 ? 11.070 5.535 -15.557 1.00 97.94 337 ALA A C 1
ATOM 2592 O O . ALA A 1 337 ? 11.201 5.601 -16.778 1.00 97.94 337 ALA A O 1
ATOM 2593 N N . PHE A 1 338 ? 11.873 4.786 -14.791 1.00 98.69 338 PHE A N 1
ATOM 2594 C CA . PHE A 1 338 ? 12.925 3.925 -15.332 1.00 98.69 338 PHE A CA 1
ATOM 2595 C C . PHE A 1 338 ? 12.359 2.849 -16.265 1.00 98.69 338 PHE A C 1
ATOM 2597 O O . PHE A 1 338 ? 12.825 2.741 -17.397 1.00 98.69 338 PHE A O 1
ATOM 2604 N N . PHE A 1 339 ? 11.340 2.095 -15.836 1.00 98.62 339 PHE A N 1
ATOM 2605 C CA . PHE A 1 339 ? 10.740 1.045 -16.669 1.00 98.62 339 PHE A CA 1
ATOM 2606 C C . PHE A 1 339 ? 10.116 1.622 -17.943 1.00 98.62 339 PHE A C 1
ATOM 2608 O O . PHE A 1 339 ? 10.376 1.104 -19.023 1.00 98.62 339 PHE A O 1
ATOM 2615 N N . LEU A 1 340 ? 9.381 2.736 -17.852 1.00 98.38 340 LEU A N 1
ATOM 2616 C CA . LEU A 1 340 ? 8.832 3.418 -19.030 1.00 98.38 340 LEU A CA 1
ATOM 2617 C C . LEU A 1 340 ? 9.935 3.819 -20.012 1.00 98.38 340 LEU A C 1
ATOM 2619 O O . LEU A 1 340 ? 9.817 3.573 -21.213 1.00 98.38 340 LEU A O 1
ATOM 2623 N N . ARG A 1 341 ? 11.037 4.395 -19.513 1.00 98.62 341 ARG A N 1
ATOM 2624 C CA . ARG A 1 341 ? 12.159 4.765 -20.378 1.00 98.62 341 ARG A CA 1
ATOM 2625 C C . ARG A 1 341 ? 12.830 3.541 -20.989 1.00 98.62 341 ARG A C 1
ATOM 2627 O O . ARG A 1 341 ? 13.159 3.574 -22.171 1.00 98.62 341 ARG A O 1
ATOM 2634 N N . ALA A 1 342 ? 12.992 2.466 -20.225 1.00 98.50 342 ALA A N 1
ATOM 2635 C CA . ALA A 1 342 ? 13.527 1.213 -20.736 1.00 98.50 342 ALA A CA 1
ATOM 2636 C C . ALA A 1 342 ? 12.636 0.644 -21.849 1.00 98.50 342 ALA A C 1
ATOM 2638 O O . ALA A 1 342 ? 13.153 0.238 -22.884 1.00 98.50 342 ALA A O 1
ATOM 2639 N N . GLY A 1 343 ? 11.310 0.704 -21.698 1.00 98.19 343 GLY A N 1
ATOM 2640 C CA . GLY A 1 343 ? 10.356 0.305 -22.735 1.00 98.19 343 GLY A CA 1
ATOM 2641 C C . GLY A 1 343 ? 10.515 1.098 -24.032 1.00 98.19 343 GLY A C 1
ATOM 2642 O O . GLY A 1 343 ? 10.505 0.513 -25.112 1.00 98.19 343 GLY A O 1
ATOM 2643 N N . VAL A 1 344 ? 10.749 2.411 -23.935 1.00 98.31 344 VAL A N 1
ATOM 2644 C CA . VAL A 1 344 ? 11.049 3.260 -25.101 1.00 98.31 344 VAL A CA 1
ATOM 2645 C C . VAL A 1 344 ? 12.382 2.875 -25.749 1.00 98.31 344 VAL A C 1
ATOM 2647 O O . VAL A 1 344 ? 12.433 2.670 -26.956 1.00 98.31 344 VAL A O 1
ATOM 2650 N N . LEU A 1 345 ? 13.460 2.758 -24.967 1.00 98.06 345 LEU A N 1
ATOM 2651 C CA . LEU A 1 345 ? 14.810 2.508 -25.494 1.00 98.06 345 LEU A CA 1
ATOM 2652 C C . LEU A 1 345 ? 14.999 1.104 -26.083 1.00 98.06 345 LEU A C 1
ATOM 2654 O O . LEU A 1 345 ? 15.879 0.903 -26.914 1.00 98.06 345 LEU A O 1
ATOM 2658 N N . THR A 1 346 ? 14.195 0.137 -25.646 1.00 96.75 346 THR A N 1
ATOM 2659 C CA . THR A 1 346 ? 14.263 -1.262 -26.100 1.00 96.75 346 THR A CA 1
ATOM 2660 C C . THR A 1 346 ? 13.233 -1.597 -27.178 1.00 96.75 346 THR A C 1
ATOM 2662 O O . THR A 1 346 ? 13.270 -2.692 -27.731 1.00 96.75 346 THR A O 1
ATOM 2665 N N . GLY A 1 347 ? 12.300 -0.684 -27.473 1.00 96.19 347 GLY A N 1
ATOM 2666 C CA . GLY A 1 347 ? 11.182 -0.930 -28.387 1.00 96.19 347 GLY A CA 1
ATOM 2667 C C . GLY A 1 347 ? 10.065 -1.810 -27.808 1.00 96.19 347 GLY A C 1
ATOM 2668 O O . GLY A 1 347 ? 9.119 -2.123 -28.523 1.00 96.19 347 GLY A O 1
ATOM 2669 N N . LEU A 1 348 ? 10.138 -2.189 -26.527 1.00 95.94 348 LEU A N 1
ATOM 2670 C CA . LEU A 1 348 ? 9.121 -3.009 -25.855 1.00 95.94 348 LEU A CA 1
ATOM 2671 C C . LEU A 1 348 ? 7.849 -2.228 -25.487 1.00 95.94 348 LEU A C 1
ATOM 2673 O O . LEU A 1 348 ? 6.816 -2.831 -25.207 1.00 95.94 348 LEU A O 1
ATOM 2677 N N . GLY A 1 349 ? 7.898 -0.894 -25.448 1.00 96.44 349 GLY A N 1
ATOM 2678 C CA . GLY A 1 349 ? 6.759 -0.087 -25.001 1.00 96.44 349 GLY A CA 1
ATOM 2679 C C . GLY A 1 349 ? 6.313 -0.479 -23.586 1.00 96.44 349 GLY A C 1
ATOM 2680 O O . GLY A 1 349 ? 7.143 -0.610 -22.687 1.00 96.44 349 GLY A O 1
ATOM 2681 N N . GLU A 1 350 ? 5.012 -0.690 -23.375 1.00 95.75 350 GLU A N 1
ATOM 2682 C CA . GLU A 1 350 ? 4.472 -1.103 -22.068 1.00 95.75 350 GLU A CA 1
ATOM 2683 C C . GLU A 1 350 ? 4.778 -2.563 -21.701 1.00 95.75 350 GLU A C 1
ATOM 2685 O O . GLU A 1 350 ? 4.696 -2.939 -20.529 1.00 95.75 350 GLU A O 1
ATOM 2690 N N . ASP A 1 351 ? 5.206 -3.388 -22.659 1.00 97.12 351 ASP A N 1
ATOM 2691 C CA . ASP A 1 351 ? 5.533 -4.792 -22.393 1.00 97.12 351 ASP A CA 1
ATOM 2692 C C . ASP A 1 351 ? 6.765 -4.956 -21.510 1.00 97.12 351 ASP A C 1
ATOM 2694 O O . ASP A 1 351 ? 6.951 -6.002 -20.893 1.00 97.12 351 ASP A O 1
ATOM 2698 N N . VAL A 1 352 ? 7.553 -3.892 -21.354 1.00 98.06 352 VAL A N 1
ATOM 2699 C CA . VAL A 1 352 ? 8.652 -3.818 -20.389 1.00 98.06 352 VAL A CA 1
ATOM 2700 C C . VAL A 1 352 ? 8.206 -4.144 -18.957 1.00 98.06 352 VAL A C 1
ATOM 2702 O O . VAL A 1 352 ? 8.992 -4.685 -18.183 1.00 98.06 352 VAL A O 1
ATOM 2705 N N . PHE A 1 353 ? 6.943 -3.883 -18.589 1.00 98.19 353 PHE A N 1
ATOM 2706 C CA . PHE A 1 353 ? 6.427 -4.237 -17.263 1.00 98.19 353 PHE A CA 1
ATOM 2707 C C . PHE A 1 353 ? 6.248 -5.753 -17.080 1.00 98.19 353 PHE A C 1
ATOM 2709 O O . PHE A 1 353 ? 6.234 -6.247 -15.950 1.00 98.19 353 PHE A O 1
ATOM 2716 N N . LEU A 1 354 ? 6.138 -6.506 -18.178 1.00 97.88 354 LEU A N 1
ATOM 2717 C CA . LEU A 1 354 ? 6.074 -7.968 -18.174 1.00 97.88 354 LEU A CA 1
ATOM 2718 C C . LEU A 1 354 ? 7.458 -8.622 -18.070 1.00 97.88 354 LEU A C 1
ATOM 2720 O O . LEU A 1 354 ? 7.541 -9.847 -18.006 1.00 97.88 354 LEU A O 1
ATOM 2724 N N . LEU A 1 355 ? 8.533 -7.837 -18.002 1.00 98.12 355 LEU A N 1
ATOM 2725 C CA . LEU A 1 355 ? 9.878 -8.313 -17.698 1.00 98.12 355 LEU A CA 1
ATOM 2726 C C . LEU A 1 355 ? 10.212 -8.040 -16.227 1.00 98.12 355 LEU A C 1
ATOM 2728 O O . LEU A 1 355 ? 9.772 -7.052 -15.638 1.00 98.12 355 LEU A O 1
ATOM 2732 N N . SER A 1 356 ? 10.990 -8.925 -15.612 1.00 97.75 356 SER A N 1
ATOM 2733 C CA . SER A 1 356 ? 11.593 -8.661 -14.310 1.00 97.75 356 SER A CA 1
ATOM 2734 C C . SER A 1 356 ? 12.646 -7.555 -14.434 1.00 97.75 356 SER A C 1
ATOM 2736 O O . SER A 1 356 ? 13.182 -7.291 -15.510 1.00 97.75 356 SER A O 1
ATOM 2738 N N . LEU A 1 357 ? 12.989 -6.918 -13.317 1.00 97.81 357 LEU A N 1
ATOM 2739 C CA . LEU A 1 357 ? 14.080 -5.950 -13.266 1.00 97.81 357 LEU A CA 1
ATOM 2740 C C . LEU A 1 357 ? 15.392 -6.513 -13.839 1.00 97.81 357 LEU A C 1
ATOM 2742 O O . LEU A 1 357 ? 16.089 -5.825 -14.576 1.00 97.81 357 LEU A O 1
ATOM 2746 N N . GLU A 1 358 ? 15.721 -7.759 -13.503 1.00 97.19 358 GLU A N 1
ATOM 2747 C CA . GLU A 1 358 ? 16.947 -8.430 -13.949 1.00 97.19 358 GLU A CA 1
ATOM 2748 C C . GLU A 1 358 ? 16.955 -8.611 -15.471 1.00 97.19 358 GLU A C 1
ATOM 2750 O O . GLU A 1 358 ? 17.957 -8.322 -16.124 1.00 97.19 358 GLU A O 1
ATOM 2755 N N . GLU A 1 359 ? 15.819 -9.012 -16.044 1.00 97.94 359 GLU A N 1
ATOM 2756 C CA . GLU A 1 359 ? 15.646 -9.138 -17.492 1.00 97.94 359 GLU A CA 1
ATOM 2757 C C . GLU A 1 359 ? 15.751 -7.774 -18.181 1.00 97.94 359 GLU A C 1
ATOM 2759 O O . GLU A 1 359 ? 16.476 -7.650 -19.164 1.00 97.94 359 GLU A O 1
ATOM 2764 N N . VAL A 1 360 ? 15.109 -6.728 -17.645 1.00 98.25 360 VAL A N 1
ATOM 2765 C CA . VAL A 1 360 ? 15.207 -5.366 -18.198 1.00 98.25 360 VAL A CA 1
ATOM 2766 C C . VAL A 1 360 ? 16.651 -4.862 -18.181 1.00 98.25 360 VAL A C 1
ATOM 2768 O O . VAL A 1 360 ? 17.122 -4.334 -19.187 1.00 98.25 360 VAL A O 1
ATOM 2771 N N . LEU A 1 361 ? 17.386 -5.049 -17.081 1.00 98.06 361 LEU A N 1
ATOM 2772 C CA . LEU A 1 361 ? 18.801 -4.669 -17.001 1.00 98.06 361 LEU A CA 1
ATOM 2773 C C . LEU A 1 361 ? 19.667 -5.457 -17.996 1.00 98.06 361 LEU A C 1
ATOM 2775 O O . LEU A 1 361 ? 20.579 -4.886 -18.601 1.00 98.06 361 LEU A O 1
ATOM 2779 N N . GLY A 1 362 ? 19.363 -6.741 -18.203 1.00 97.56 362 GLY A N 1
ATOM 2780 C CA . GLY A 1 362 ? 19.998 -7.568 -19.227 1.00 97.56 362 GLY A CA 1
ATOM 2781 C C . GLY A 1 362 ? 19.759 -7.021 -20.634 1.00 97.56 362 GLY A C 1
ATOM 2782 O O . GLY A 1 362 ? 20.716 -6.810 -21.380 1.00 97.56 362 GLY A O 1
ATOM 2783 N N . VAL A 1 363 ? 18.505 -6.715 -20.973 1.00 97.50 363 VAL A N 1
ATOM 2784 C CA . VAL A 1 363 ? 18.119 -6.181 -22.289 1.00 97.50 363 VAL A CA 1
ATOM 2785 C C . VAL A 1 363 ? 18.762 -4.820 -22.548 1.00 97.50 363 VAL A C 1
ATOM 2787 O O . VAL A 1 363 ? 19.345 -4.607 -23.608 1.00 97.50 363 VAL A O 1
ATOM 2790 N N . LEU A 1 364 ? 18.765 -3.922 -21.558 1.00 97.62 364 LEU A N 1
ATOM 2791 C CA . LEU A 1 364 ? 19.463 -2.632 -21.643 1.00 97.62 364 LEU A CA 1
ATOM 2792 C C . LEU A 1 364 ? 20.982 -2.778 -21.842 1.00 97.62 364 LEU A C 1
ATOM 2794 O O . LEU A 1 364 ? 21.629 -1.883 -22.384 1.00 97.62 364 LEU A O 1
ATOM 2798 N N . SER A 1 365 ? 21.555 -3.909 -21.426 1.00 95.81 365 SER A N 1
ATOM 2799 C CA . SER A 1 365 ? 22.972 -4.236 -21.620 1.00 95.81 365 SER A CA 1
ATOM 2800 C C . SER A 1 365 ? 23.259 -4.937 -22.958 1.00 95.81 365 SER A C 1
ATOM 2802 O O . SER A 1 365 ? 24.427 -5.118 -23.308 1.00 95.81 365 SER A O 1
ATOM 2804 N N . GLY A 1 366 ? 22.219 -5.285 -23.727 1.00 94.06 366 GLY A N 1
ATOM 2805 C CA . GLY A 1 366 ? 22.305 -5.934 -25.039 1.00 94.06 366 GLY A CA 1
ATOM 2806 C C . GLY A 1 366 ? 21.930 -7.419 -25.059 1.00 94.06 366 GLY A C 1
ATOM 2807 O O . GLY A 1 366 ? 22.119 -8.066 -26.086 1.00 94.06 366 GLY A O 1
ATOM 2808 N N . ALA A 1 367 ? 21.420 -7.983 -23.959 1.00 95.69 367 ALA A N 1
ATOM 2809 C CA . ALA A 1 367 ? 20.898 -9.349 -23.965 1.00 95.69 367 ALA A CA 1
ATOM 2810 C C . ALA A 1 367 ? 19.564 -9.428 -24.740 1.00 95.69 367 ALA A C 1
ATOM 2812 O O . ALA A 1 367 ? 18.782 -8.475 -24.714 1.00 95.69 367 ALA A O 1
ATOM 2813 N N . PRO A 1 368 ? 19.260 -10.551 -25.413 1.00 93.62 368 PRO A N 1
ATOM 2814 C CA . PRO A 1 368 ? 17.953 -10.743 -26.026 1.00 93.62 368 PRO A CA 1
ATOM 2815 C C . PRO A 1 368 ? 16.865 -10.902 -24.956 1.00 93.62 368 PRO A C 1
ATOM 2817 O O . PRO A 1 368 ? 17.118 -11.391 -23.853 1.00 93.62 368 PRO A O 1
ATOM 2820 N N . VAL A 1 369 ? 15.628 -10.544 -25.305 1.00 93.06 369 VAL A N 1
ATOM 2821 C CA . VAL A 1 369 ? 14.458 -10.858 -24.477 1.00 93.06 369 VAL A CA 1
ATOM 2822 C C . VAL A 1 369 ? 14.206 -12.361 -24.559 1.00 93.06 369 VAL A C 1
ATOM 2824 O O . VAL A 1 369 ? 13.831 -12.874 -25.608 1.00 93.06 369 VAL A O 1
ATOM 2827 N N . THR A 1 370 ? 14.435 -13.072 -23.457 1.00 90.50 370 THR A N 1
ATOM 2828 C CA . THR A 1 370 ? 14.208 -14.524 -23.360 1.00 90.50 370 THR A CA 1
ATOM 2829 C C . THR A 1 370 ? 12.827 -14.877 -22.814 1.00 90.50 370 THR A C 1
ATOM 2831 O O . THR A 1 370 ? 12.373 -16.007 -22.977 1.00 90.50 370 THR A O 1
ATOM 2834 N N . ALA A 1 371 ? 12.159 -13.926 -22.158 1.00 89.62 371 ALA A N 1
ATOM 2835 C CA . ALA A 1 371 ? 10.827 -14.111 -21.606 1.00 89.62 371 ALA A CA 1
ATOM 2836 C C . ALA A 1 371 ? 9.762 -14.170 -22.709 1.00 89.62 371 ALA A C 1
ATOM 2838 O O . ALA A 1 371 ? 9.739 -13.329 -23.609 1.00 89.62 371 ALA A O 1
ATOM 2839 N N . ASP A 1 372 ? 8.819 -15.104 -22.584 1.00 93.81 372 ASP A N 1
ATOM 2840 C CA . ASP A 1 372 ? 7.619 -15.119 -23.418 1.00 93.81 372 ASP A CA 1
ATOM 2841 C C . ASP A 1 372 ? 6.615 -14.074 -22.900 1.00 93.81 372 ASP A C 1
ATOM 2843 O O . ASP A 1 372 ? 5.809 -14.303 -21.991 1.00 93.81 372 ASP A O 1
ATOM 2847 N N . VAL A 1 373 ? 6.689 -12.876 -23.481 1.00 94.56 373 VAL A N 1
ATOM 2848 C CA . VAL A 1 373 ? 5.821 -11.740 -23.142 1.00 94.56 373 VAL A CA 1
ATOM 2849 C C . VAL A 1 373 ? 4.343 -12.070 -23.381 1.00 94.56 373 VAL A C 1
ATOM 2851 O O . VAL A 1 373 ? 3.486 -11.615 -22.618 1.00 94.56 373 VAL A O 1
ATOM 2854 N N . ALA A 1 374 ? 4.018 -12.882 -24.393 1.00 94.06 374 ALA A N 1
ATOM 2855 C CA . ALA A 1 374 ? 2.639 -13.257 -24.690 1.00 94.06 374 ALA A CA 1
ATOM 2856 C C . ALA A 1 374 ? 2.068 -14.163 -23.590 1.00 94.06 374 ALA A C 1
ATOM 2858 O O . ALA A 1 374 ? 0.968 -13.902 -23.088 1.00 94.06 374 ALA A O 1
ATOM 2859 N N . VAL A 1 375 ? 2.842 -15.156 -23.143 1.00 95.44 375 VAL A N 1
ATOM 2860 C CA . VAL A 1 375 ? 2.490 -16.010 -21.999 1.00 95.44 375 VAL A CA 1
ATOM 2861 C C . VAL A 1 375 ? 2.327 -15.182 -20.727 1.00 95.44 375 VAL A C 1
ATOM 2863 O O . VAL A 1 375 ? 1.333 -15.343 -20.012 1.00 95.44 375 VAL A O 1
ATOM 2866 N N . ARG A 1 376 ? 3.238 -14.247 -20.438 1.00 95.69 376 ARG A N 1
ATOM 2867 C CA . ARG A 1 376 ? 3.140 -13.398 -19.237 1.00 95.69 376 ARG A CA 1
ATOM 2868 C C . ARG A 1 376 ? 1.957 -12.446 -19.275 1.00 95.69 376 ARG A C 1
ATOM 2870 O O . ARG A 1 376 ? 1.317 -12.234 -18.245 1.00 95.69 376 ARG A O 1
ATOM 2877 N N . ARG A 1 377 ? 1.606 -11.916 -20.449 1.00 95.50 377 ARG A N 1
ATOM 2878 C CA . ARG A 1 377 ? 0.392 -11.110 -20.623 1.00 95.50 377 ARG A CA 1
ATOM 2879 C C . ARG A 1 377 ? -0.860 -11.938 -20.350 1.00 95.50 377 ARG A C 1
ATOM 2881 O O . ARG A 1 377 ? -1.724 -11.493 -19.595 1.00 95.50 377 ARG A O 1
ATOM 2888 N N . ALA A 1 378 ? -0.941 -13.139 -20.925 1.00 95.50 378 ALA A N 1
ATOM 2889 C CA . ALA A 1 378 ? -2.050 -14.060 -20.692 1.00 95.50 378 ALA A CA 1
ATOM 2890 C C . ALA A 1 378 ? -2.149 -14.449 -19.207 1.00 95.50 378 ALA A C 1
ATOM 2892 O O . ALA A 1 378 ? -3.236 -14.428 -18.631 1.00 95.50 378 ALA A O 1
ATOM 2893 N N . THR A 1 379 ? -1.009 -14.702 -18.561 1.00 95.12 379 THR A N 1
ATOM 2894 C CA . THR A 1 379 ? -0.911 -15.027 -17.130 1.00 95.12 379 THR A CA 1
ATOM 2895 C C . THR A 1 379 ? -1.385 -13.864 -16.252 1.00 95.12 379 THR A C 1
ATOM 2897 O O . THR A 1 379 ? -2.204 -14.055 -15.350 1.00 95.12 379 THR A O 1
ATOM 2900 N N . TYR A 1 380 ? -0.953 -12.634 -16.550 1.00 94.75 380 TYR A N 1
ATOM 2901 C CA . TYR A 1 380 ? -1.403 -11.429 -15.848 1.00 94.75 380 TYR A CA 1
ATOM 2902 C C . TYR A 1 380 ? -2.913 -11.219 -15.977 1.00 94.75 380 TYR A C 1
ATOM 2904 O O . TYR A 1 380 ? -3.596 -10.996 -14.976 1.00 94.75 380 TYR A O 1
ATOM 2912 N N . ALA A 1 381 ? -3.447 -11.328 -17.197 1.00 93.69 381 ALA A N 1
ATOM 2913 C CA . ALA A 1 381 ? -4.878 -11.202 -17.455 1.00 93.69 381 ALA A CA 1
ATOM 2914 C C . ALA A 1 381 ? -5.683 -12.282 -16.715 1.00 93.69 381 ALA A C 1
ATOM 2916 O O . ALA A 1 381 ? -6.682 -11.964 -16.068 1.00 93.69 381 ALA A O 1
ATOM 2917 N N . HIS A 1 382 ? -5.206 -13.531 -16.734 1.00 93.31 382 HIS A N 1
ATOM 2918 C CA . HIS A 1 382 ? -5.823 -14.648 -16.026 1.00 93.31 382 HIS A CA 1
ATOM 2919 C C . HIS A 1 382 ? -5.935 -14.375 -14.519 1.00 93.31 382 HIS A C 1
ATOM 2921 O O . HIS A 1 382 ? -7.035 -14.391 -13.968 1.00 93.31 382 HIS A O 1
ATOM 2927 N N . TYR A 1 383 ? -4.830 -14.043 -13.843 1.00 91.44 383 TYR A N 1
ATOM 2928 C CA . TYR A 1 383 ? -4.858 -13.795 -12.396 1.00 91.44 383 TYR A CA 1
ATOM 2929 C C . TYR A 1 383 ? -5.640 -12.537 -11.997 1.00 91.44 383 TYR A C 1
ATOM 2931 O O . TYR A 1 383 ? -6.156 -12.471 -10.873 1.00 91.44 383 TYR A O 1
ATOM 2939 N N . ARG A 1 384 ? -5.732 -11.537 -12.885 1.00 90.06 384 ARG A N 1
ATOM 2940 C CA . ARG A 1 384 ? -6.559 -10.339 -12.665 1.00 90.06 384 ARG A CA 1
ATOM 2941 C C . ARG A 1 384 ? -8.050 -10.636 -12.750 1.00 90.06 384 ARG A C 1
ATOM 2943 O O . ARG A 1 384 ? -8.805 -10.021 -12.005 1.00 90.06 384 ARG A O 1
ATOM 2950 N N . ALA A 1 385 ? -8.453 -11.556 -13.624 1.00 87.25 385 ALA A N 1
ATOM 2951 C CA . ALA A 1 385 ? -9.844 -11.977 -13.763 1.00 87.25 385 ALA A CA 1
ATOM 2952 C C . ALA A 1 385 ? -10.324 -12.842 -12.583 1.00 87.25 385 ALA A C 1
ATOM 2954 O O . ALA A 1 385 ? -11.522 -12.917 -12.321 1.00 87.25 385 ALA A O 1
ATOM 2955 N N . LEU A 1 386 ? -9.402 -13.485 -11.858 1.00 83.19 386 LEU A N 1
ATOM 2956 C CA . LEU A 1 386 ? -9.740 -14.262 -10.669 1.00 83.19 386 LEU A CA 1
ATOM 2957 C C . LEU A 1 386 ? -10.079 -13.363 -9.468 1.00 83.19 386 LEU A C 1
ATOM 2959 O O . LEU A 1 386 ? -9.413 -12.339 -9.253 1.00 83.19 386 LEU A O 1
ATOM 2963 N N . PRO A 1 387 ? -11.040 -13.786 -8.621 1.00 75.69 387 PRO A N 1
ATOM 2964 C CA . PRO A 1 387 ? -11.311 -13.108 -7.362 1.00 75.69 387 PRO A CA 1
ATOM 2965 C C . PRO A 1 387 ? -10.056 -13.095 -6.482 1.00 75.69 387 PRO A C 1
ATOM 2967 O O . PRO A 1 387 ? -9.232 -14.020 -6.521 1.00 75.69 387 PRO A O 1
ATOM 2970 N N . ALA A 1 388 ? -9.912 -12.035 -5.684 1.00 75.25 388 ALA A N 1
ATOM 2971 C CA . ALA A 1 388 ? -8.821 -11.936 -4.727 1.00 75.25 388 ALA A CA 1
ATOM 2972 C C . ALA A 1 388 ? -8.879 -13.129 -3.751 1.00 75.25 388 ALA A C 1
ATOM 2974 O O . ALA A 1 388 ? -9.962 -13.451 -3.257 1.00 75.25 388 ALA A O 1
ATOM 2975 N N . PRO A 1 389 ? -7.747 -13.802 -3.470 1.00 77.12 389 PRO A N 1
ATOM 2976 C CA . PRO A 1 389 ? -7.732 -14.844 -2.457 1.00 77.12 389 PRO A CA 1
ATOM 2977 C C . PRO A 1 389 ? -8.021 -14.256 -1.062 1.00 77.12 389 PRO A C 1
ATOM 2979 O O . PRO A 1 389 ? -7.799 -13.056 -0.852 1.00 77.12 389 PRO A O 1
ATOM 2982 N N . PRO A 1 390 ? -8.521 -15.075 -0.117 1.00 76.50 390 PRO A N 1
ATOM 2983 C CA . PRO A 1 390 ? -8.857 -14.608 1.220 1.00 76.50 390 PRO A CA 1
ATOM 2984 C C . PRO A 1 390 ? -7.612 -14.103 1.964 1.00 76.50 390 PRO A C 1
ATOM 2986 O O . PRO A 1 390 ? -6.497 -14.528 1.656 1.00 76.50 390 PRO A O 1
ATOM 2989 N N . PRO A 1 391 ? -7.767 -13.247 2.992 1.00 76.00 391 PRO A N 1
ATOM 2990 C CA . PRO A 1 391 ? -6.618 -12.628 3.653 1.00 76.00 391 PRO A CA 1
ATOM 2991 C C . PRO A 1 391 ? -5.679 -13.576 4.390 1.00 76.00 391 PRO A C 1
ATOM 2993 O O . PRO A 1 391 ? -4.560 -13.191 4.735 1.00 76.00 391 PRO A O 1
ATOM 2996 N N . LEU A 1 392 ? -6.146 -14.794 4.648 1.00 81.31 392 LEU A N 1
ATOM 2997 C CA . LEU A 1 392 ? -5.402 -15.885 5.245 1.00 81.31 392 LEU A CA 1
ATOM 2998 C C . LEU A 1 392 ? -5.564 -17.115 4.343 1.00 81.31 392 LEU A C 1
ATOM 3000 O O . LEU A 1 392 ? -6.691 -17.512 4.047 1.00 81.31 392 LEU A O 1
ATOM 3004 N N . VAL A 1 393 ? -4.454 -17.704 3.902 1.00 82.50 393 VAL A N 1
ATOM 3005 C CA . VAL A 1 393 ? -4.428 -18.864 2.996 1.00 82.50 393 VAL A CA 1
ATOM 3006 C C . VAL A 1 393 ? -3.497 -19.923 3.575 1.00 82.50 393 VAL A C 1
ATOM 3008 O O . VAL A 1 393 ? -2.373 -19.598 3.940 1.00 82.50 393 VAL A O 1
ATOM 3011 N N . ARG A 1 394 ? -3.930 -21.185 3.643 1.00 83.81 394 ARG A N 1
ATOM 3012 C CA . ARG A 1 394 ? -3.061 -22.330 3.966 1.00 83.81 394 ARG A CA 1
ATOM 3013 C C . ARG A 1 394 ? -2.972 -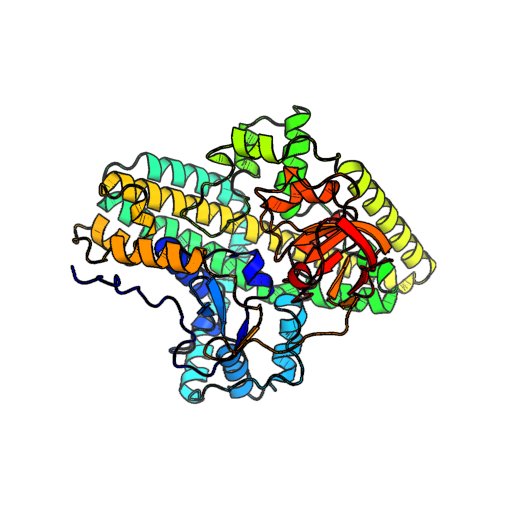23.260 2.756 1.00 83.81 394 ARG A C 1
ATOM 3015 O O . ARG A 1 394 ? -4.012 -23.665 2.240 1.00 83.81 394 ARG A O 1
ATOM 3022 N N . GLY A 1 395 ? -1.755 -23.591 2.321 1.00 73.12 395 GLY A N 1
ATOM 3023 C CA . GLY A 1 395 ? -1.515 -24.446 1.148 1.00 73.12 395 GLY A CA 1
ATOM 3024 C C . GLY A 1 395 ? -2.184 -23.937 -0.141 1.00 73.12 395 GLY A C 1
ATOM 3025 O O . GLY A 1 395 ? -2.391 -22.735 -0.310 1.00 73.12 395 GLY A O 1
ATOM 3026 N N . THR A 1 396 ? -2.560 -24.848 -1.050 1.00 62.16 396 THR A N 1
ATOM 3027 C CA . THR A 1 396 ? -3.343 -24.500 -2.249 1.00 62.16 396 THR A CA 1
ATOM 3028 C C . THR A 1 396 ? -4.785 -24.206 -1.865 1.00 62.16 396 THR A C 1
ATOM 3030 O O . THR A 1 396 ? -5.498 -25.127 -1.482 1.00 62.16 396 THR A O 1
ATOM 3033 N N . LEU A 1 397 ? -5.178 -22.932 -1.980 1.00 55.62 397 LEU A N 1
ATOM 3034 C CA . LEU A 1 397 ? -6.503 -22.349 -1.707 1.00 55.62 397 LEU A CA 1
ATOM 3035 C C . LEU A 1 397 ? -7.605 -23.345 -1.312 1.00 55.62 397 LEU A C 1
ATOM 3037 O O . LEU A 1 397 ? -8.528 -23.614 -2.079 1.00 55.62 397 LEU A O 1
ATOM 3041 N N . ALA A 1 398 ? -7.544 -23.826 -0.074 1.00 43.41 398 ALA A N 1
ATOM 3042 C CA . ALA A 1 398 ? -8.728 -24.278 0.624 1.00 43.41 398 ALA A CA 1
ATOM 3043 C C . ALA A 1 398 ? -9.361 -23.025 1.231 1.00 43.41 398 ALA A C 1
ATOM 3045 O O . ALA A 1 398 ? -8.710 -22.290 1.978 1.00 43.41 398 ALA A O 1
ATOM 3046 N N . ALA A 1 399 ? -10.606 -22.735 0.849 1.00 37.06 399 ALA A N 1
ATOM 3047 C CA . ALA A 1 399 ? -11.379 -21.664 1.458 1.00 37.06 399 ALA A CA 1
ATOM 3048 C C . ALA A 1 399 ? -11.360 -21.858 2.979 1.00 37.06 399 ALA A C 1
ATOM 3050 O O . ALA A 1 399 ? -11.791 -22.904 3.463 1.00 37.06 399 ALA A O 1
ATOM 3051 N N . ALA A 1 400 ? -10.844 -20.882 3.730 1.00 39.66 400 ALA A N 1
ATOM 3052 C CA . ALA A 1 400 ? -11.014 -20.885 5.175 1.00 39.66 400 ALA A CA 1
ATOM 3053 C C . ALA A 1 400 ? -12.530 -20.830 5.454 1.00 39.66 400 ALA A C 1
ATOM 3055 O O . ALA A 1 400 ? -13.187 -19.883 5.010 1.00 39.66 400 ALA A O 1
ATOM 3056 N N . PRO A 1 401 ? -13.117 -21.845 6.110 1.00 36.09 401 PRO A N 1
ATOM 3057 C CA . PRO A 1 401 ? -14.548 -21.889 6.327 1.00 36.09 401 PRO A CA 1
ATOM 3058 C C . PRO A 1 401 ? -14.920 -20.951 7.472 1.00 36.09 401 PRO A C 1
ATOM 3060 O O . PRO A 1 401 ? -14.298 -20.940 8.533 1.00 36.09 401 PRO A O 1
ATOM 3063 N N . GLY A 1 402 ? -15.967 -20.166 7.253 1.00 38.88 402 GLY A N 1
ATOM 3064 C CA . GLY A 1 402 ? -16.501 -19.271 8.264 1.00 38.88 402 GLY A CA 1
ATOM 3065 C C . GLY A 1 402 ? -17.760 -18.559 7.805 1.00 38.88 402 GLY A C 1
ATOM 3066 O O . GLY A 1 402 ? -17.843 -17.348 7.952 1.00 38.88 402 GLY A O 1
ATOM 3067 N N . THR A 1 403 ? -18.742 -19.278 7.251 1.00 36.72 403 THR A N 1
ATOM 3068 C CA . THR A 1 403 ? -20.107 -18.747 7.129 1.00 36.72 403 THR A CA 1
ATOM 3069 C C . THR A 1 403 ? -20.630 -18.454 8.533 1.00 36.72 403 THR A C 1
ATOM 3071 O O . THR A 1 403 ? -21.024 -19.368 9.261 1.00 36.72 403 THR A O 1
ATOM 3074 N N . ARG A 1 404 ? -20.579 -17.187 8.949 1.00 46.88 404 ARG A N 1
ATOM 3075 C CA . ARG A 1 404 ? -21.208 -16.725 10.188 1.00 46.88 404 ARG A CA 1
ATOM 3076 C C . ARG A 1 404 ? -22.688 -16.429 9.944 1.00 46.88 404 ARG A C 1
ATOM 3078 O O . ARG A 1 404 ? -23.113 -16.173 8.822 1.00 46.88 404 ARG A O 1
ATOM 3085 N N . ALA A 1 405 ? -23.469 -16.547 11.017 1.00 42.91 405 ALA A N 1
ATOM 3086 C CA . ALA A 1 405 ? -24.928 -16.519 11.012 1.00 42.91 405 ALA A CA 1
ATOM 3087 C C . ALA A 1 405 ? -25.530 -15.332 10.236 1.00 42.91 405 ALA A C 1
ATOM 3089 O O . ALA A 1 405 ? -25.031 -14.206 10.286 1.00 42.91 405 ALA A O 1
ATOM 3090 N N . ALA A 1 406 ? -26.644 -15.606 9.554 1.00 54.78 406 ALA A N 1
ATOM 3091 C CA . ALA A 1 406 ? -27.362 -14.663 8.708 1.00 54.78 406 ALA A CA 1
ATOM 3092 C C . ALA A 1 406 ? -27.706 -13.354 9.449 1.00 54.78 406 ALA A C 1
ATOM 3094 O O . ALA A 1 406 ? -28.407 -13.362 10.458 1.00 54.78 406 ALA A O 1
ATOM 3095 N N . GLY A 1 407 ? -27.226 -12.223 8.917 1.00 67.00 407 GLY A N 1
ATOM 3096 C CA . GLY A 1 407 ? -27.706 -10.876 9.258 1.00 67.00 407 GLY A CA 1
ATOM 3097 C C . GLY A 1 407 ? -26.740 -9.957 10.017 1.00 67.00 407 GLY A C 1
ATOM 3098 O O . GLY A 1 407 ? -27.007 -8.756 10.082 1.00 67.00 407 GLY A O 1
ATOM 3099 N N . THR A 1 408 ? -25.623 -10.457 10.563 1.00 83.06 408 THR A N 1
ATOM 3100 C CA . THR A 1 408 ? -24.626 -9.616 11.262 1.00 83.06 408 THR A CA 1
ATOM 3101 C C . THR A 1 408 ? -23.205 -9.921 10.802 1.00 83.06 408 THR A C 1
ATOM 3103 O O . THR A 1 408 ? -22.685 -11.006 11.053 1.00 83.06 408 THR A O 1
ATOM 3106 N N . VAL A 1 409 ? -22.556 -8.931 10.194 1.00 89.31 409 VAL A N 1
ATOM 3107 C CA . VAL A 1 409 ? -21.132 -8.970 9.844 1.00 89.31 409 VAL A CA 1
ATOM 3108 C C . VAL A 1 409 ? -20.319 -8.499 11.051 1.00 89.31 409 VAL A C 1
ATOM 3110 O O . VAL A 1 409 ? -20.690 -7.536 11.730 1.00 89.31 409 VAL A O 1
ATOM 3113 N N . ARG A 1 410 ? -19.211 -9.185 11.346 1.00 89.06 410 ARG A N 1
ATOM 3114 C CA . ARG A 1 410 ? -18.299 -8.829 12.441 1.00 89.06 410 ARG A CA 1
ATOM 3115 C C . ARG A 1 410 ? -16.886 -8.653 11.919 1.00 89.06 410 ARG A C 1
ATOM 3117 O O . ARG A 1 410 ? -16.391 -9.500 11.188 1.00 89.06 410 ARG A O 1
ATOM 3124 N N . GLY A 1 411 ? -16.229 -7.606 12.388 1.00 87.12 411 GLY A N 1
ATOM 3125 C CA . GLY A 1 411 ? -14.822 -7.343 12.141 1.00 87.12 411 GLY A CA 1
ATOM 3126 C C . GLY A 1 411 ? -14.174 -6.702 13.359 1.00 87.12 411 GLY A C 1
ATOM 3127 O O . GLY A 1 411 ? -14.619 -6.849 14.498 1.00 87.12 411 GLY A O 1
ATOM 3128 N N . THR A 1 412 ? -13.106 -5.962 13.112 1.00 85.56 412 THR A N 1
ATOM 3129 C CA . THR A 1 412 ? -12.408 -5.172 14.117 1.00 85.56 412 THR A CA 1
ATOM 3130 C C . THR A 1 412 ? -12.947 -3.747 14.113 1.00 85.56 412 THR A C 1
ATOM 3132 O O . THR A 1 412 ? -12.899 -3.070 13.085 1.00 85.56 412 THR A O 1
ATOM 3135 N N . GLY A 1 413 ? -13.414 -3.270 15.270 1.00 88.12 413 GLY A N 1
ATOM 3136 C CA . GLY A 1 413 ? -13.740 -1.857 15.465 1.00 88.12 413 GLY A CA 1
ATOM 3137 C C . GLY A 1 413 ? -12.514 -0.979 15.202 1.00 88.12 413 GLY A C 1
ATOM 3138 O O . GLY A 1 413 ? -11.467 -1.148 15.838 1.00 88.12 413 GLY A O 1
ATOM 3139 N N . ALA A 1 414 ? -12.618 -0.099 14.209 1.00 88.25 414 ALA A N 1
ATOM 3140 C CA . ALA A 1 414 ? -11.502 0.678 13.684 1.00 88.25 414 ALA A CA 1
ATOM 3141 C C . ALA A 1 414 ? -11.598 2.162 14.043 1.00 88.25 414 ALA A C 1
ATOM 3143 O O . ALA A 1 414 ? -10.577 2.763 14.387 1.00 88.25 414 ALA A O 1
ATOM 3144 N N . SER A 1 415 ? -12.802 2.728 14.006 1.00 91.00 415 SER A N 1
ATOM 3145 C CA . SER A 1 415 ? -13.078 4.067 14.522 1.00 91.00 415 SER A CA 1
ATOM 3146 C C . SER A 1 415 ? -14.449 4.101 15.177 1.00 91.00 415 SER A C 1
ATOM 3148 O O . SER A 1 415 ? -15.417 3.604 14.600 1.00 91.00 415 SER A O 1
ATOM 3150 N N . ALA A 1 416 ? -14.512 4.652 16.388 1.00 89.06 416 ALA A N 1
ATOM 3151 C CA . ALA A 1 416 ? -15.705 4.666 17.215 1.00 89.06 416 ALA A CA 1
ATOM 3152 C C . ALA A 1 416 ? -16.849 5.494 16.614 1.00 89.06 416 ALA A C 1
ATOM 3154 O O . ALA A 1 416 ? -16.655 6.489 15.919 1.00 89.06 416 ALA A O 1
ATOM 3155 N N . GLY A 1 417 ? -18.065 5.092 16.974 1.00 90.12 417 GLY A N 1
ATOM 3156 C CA . GLY A 1 417 ? -19.309 5.746 16.593 1.00 90.12 417 GLY A CA 1
ATOM 3157 C C . GLY A 1 417 ? -20.340 4.739 16.099 1.00 90.12 417 GLY A C 1
ATOM 3158 O O . GLY A 1 417 ? -20.008 3.603 15.751 1.00 90.12 417 GLY A O 1
ATOM 3159 N N . ILE A 1 418 ? -21.602 5.158 16.111 1.00 95.31 418 ILE A N 1
ATOM 3160 C CA . ILE A 1 418 ? -22.727 4.343 15.663 1.00 95.31 418 ILE A CA 1
ATOM 3161 C C . ILE A 1 418 ? -23.496 5.137 14.623 1.00 95.31 418 ILE A C 1
ATOM 3163 O O . ILE A 1 418 ? -23.892 6.273 14.881 1.00 95.31 418 ILE A O 1
ATOM 3167 N N . VAL A 1 419 ? -23.728 4.529 13.466 1.00 96.56 419 VAL A N 1
ATOM 3168 C CA . VAL A 1 419 ? -24.500 5.155 12.395 1.00 96.56 419 VAL A CA 1
ATOM 3169 C C . VAL A 1 419 ? -25.429 4.150 11.740 1.00 96.56 419 VAL A C 1
ATOM 3171 O O . VAL A 1 419 ? -25.129 2.958 11.660 1.00 96.56 419 VAL A O 1
ATOM 3174 N N . THR A 1 420 ? -26.556 4.651 11.254 1.00 97.00 420 THR A N 1
ATOM 3175 C CA . THR A 1 420 ? -27.471 3.905 10.398 1.00 97.00 420 THR A CA 1
ATOM 3176 C C . THR A 1 420 ? -27.407 4.507 9.004 1.00 97.00 420 THR A C 1
ATOM 3178 O O . THR A 1 420 ? -27.549 5.719 8.856 1.00 97.00 420 THR A O 1
ATOM 3181 N N . GLY A 1 421 ? -27.197 3.681 7.983 1.00 95.88 421 GLY A N 1
ATOM 3182 C CA . GLY A 1 421 ? -27.050 4.161 6.612 1.00 95.88 421 GLY A CA 1
ATOM 3183 C C . GLY A 1 421 ? -27.300 3.077 5.574 1.00 95.88 421 GLY A C 1
ATOM 3184 O O . GLY A 1 421 ? -27.347 1.886 5.891 1.00 95.88 421 GLY A O 1
ATOM 3185 N N . ARG A 1 422 ? -27.491 3.512 4.327 1.00 97.75 422 ARG A N 1
ATOM 3186 C CA . ARG A 1 422 ? -27.692 2.616 3.188 1.00 97.75 422 ARG A CA 1
ATOM 3187 C C . ARG A 1 422 ? -26.344 2.131 2.666 1.00 97.75 422 ARG A C 1
ATOM 3189 O O . ARG A 1 422 ? -25.443 2.938 2.472 1.00 97.75 422 ARG A O 1
ATOM 3196 N N . VAL A 1 423 ? -26.207 0.835 2.425 1.00 97.75 423 VAL A N 1
ATOM 3197 C CA . VAL A 1 423 ? -24.979 0.216 1.923 1.00 97.75 423 VAL A CA 1
ATOM 3198 C C . VAL A 1 423 ? -24.728 0.590 0.467 1.00 97.75 423 VAL A C 1
ATOM 3200 O O . VAL A 1 423 ? -25.621 0.504 -0.378 1.00 97.75 423 VAL A O 1
ATOM 3203 N N . ARG A 1 424 ? -23.468 0.896 0.168 1.00 97.19 424 ARG A N 1
ATOM 3204 C CA . ARG A 1 424 ? -22.898 0.969 -1.173 1.00 97.19 424 ARG A CA 1
ATOM 3205 C C . ARG A 1 424 ? -21.692 0.038 -1.247 1.00 97.19 424 ARG A C 1
ATOM 3207 O O . ARG A 1 424 ? -20.653 0.335 -0.662 1.00 97.19 424 ARG A O 1
ATOM 3214 N N . VAL A 1 425 ? -21.821 -1.071 -1.975 1.00 95.38 425 VAL A N 1
ATOM 3215 C CA . VAL A 1 425 ? -20.698 -1.982 -2.234 1.00 95.38 425 VAL A CA 1
ATOM 3216 C C . VAL A 1 425 ? -19.933 -1.495 -3.462 1.00 95.38 425 VAL A C 1
ATOM 3218 O O . VAL A 1 425 ? -20.517 -1.419 -4.544 1.00 95.38 425 VAL A O 1
ATOM 3221 N N . LEU A 1 426 ? -18.647 -1.172 -3.302 1.00 91.81 426 LEU A N 1
ATOM 3222 C CA . LEU A 1 426 ? -17.748 -0.785 -4.395 1.00 91.81 426 LEU A CA 1
ATOM 3223 C C . LEU A 1 426 ? -16.555 -1.750 -4.468 1.00 91.81 426 LEU A C 1
ATOM 3225 O O . LEU A 1 426 ? -15.817 -1.863 -3.486 1.00 91.81 426 LEU A O 1
ATOM 3229 N N . PRO A 1 427 ? -16.329 -2.435 -5.604 1.00 83.38 427 PRO A N 1
ATOM 3230 C CA . PRO A 1 427 ? -15.202 -3.358 -5.749 1.00 83.38 427 PRO A CA 1
ATOM 3231 C C . PRO A 1 427 ? -13.859 -2.627 -5.880 1.00 83.38 427 PRO A C 1
ATOM 3233 O O . PRO A 1 427 ? -12.826 -3.149 -5.470 1.00 83.38 427 PRO A O 1
ATOM 3236 N N . ASP A 1 428 ? -13.874 -1.413 -6.430 1.00 82.50 428 ASP A N 1
ATOM 3237 C CA . ASP A 1 428 ? -12.700 -0.577 -6.633 1.00 82.50 428 ASP A CA 1
ATOM 3238 C C . ASP A 1 428 ? -13.052 0.916 -6.542 1.00 82.50 428 ASP A C 1
ATOM 3240 O O . ASP A 1 428 ? -14.221 1.313 -6.530 1.00 82.50 428 ASP A O 1
ATOM 3244 N N . VAL A 1 429 ? -12.009 1.745 -6.460 1.00 83.44 429 VAL A N 1
ATOM 3245 C CA . VAL A 1 429 ? -12.136 3.202 -6.338 1.00 83.44 429 VAL A CA 1
ATOM 3246 C C . VAL A 1 429 ? -12.616 3.863 -7.633 1.00 83.44 429 VAL A C 1
ATOM 3248 O O . VAL A 1 429 ? -13.114 4.984 -7.589 1.00 83.44 429 VAL A O 1
ATOM 3251 N N . ALA A 1 430 ? -12.490 3.195 -8.787 1.00 81.12 430 ALA A N 1
ATOM 3252 C CA . ALA A 1 430 ? -12.917 3.758 -10.066 1.00 81.12 430 ALA A CA 1
ATOM 3253 C C . ALA A 1 430 ? -14.447 3.891 -10.133 1.00 81.12 430 ALA A C 1
ATOM 3255 O O . ALA A 1 430 ? -14.950 4.796 -10.790 1.00 81.12 430 ALA A O 1
ATOM 3256 N N . GLY A 1 431 ? -15.183 3.060 -9.386 1.00 82.75 431 GLY A N 1
ATOM 3257 C CA . GLY A 1 431 ? -16.623 3.215 -9.145 1.00 82.75 431 GLY A CA 1
ATOM 3258 C C . GLY A 1 431 ? -17.004 4.261 -8.083 1.00 82.75 431 GLY A C 1
ATOM 3259 O O . GLY A 1 431 ? -18.168 4.320 -7.685 1.00 82.75 431 GLY A O 1
ATOM 3260 N N . GLY A 1 432 ? -16.055 5.065 -7.592 1.00 82.94 432 GLY A N 1
ATOM 3261 C CA . GLY A 1 432 ? -16.231 5.990 -6.466 1.00 82.94 432 GLY A CA 1
ATOM 3262 C C . GLY A 1 432 ? -17.352 7.021 -6.623 1.00 82.94 432 GLY A C 1
ATOM 3263 O O . GLY A 1 432 ? -17.978 7.403 -5.632 1.00 82.94 432 GLY A O 1
ATOM 3264 N N . ASP A 1 433 ? -17.671 7.418 -7.855 1.00 82.69 433 ASP A N 1
ATOM 3265 C CA . ASP A 1 433 ? -18.746 8.373 -8.161 1.00 82.69 433 ASP A CA 1
ATOM 3266 C C . ASP A 1 433 ? -20.142 7.851 -7.802 1.00 82.69 433 ASP A C 1
ATOM 3268 O O . ASP A 1 433 ? -21.068 8.630 -7.578 1.00 82.69 433 ASP A O 1
ATOM 3272 N N . ALA A 1 434 ? -20.302 6.530 -7.686 1.00 88.12 434 ALA A N 1
ATOM 3273 C CA . ALA A 1 434 ? -21.561 5.924 -7.274 1.00 88.12 434 ALA A CA 1
ATOM 3274 C C . ALA A 1 434 ? -21.838 6.060 -5.765 1.00 88.12 434 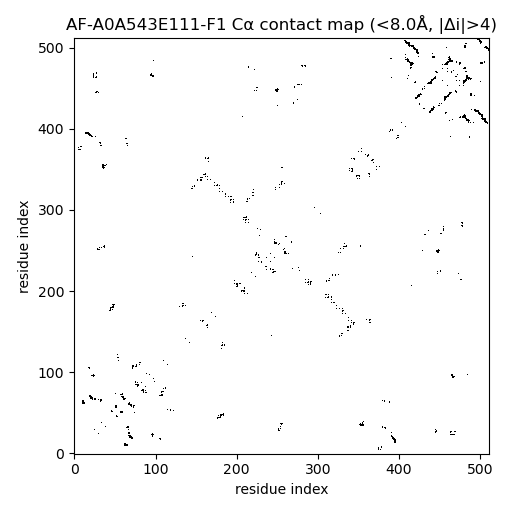ALA A C 1
ATOM 3276 O O . ALA A 1 434 ? -22.975 5.825 -5.347 1.00 88.12 434 ALA A O 1
ATOM 3277 N N . LEU A 1 435 ? -20.836 6.415 -4.946 1.00 91.69 435 LEU A N 1
ATOM 3278 C CA . LEU A 1 435 ? -21.005 6.617 -3.507 1.00 91.69 435 LEU A CA 1
ATOM 3279 C C . LEU A 1 435 ? -21.715 7.943 -3.231 1.00 91.69 435 LEU A C 1
ATOM 3281 O O . LEU A 1 435 ? -21.155 9.021 -3.451 1.00 91.69 435 LEU A O 1
ATOM 3285 N N . ARG A 1 436 ? -22.936 7.863 -2.698 1.00 90.88 436 ARG A N 1
ATOM 3286 C CA . ARG A 1 436 ? -23.725 9.049 -2.352 1.00 90.88 436 ARG A CA 1
ATOM 3287 C C . ARG A 1 436 ? -23.413 9.525 -0.927 1.00 90.88 436 ARG A C 1
ATOM 3289 O O . ARG A 1 436 ? -23.117 8.696 -0.064 1.00 90.88 436 ARG A O 1
ATOM 3296 N N . PRO A 1 437 ? -23.516 10.839 -0.648 1.00 91.00 437 PRO A N 1
ATOM 3297 C CA . PRO A 1 437 ? -23.354 11.362 0.704 1.00 91.00 437 PRO A CA 1
ATOM 3298 C C . PRO A 1 437 ? -24.278 10.659 1.708 1.00 91.00 437 PRO A C 1
ATOM 3300 O O . PRO A 1 437 ? -25.480 10.540 1.474 1.00 91.00 437 PRO A O 1
ATOM 3303 N N . GLY A 1 438 ? -23.718 10.202 2.827 1.00 91.12 438 GLY A N 1
ATOM 3304 C CA . GLY A 1 438 ? -24.452 9.518 3.894 1.00 91.12 438 GLY A CA 1
ATOM 3305 C C . GLY A 1 438 ? -24.624 8.002 3.710 1.00 91.12 438 GLY A C 1
ATOM 3306 O O . GLY A 1 438 ? -25.200 7.352 4.582 1.00 91.12 438 GLY A O 1
ATOM 3307 N N . GLU A 1 439 ? -24.129 7.412 2.618 1.00 96.25 439 GLU A N 1
ATOM 3308 C CA . GLU A 1 439 ? -24.103 5.952 2.444 1.00 96.25 439 GLU A CA 1
ATOM 3309 C C . GLU A 1 439 ? -22.968 5.296 3.259 1.00 96.25 439 GLU A C 1
ATOM 3311 O O . GLU A 1 439 ? -21.964 5.922 3.602 1.00 96.25 439 GLU A O 1
ATOM 3316 N N . VAL A 1 440 ? -23.123 4.009 3.575 1.00 97.62 440 VAL A N 1
ATOM 3317 C CA . VAL A 1 440 ? -22.082 3.165 4.174 1.00 97.62 440 VAL A CA 1
ATOM 3318 C C . VAL A 1 440 ? -21.255 2.552 3.051 1.00 97.62 440 VAL A C 1
ATOM 3320 O O . VAL A 1 440 ? -21.766 1.737 2.281 1.00 97.62 440 VAL A O 1
ATOM 3323 N N . LEU A 1 441 ? -19.978 2.926 2.968 1.00 97.12 441 LEU A N 1
ATOM 3324 C CA . LEU A 1 441 ? -19.039 2.354 2.009 1.00 97.12 441 LEU A CA 1
ATOM 3325 C C . LEU A 1 441 ? -18.654 0.938 2.447 1.00 97.12 441 LEU A C 1
ATOM 3327 O O . LEU A 1 441 ? -18.070 0.763 3.515 1.00 97.12 441 LEU A O 1
ATOM 3331 N N . VAL A 1 442 ? -18.932 -0.054 1.604 1.00 96.12 442 VAL A N 1
ATOM 3332 C CA . VAL A 1 442 ? -18.502 -1.446 1.782 1.00 96.12 442 VAL A CA 1
ATOM 3333 C C . VAL A 1 442 ? -17.553 -1.814 0.642 1.00 96.12 442 VAL A C 1
ATOM 3335 O O . VAL A 1 442 ? -17.905 -1.686 -0.529 1.00 96.12 442 VAL A O 1
ATOM 3338 N N . THR A 1 443 ? -16.342 -2.265 0.956 1.00 92.38 443 THR A N 1
ATOM 3339 C CA . THR A 1 443 ? -15.358 -2.688 -0.057 1.00 92.38 443 THR A CA 1
ATOM 3340 C C . THR A 1 443 ? -14.426 -3.766 0.491 1.00 92.38 443 THR A C 1
ATOM 3342 O O . THR A 1 443 ? -14.367 -3.988 1.696 1.00 92.38 443 THR A O 1
ATOM 3345 N N . THR A 1 444 ? -13.675 -4.458 -0.361 1.00 85.06 444 THR A N 1
ATOM 3346 C CA . THR A 1 444 ? -12.724 -5.471 0.113 1.00 85.06 444 THR A CA 1
ATOM 3347 C C . THR A 1 444 ? -11.577 -4.811 0.871 1.00 85.06 444 THR A C 1
ATOM 3349 O O . THR A 1 444 ? -11.207 -5.252 1.956 1.00 85.06 444 THR A O 1
ATOM 3352 N N . VAL A 1 445 ? -11.022 -3.726 0.327 1.00 84.38 445 VAL A N 1
ATOM 3353 C CA . VAL A 1 445 ? -9.828 -3.072 0.862 1.00 84.38 445 VAL A CA 1
ATOM 3354 C C . VAL A 1 445 ? -9.786 -1.602 0.441 1.00 84.38 445 VAL A C 1
ATOM 3356 O O . VAL A 1 445 ? -10.227 -1.260 -0.653 1.00 84.38 445 VAL A O 1
ATOM 3359 N N . THR A 1 446 ? -9.231 -0.727 1.282 1.00 85.19 446 THR A N 1
ATOM 3360 C CA . THR A 1 446 ? -8.999 0.682 0.920 1.00 85.19 446 THR A CA 1
ATOM 3361 C C . THR A 1 446 ? -7.515 1.027 0.932 1.00 85.19 446 THR A C 1
ATOM 3363 O O . THR A 1 446 ? -6.677 0.320 1.486 1.00 85.19 446 THR A O 1
ATOM 3366 N N . ASN A 1 447 ? -7.188 2.137 0.291 1.00 83.62 447 ASN A N 1
ATOM 3367 C CA . ASN A 1 447 ? -5.854 2.703 0.164 1.00 83.62 447 ASN A CA 1
ATOM 3368 C C . ASN A 1 447 ? -6.000 4.220 -0.027 1.00 83.62 447 ASN A C 1
ATOM 3370 O O . ASN A 1 447 ? -7.113 4.739 -0.081 1.00 83.62 447 ASN A O 1
ATOM 3374 N N . VAL A 1 448 ? -4.881 4.920 -0.190 1.00 80.38 448 VAL A N 1
ATOM 3375 C CA . VAL A 1 448 ? -4.844 6.391 -0.241 1.00 80.38 448 VAL A CA 1
ATOM 3376 C C . VAL A 1 448 ? -5.667 6.978 -1.389 1.00 80.38 448 VAL A C 1
ATOM 3378 O O . VAL A 1 448 ? -6.139 8.106 -1.279 1.00 80.38 448 VAL A O 1
ATOM 3381 N N . GLY A 1 449 ? -5.892 6.217 -2.464 1.00 78.50 449 GLY A N 1
ATOM 3382 C CA . GLY A 1 449 ? -6.782 6.632 -3.546 1.00 78.50 449 GLY A CA 1
ATOM 3383 C C . GLY A 1 449 ? -8.244 6.776 -3.113 1.00 78.50 449 GLY A C 1
ATOM 3384 O O . GLY A 1 449 ? -8.964 7.567 -3.707 1.00 78.50 449 GLY A O 1
ATOM 3385 N N . TRP A 1 450 ? -8.678 6.068 -2.065 1.00 86.44 450 TRP A N 1
ATOM 3386 C CA . TRP A 1 450 ? -10.036 6.168 -1.525 1.00 86.44 450 TRP A CA 1
ATOM 3387 C C . TRP A 1 450 ? -10.221 7.331 -0.552 1.00 86.44 450 TRP A C 1
ATOM 3389 O O . TRP A 1 450 ? -11.358 7.754 -0.350 1.00 86.44 450 TRP A O 1
ATOM 3399 N N . THR A 1 451 ? -9.141 7.853 0.049 1.00 85.94 451 THR A N 1
ATOM 3400 C CA . THR A 1 451 ? -9.202 8.935 1.051 1.00 85.94 451 THR A CA 1
ATOM 3401 C C . THR A 1 451 ? -10.132 10.082 0.640 1.00 85.94 451 THR A C 1
ATOM 3403 O O . THR A 1 451 ? -10.913 10.521 1.485 1.00 85.94 451 THR A O 1
ATOM 3406 N N . PRO A 1 452 ? -10.124 10.572 -0.617 1.00 82.06 452 PRO A N 1
ATOM 3407 C CA . PRO A 1 452 ? -10.981 11.693 -0.991 1.00 82.06 452 PRO A CA 1
ATOM 3408 C C . PRO A 1 452 ? -12.480 11.357 -1.045 1.00 82.06 452 PRO A C 1
ATOM 3410 O O . PRO A 1 452 ? -13.307 12.260 -0.980 1.00 82.06 452 PRO A O 1
ATOM 3413 N N . LEU A 1 453 ? -12.846 10.072 -1.123 1.00 85.06 453 LEU A N 1
ATOM 3414 C CA . LEU A 1 453 ? -14.238 9.613 -1.081 1.00 85.06 453 LEU A CA 1
ATOM 3415 C C . LEU A 1 453 ? -14.765 9.484 0.349 1.00 85.06 453 LEU A C 1
ATOM 3417 O O . LEU A 1 453 ? -15.975 9.550 0.559 1.00 85.06 453 LEU A O 1
ATOM 3421 N N . PHE A 1 454 ? -13.882 9.304 1.337 1.00 90.56 454 PHE A N 1
ATOM 3422 C CA . PHE A 1 454 ? -14.277 9.038 2.722 1.00 90.56 454 PHE A CA 1
ATOM 3423 C C . PHE A 1 454 ? -15.202 10.110 3.307 1.00 90.56 454 PHE A C 1
ATOM 3425 O O . PHE A 1 454 ? -16.181 9.715 3.932 1.00 90.56 454 PHE A O 1
ATOM 3432 N N . PRO A 1 455 ? -15.013 11.424 3.062 1.00 89.38 455 PRO A N 1
ATOM 3433 C CA . PRO A 1 455 ? -15.948 12.440 3.539 1.00 89.38 455 PRO A CA 1
ATOM 3434 C C . PRO A 1 455 ? -17.413 12.221 3.111 1.00 89.38 455 PRO A C 1
ATOM 3436 O O . PRO A 1 455 ? -18.316 12.696 3.797 1.00 89.38 455 PRO A O 1
ATOM 3439 N N . ARG A 1 456 ? -17.677 11.505 2.002 1.00 89.50 456 ARG A N 1
ATOM 3440 C CA . ARG A 1 456 ? -19.044 11.150 1.563 1.00 89.50 456 ARG A CA 1
ATOM 3441 C C . ARG A 1 456 ? -19.669 10.058 2.436 1.00 89.50 456 ARG A C 1
ATOM 3443 O O . ARG A 1 456 ? -20.892 9.998 2.539 1.00 89.50 456 ARG A O 1
ATOM 3450 N N . ALA A 1 457 ? -18.858 9.182 3.021 1.00 93.62 457 ALA A N 1
ATOM 3451 C CA . ALA A 1 457 ? -19.324 7.991 3.713 1.00 93.62 457 ALA A CA 1
ATOM 3452 C C . ALA A 1 457 ? -19.813 8.307 5.134 1.00 93.62 457 ALA A C 1
ATOM 3454 O O . ALA A 1 457 ? -19.133 8.972 5.913 1.00 93.62 457 ALA A O 1
ATOM 3455 N N . ALA A 1 458 ? -20.971 7.759 5.496 1.00 94.69 458 ALA A N 1
ATOM 3456 C CA . ALA A 1 458 ? -21.454 7.754 6.874 1.00 94.69 458 ALA A CA 1
ATOM 3457 C C . ALA A 1 458 ? -20.687 6.753 7.751 1.00 94.69 458 ALA A C 1
ATOM 3459 O O . ALA A 1 458 ? -20.499 6.999 8.938 1.00 94.69 458 ALA A O 1
ATOM 3460 N N . ALA A 1 459 ? -20.254 5.631 7.169 1.00 97.00 459 ALA A N 1
ATOM 3461 C CA . ALA A 1 459 ? -19.361 4.652 7.781 1.00 97.00 459 ALA A CA 1
ATOM 3462 C C . ALA A 1 459 ? -18.571 3.885 6.716 1.00 97.00 459 ALA A C 1
ATOM 3464 O O . ALA A 1 459 ? -18.967 3.844 5.549 1.00 97.00 459 ALA A O 1
ATOM 3465 N N . ILE A 1 460 ? -17.476 3.253 7.140 1.00 97.06 460 ILE A N 1
ATOM 3466 C CA . ILE A 1 460 ? -16.584 2.470 6.277 1.00 97.06 460 ILE A CA 1
ATOM 3467 C C . ILE A 1 460 ? -16.508 1.032 6.787 1.00 97.06 460 ILE A C 1
ATOM 3469 O O . ILE A 1 460 ? -16.201 0.790 7.954 1.00 97.06 460 ILE A O 1
ATOM 3473 N N . VAL A 1 461 ? -16.763 0.072 5.904 1.00 95.75 461 VAL A N 1
ATOM 3474 C CA . VAL A 1 461 ? -16.715 -1.360 6.202 1.00 95.75 461 VAL A CA 1
ATOM 3475 C C . VAL A 1 461 ? -15.793 -2.051 5.205 1.00 95.75 461 VAL A C 1
ATOM 3477 O O . VAL A 1 461 ? -15.998 -1.931 3.995 1.00 95.75 461 VAL A O 1
ATOM 3480 N N . THR A 1 462 ? -14.784 -2.776 5.697 1.00 92.25 462 THR A N 1
ATOM 3481 C CA . THR A 1 462 ? -13.852 -3.515 4.831 1.00 92.25 462 THR A CA 1
ATOM 3482 C C . THR A 1 462 ? -13.689 -4.982 5.202 1.00 92.25 462 THR A C 1
ATOM 3484 O O . THR A 1 462 ? -13.662 -5.339 6.383 1.00 92.25 462 THR A O 1
ATOM 3487 N N . ASP A 1 463 ? -13.521 -5.842 4.193 1.00 83.50 463 ASP A N 1
ATOM 3488 C CA . ASP A 1 463 ? -13.191 -7.260 4.407 1.00 83.50 463 ASP A CA 1
ATOM 3489 C C . ASP A 1 463 ? -11.769 -7.440 4.928 1.00 83.50 463 ASP A C 1
ATOM 3491 O O . ASP A 1 463 ? -11.512 -8.320 5.746 1.00 83.50 463 ASP A O 1
ATOM 3495 N N . VAL A 1 464 ? -10.854 -6.591 4.462 1.00 79.75 464 VAL A N 1
ATOM 3496 C CA . VAL A 1 464 ? -9.426 -6.631 4.766 1.00 79.75 464 VAL A CA 1
ATOM 3497 C C . VAL A 1 464 ? -9.033 -5.414 5.595 1.00 79.75 464 VAL A C 1
ATOM 3499 O O . VAL A 1 464 ? -9.528 -4.307 5.375 1.00 79.75 464 VAL A O 1
ATOM 3502 N N . GLY A 1 465 ? -8.136 -5.635 6.553 1.00 77.50 465 GLY A N 1
ATOM 3503 C CA . GLY A 1 465 ? -7.498 -4.588 7.345 1.00 77.50 465 GLY A CA 1
ATOM 3504 C C . GLY A 1 465 ? -7.501 -4.875 8.844 1.00 77.50 465 GLY A C 1
ATOM 3505 O O . GLY A 1 465 ? -8.246 -5.712 9.348 1.00 77.50 465 GLY A O 1
ATOM 3506 N N . ALA A 1 466 ? -6.639 -4.167 9.569 1.00 78.81 466 ALA A N 1
ATOM 3507 C CA . ALA A 1 466 ? -6.535 -4.211 11.028 1.00 78.81 466 ALA A CA 1
ATOM 3508 C C . ALA A 1 466 ? -6.608 -2.798 11.637 1.00 78.81 466 ALA A C 1
ATOM 3510 O O . ALA A 1 466 ? -6.766 -1.805 10.932 1.00 78.81 466 ALA A O 1
ATOM 3511 N N . ARG A 1 467 ? -6.443 -2.657 12.959 1.00 76.81 467 ARG A N 1
ATOM 3512 C CA . ARG A 1 467 ? -6.551 -1.354 13.666 1.00 76.81 467 ARG A CA 1
ATOM 3513 C C . ARG A 1 467 ? -5.599 -0.259 13.163 1.00 76.81 467 ARG A C 1
ATOM 3515 O O . ARG A 1 467 ? -5.877 0.926 13.363 1.00 76.81 467 ARG A O 1
ATOM 3522 N N . LEU A 1 468 ? -4.485 -0.660 12.545 1.00 76.19 468 LEU A N 1
ATOM 3523 C CA . LEU A 1 468 ? -3.460 0.217 11.965 1.00 76.19 468 LEU A CA 1
ATOM 3524 C C . LEU A 1 468 ? -3.503 0.275 10.423 1.00 76.19 468 LEU A C 1
ATOM 3526 O O . LEU A 1 468 ? -2.556 0.778 9.809 1.00 76.19 468 LEU A O 1
ATOM 3530 N N . SER A 1 469 ? -4.566 -0.259 9.811 1.00 80.19 469 SER A N 1
ATOM 3531 C CA . SER A 1 469 ? -4.842 -0.148 8.373 1.00 80.19 469 SER A CA 1
ATOM 3532 C C . SER A 1 469 ? -5.009 1.300 7.929 1.00 80.19 469 SER A C 1
ATOM 3534 O O . SER A 1 469 ? -5.324 2.183 8.730 1.00 80.19 469 SER A O 1
ATOM 3536 N N . HIS A 1 470 ? -4.852 1.539 6.631 1.00 82.00 470 HIS A N 1
ATOM 3537 C CA . HIS A 1 470 ? -5.187 2.806 6.002 1.00 82.00 470 HIS A CA 1
ATOM 3538 C C . HIS A 1 470 ? -6.639 3.209 6.295 1.00 82.00 470 HIS A C 1
ATOM 3540 O O . HIS A 1 470 ? -6.861 4.316 6.789 1.00 82.00 470 HIS A O 1
ATOM 3546 N N . ALA A 1 471 ? -7.590 2.288 6.081 1.00 84.44 471 ALA A N 1
ATOM 3547 C CA . ALA A 1 471 ? -9.009 2.483 6.384 1.00 84.44 471 ALA A CA 1
ATOM 3548 C C . ALA A 1 471 ? -9.205 2.991 7.818 1.00 84.44 471 ALA A C 1
ATOM 3550 O O . ALA A 1 471 ? -9.801 4.042 8.035 1.00 84.44 471 ALA A O 1
ATOM 3551 N N . ALA A 1 472 ? -8.646 2.269 8.795 1.00 84.94 472 ALA A N 1
ATOM 3552 C CA . ALA A 1 472 ? -8.803 2.577 10.210 1.00 84.94 472 ALA A CA 1
ATOM 3553 C C . ALA A 1 472 ? -8.166 3.911 10.601 1.00 84.94 472 ALA A C 1
ATOM 3555 O O . ALA A 1 472 ? -8.722 4.649 11.410 1.00 84.94 472 ALA A O 1
ATOM 3556 N N . VAL A 1 473 ? -6.985 4.210 10.058 1.00 83.50 473 VAL A N 1
ATOM 3557 C CA . VAL A 1 473 ? -6.269 5.452 10.354 1.00 83.50 473 VAL A CA 1
ATOM 3558 C C . VAL A 1 473 ? -7.035 6.650 9.799 1.00 83.50 473 VAL A C 1
ATOM 3560 O O . VAL A 1 473 ? -7.348 7.556 10.561 1.00 83.50 473 VAL A O 1
ATOM 3563 N N . VAL A 1 474 ? -7.388 6.646 8.513 1.00 85.75 474 VAL A N 1
ATOM 3564 C CA . VAL A 1 474 ? -8.070 7.785 7.880 1.00 85.75 474 VAL A CA 1
ATOM 3565 C C . VAL A 1 474 ? -9.483 7.971 8.435 1.00 85.75 474 VAL A C 1
ATOM 3567 O O . VAL A 1 474 ? -9.870 9.101 8.722 1.00 85.75 474 VAL A O 1
ATOM 3570 N N . ALA A 1 475 ? -10.234 6.887 8.659 1.00 89.56 475 ALA A N 1
ATOM 3571 C CA . ALA A 1 475 ? -11.560 6.964 9.270 1.00 89.56 475 ALA A CA 1
ATOM 3572 C C . ALA A 1 475 ? -11.508 7.628 10.655 1.00 89.56 475 ALA A C 1
ATOM 3574 O O . ALA A 1 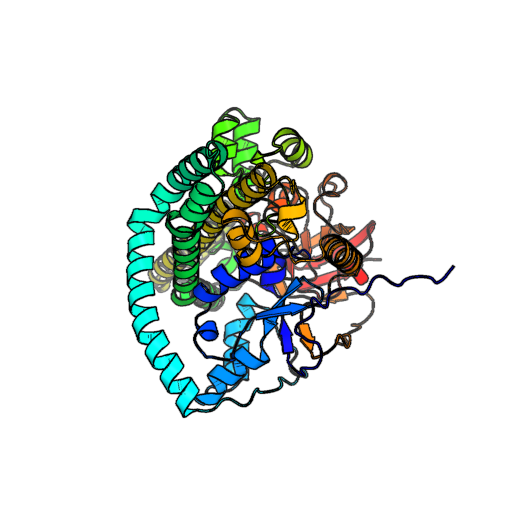475 ? -12.299 8.522 10.940 1.00 89.56 475 ALA A O 1
ATOM 3575 N N . ARG A 1 476 ? -10.512 7.269 11.477 1.00 87.69 476 ARG A N 1
ATOM 3576 C CA . ARG A 1 476 ? -10.304 7.850 12.809 1.00 87.69 476 ARG A CA 1
ATOM 3577 C C . ARG A 1 476 ? -9.929 9.328 12.774 1.00 87.69 476 ARG A C 1
ATOM 3579 O O . ARG A 1 476 ? -10.421 10.091 13.601 1.00 87.69 476 ARG A O 1
ATOM 3586 N N . GLU A 1 477 ? -9.082 9.730 11.829 1.00 84.06 477 GLU A N 1
ATOM 3587 C CA . GLU A 1 477 ? -8.716 11.141 11.623 1.00 84.06 477 GLU A CA 1
ATOM 3588 C C . GLU A 1 477 ? -9.916 11.979 11.147 1.00 84.06 477 GLU A C 1
ATOM 3590 O O . GLU A 1 477 ? -10.037 13.146 11.507 1.00 84.06 477 GLU A O 1
ATOM 3595 N N . LEU A 1 478 ? -10.836 11.381 10.381 1.00 85.25 478 LEU A N 1
ATOM 3596 C CA . LEU A 1 478 ? -12.074 12.024 9.924 1.00 85.25 478 LEU A CA 1
ATOM 3597 C C . LEU A 1 478 ? -13.254 11.865 10.900 1.00 85.25 478 LEU A C 1
ATOM 3599 O O . LEU A 1 478 ? -14.306 12.461 10.685 1.00 85.25 478 LEU A O 1
ATOM 3603 N N . GLY A 1 479 ? -13.113 11.064 11.959 1.00 86.44 479 GLY A N 1
ATOM 3604 C CA . GLY A 1 479 ? -14.210 10.739 12.875 1.00 86.44 479 GLY A CA 1
ATOM 3605 C C . GLY A 1 479 ? -15.367 9.973 12.219 1.00 86.44 479 GLY A C 1
ATOM 3606 O O . GLY A 1 479 ? -16.510 10.122 12.646 1.00 86.44 479 GLY A O 1
ATOM 3607 N N . ILE A 1 480 ? -15.086 9.190 11.176 1.00 92.81 480 ILE A N 1
ATOM 3608 C CA . ILE A 1 480 ? -16.067 8.355 10.475 1.00 92.81 480 ILE A CA 1
ATOM 3609 C C . ILE A 1 480 ? -16.067 6.963 11.122 1.00 92.81 480 ILE A C 1
ATOM 3611 O O . ILE A 1 480 ? -15.011 6.327 11.146 1.00 92.81 480 ILE A O 1
ATOM 3615 N N . PRO A 1 481 ? -17.213 6.442 11.601 1.00 95.12 481 PRO A N 1
ATOM 3616 C CA . PRO A 1 481 ? -17.295 5.092 12.149 1.00 95.12 481 PRO A CA 1
ATOM 3617 C C . PRO A 1 481 ? -16.782 4.041 11.162 1.00 95.12 481 PRO A C 1
ATOM 3619 O O . PRO A 1 481 ? -17.146 4.054 9.983 1.00 95.12 481 PRO A O 1
ATOM 3622 N N . ALA A 1 482 ? -15.956 3.107 11.637 1.00 95.38 482 ALA A N 1
ATOM 3623 C CA . ALA A 1 482 ? -15.370 2.099 10.759 1.00 95.38 482 ALA A CA 1
ATOM 3624 C C . ALA A 1 482 ? -15.246 0.712 11.392 1.00 95.38 482 ALA A C 1
ATOM 3626 O O . ALA A 1 482 ? -14.876 0.577 12.561 1.00 95.38 482 ALA A O 1
ATOM 3627 N N . VAL A 1 483 ? -15.488 -0.317 10.575 1.00 94.06 483 VAL A N 1
ATOM 3628 C CA . VAL A 1 483 ? -15.295 -1.738 10.899 1.00 94.06 483 VAL A CA 1
ATOM 3629 C C . VAL A 1 483 ? -14.442 -2.375 9.803 1.00 94.06 483 VAL A C 1
ATOM 3631 O O . VAL A 1 483 ? -14.824 -2.374 8.639 1.00 94.06 483 VAL A O 1
ATOM 3634 N N . VAL A 1 484 ? -13.278 -2.913 10.152 1.00 90.69 484 VAL A N 1
ATOM 3635 C CA . VAL A 1 484 ? -12.308 -3.452 9.177 1.00 90.69 484 VAL A CA 1
ATOM 3636 C C . VAL A 1 484 ? -12.010 -4.918 9.449 1.00 90.69 484 VAL A C 1
ATOM 3638 O O . VAL A 1 484 ? -12.195 -5.388 10.572 1.00 90.69 484 VAL A O 1
ATOM 3641 N N . GLY A 1 485 ? -11.513 -5.646 8.452 1.00 83.12 485 GLY A N 1
ATOM 3642 C CA . GLY A 1 485 ? -11.151 -7.052 8.640 1.00 83.12 485 GLY A CA 1
ATOM 3643 C C . GLY A 1 485 ? -12.370 -7.953 8.857 1.00 83.12 485 GLY A C 1
ATOM 3644 O O . GLY A 1 485 ? -12.314 -8.863 9.681 1.00 83.12 485 GLY A O 1
ATOM 3645 N N . CYS A 1 486 ? -13.491 -7.657 8.190 1.00 85.56 486 CYS A N 1
ATOM 3646 C CA . CYS A 1 486 ? -14.725 -8.437 8.309 1.00 85.56 486 CYS A CA 1
ATOM 3647 C C . CYS A 1 486 ? -14.606 -9.836 7.684 1.00 85.56 486 CYS A C 1
ATOM 3649 O O . CYS A 1 486 ? -15.267 -10.769 8.126 1.00 85.56 486 CYS A O 1
ATOM 3651 N N . GLY A 1 487 ? -13.763 -9.986 6.661 1.00 76.50 487 GLY A N 1
ATOM 3652 C CA . GLY A 1 487 ? -13.582 -11.221 5.899 1.00 76.50 487 GLY A CA 1
ATOM 3653 C C . GLY A 1 487 ? -14.657 -11.497 4.840 1.00 76.50 487 GLY A C 1
ATOM 3654 O O . GLY A 1 487 ? -14.306 -12.017 3.785 1.00 76.50 487 GLY A O 1
ATOM 3655 N N . ASP A 1 488 ? -15.923 -11.146 5.085 1.00 80.12 488 ASP A N 1
ATOM 3656 C CA . ASP A 1 488 ? -17.064 -11.514 4.228 1.00 80.12 488 ASP A CA 1
ATOM 3657 C C . ASP A 1 488 ? -18.120 -10.405 4.016 1.00 80.12 488 ASP A C 1
ATOM 3659 O O . ASP A 1 488 ? -19.183 -10.660 3.444 1.00 80.12 488 ASP A O 1
ATOM 3663 N N . ALA A 1 489 ? -17.850 -9.162 4.421 1.00 87.69 489 ALA A N 1
ATOM 3664 C CA . ALA A 1 489 ? -18.793 -8.050 4.309 1.00 87.69 489 ALA A CA 1
ATOM 3665 C C . ALA A 1 489 ? -19.256 -7.811 2.868 1.00 87.69 489 ALA A C 1
ATOM 3667 O O . ALA A 1 489 ? -20.451 -7.618 2.648 1.00 87.69 489 ALA A O 1
ATOM 3668 N N . THR A 1 490 ? -18.347 -7.846 1.887 1.00 89.19 490 THR A N 1
ATOM 3669 C CA . THR A 1 490 ? -18.712 -7.642 0.469 1.00 89.19 490 THR A CA 1
ATOM 3670 C C . THR A 1 490 ? -19.517 -8.796 -0.126 1.00 89.19 490 THR A C 1
ATOM 3672 O O . THR A 1 490 ? -20.236 -8.593 -1.103 1.00 89.19 490 THR A O 1
ATOM 3675 N N . ALA A 1 491 ? -19.427 -9.993 0.458 1.00 84.75 491 ALA A N 1
ATOM 3676 C CA . ALA A 1 491 ? -20.199 -11.158 0.037 1.00 84.75 491 ALA A CA 1
ATOM 3677 C C . ALA A 1 491 ? -21.593 -11.192 0.687 1.00 84.75 491 ALA A C 1
ATOM 3679 O O . ALA A 1 491 ? -22.561 -11.644 0.073 1.00 84.75 491 ALA A O 1
ATOM 3680 N N . VAL A 1 492 ? -21.701 -10.715 1.931 1.00 88.12 492 VAL A N 1
ATOM 3681 C CA . VAL A 1 492 ? -22.940 -10.738 2.724 1.00 88.12 492 VAL A CA 1
ATOM 3682 C C . VAL A 1 492 ? -23.823 -9.517 2.446 1.00 88.12 492 VAL A C 1
ATOM 3684 O O . VAL A 1 492 ? -25.043 -9.651 2.285 1.00 88.12 492 VAL A O 1
ATOM 3687 N N . LEU A 1 493 ? -23.235 -8.319 2.401 1.00 92.00 493 LEU A N 1
ATOM 3688 C CA . LEU A 1 493 ? -23.950 -7.057 2.211 1.00 92.00 493 LEU A CA 1
ATOM 3689 C C . LEU A 1 493 ? -24.133 -6.750 0.724 1.00 92.00 493 LEU A C 1
ATOM 3691 O O . LEU A 1 493 ? -23.295 -7.070 -0.113 1.00 92.00 493 LEU A O 1
ATOM 3695 N N . ARG A 1 494 ? -25.247 -6.104 0.391 1.00 93.62 494 ARG A N 1
ATOM 3696 C CA . ARG A 1 494 ? -25.612 -5.709 -0.967 1.00 93.62 494 ARG A CA 1
ATOM 3697 C C . ARG A 1 494 ? -25.867 -4.215 -1.005 1.00 93.62 494 ARG A C 1
ATOM 3699 O O . ARG A 1 494 ? -26.390 -3.624 -0.061 1.00 93.62 494 ARG A O 1
ATOM 3706 N N . THR A 1 495 ? -25.519 -3.600 -2.129 1.00 96.19 495 THR A N 1
ATOM 3707 C CA . THR A 1 495 ? -25.874 -2.207 -2.391 1.00 96.19 495 THR A CA 1
ATOM 3708 C C . THR A 1 495 ? -27.380 -2.020 -2.229 1.00 96.19 495 THR A C 1
ATOM 3710 O O . THR A 1 495 ? -28.164 -2.731 -2.852 1.00 96.19 495 THR A O 1
ATOM 3713 N N . GLY A 1 496 ? -27.770 -1.050 -1.406 1.00 95.38 496 GLY A N 1
ATOM 3714 C CA . GLY A 1 496 ? -29.162 -0.765 -1.084 1.00 95.38 496 GLY A CA 1
ATOM 3715 C C . GLY A 1 496 ? -29.615 -1.251 0.291 1.00 95.38 496 GLY A C 1
ATOM 3716 O O . GLY A 1 496 ? -30.609 -0.714 0.774 1.00 95.38 496 GLY A O 1
ATOM 3717 N N . ASP A 1 497 ? -28.903 -2.171 0.946 1.00 95.94 497 ASP A N 1
ATOM 3718 C CA . ASP A 1 497 ? -29.282 -2.632 2.288 1.00 95.94 497 ASP A CA 1
ATOM 3719 C C . ASP A 1 497 ? -29.279 -1.488 3.301 1.00 95.94 497 ASP A C 1
ATOM 3721 O O . ASP A 1 497 ? -28.397 -0.629 3.273 1.00 95.94 497 ASP A O 1
ATOM 3725 N N . GLN A 1 498 ? -30.208 -1.512 4.251 1.00 96.94 498 GLN A N 1
ATOM 3726 C CA . GLN A 1 498 ? -30.143 -0.640 5.414 1.00 96.94 498 GLN A CA 1
ATOM 3727 C C . GLN A 1 498 ? -29.333 -1.335 6.513 1.00 96.94 498 GLN A C 1
ATOM 3729 O O . GLN A 1 498 ? -29.627 -2.472 6.877 1.00 96.94 498 GLN A O 1
ATOM 3734 N N . VAL A 1 499 ? -28.307 -0.675 7.055 1.00 97.00 499 VAL A N 1
ATOM 3735 C CA . VAL A 1 499 ? -27.468 -1.256 8.116 1.00 97.00 499 VAL A CA 1
ATOM 3736 C C . VAL A 1 499 ? -27.261 -0.293 9.275 1.00 97.00 499 VAL A C 1
ATOM 3738 O O . VAL A 1 499 ? -27.239 0.924 9.088 1.00 97.00 499 VAL A O 1
ATOM 3741 N N . ARG A 1 500 ? -27.058 -0.854 10.468 1.00 96.88 500 ARG A N 1
ATOM 3742 C CA . ARG A 1 500 ? -26.485 -0.179 11.634 1.00 96.88 500 ARG A CA 1
ATOM 3743 C C . ARG A 1 500 ? -25.036 -0.626 11.793 1.00 96.88 500 ARG A C 1
ATOM 3745 O O . ARG A 1 500 ? -24.774 -1.814 11.973 1.00 96.88 500 ARG A O 1
ATOM 3752 N N . VAL A 1 501 ? -24.107 0.320 11.747 1.00 97.25 501 VAL A N 1
ATOM 3753 C CA . VAL A 1 501 ? -22.673 0.092 11.956 1.00 97.25 501 VAL A CA 1
ATOM 3754 C C . VAL A 1 501 ? -22.299 0.577 13.349 1.00 97.25 501 VAL A C 1
ATOM 3756 O O . VAL A 1 501 ? -22.586 1.721 13.692 1.00 97.25 501 VAL A O 1
ATOM 3759 N N . ASP A 1 502 ? -21.643 -0.275 14.134 1.00 95.62 502 ASP A N 1
ATOM 3760 C CA . ASP A 1 502 ? -20.983 0.086 15.390 1.00 95.62 502 ASP A CA 1
ATOM 3761 C C . ASP A 1 502 ? -19.471 -0.093 15.225 1.00 95.62 502 ASP A C 1
ATOM 3763 O O . ASP A 1 502 ? -18.938 -1.209 15.246 1.00 95.62 502 ASP A O 1
ATOM 3767 N N . GLY A 1 503 ? -18.780 1.030 15.045 1.00 92.00 503 GLY A N 1
ATOM 3768 C CA . GLY A 1 503 ? -17.335 1.063 14.846 1.00 92.00 503 GLY A CA 1
ATOM 3769 C C . GLY A 1 503 ? -16.520 0.838 16.124 1.00 92.00 503 GLY A C 1
ATOM 3770 O O . GLY A 1 503 ? -15.313 0.616 16.046 1.00 92.00 503 GLY A O 1
ATOM 3771 N N . THR A 1 504 ? -17.163 0.830 17.298 1.00 88.00 504 THR A N 1
ATOM 3772 C CA . THR A 1 504 ? -16.524 0.488 18.579 1.00 88.00 504 THR A CA 1
ATOM 3773 C C . THR A 1 504 ? -16.526 -1.022 18.789 1.00 88.00 504 THR A C 1
ATOM 3775 O O . THR A 1 504 ? -15.492 -1.614 19.096 1.00 88.00 504 THR A O 1
ATOM 3778 N N . LEU A 1 505 ? -17.692 -1.652 18.614 1.00 87.88 505 LEU A N 1
ATOM 3779 C CA . LEU A 1 505 ? -17.874 -3.093 18.798 1.00 87.88 505 LEU A CA 1
ATOM 3780 C C . LEU A 1 505 ? -17.412 -3.913 17.590 1.00 87.88 505 LEU A C 1
ATOM 3782 O O . LEU A 1 505 ? -17.219 -5.122 17.714 1.00 87.88 505 LEU A O 1
ATOM 3786 N N . GLY A 1 506 ? -17.222 -3.273 16.433 1.00 91.25 506 GLY A N 1
ATOM 3787 C CA . GLY A 1 506 ? -16.830 -3.954 15.205 1.00 91.25 506 GLY A CA 1
ATOM 3788 C C . GLY A 1 506 ? -17.975 -4.755 14.586 1.00 91.25 506 GLY A C 1
ATOM 3789 O O . GLY A 1 506 ? -17.748 -5.849 14.074 1.00 91.25 506 GLY A O 1
ATOM 3790 N N . THR A 1 507 ? -19.212 -4.256 14.665 1.00 93.38 507 THR A N 1
ATOM 3791 C CA . THR A 1 507 ? -20.404 -4.984 14.200 1.00 93.38 507 THR A CA 1
ATOM 3792 C C . THR A 1 507 ? -21.184 -4.193 13.161 1.00 93.38 507 THR A C 1
ATOM 3794 O O . THR A 1 507 ? -21.397 -2.993 13.325 1.00 93.38 507 THR A O 1
ATOM 3797 N N . VAL A 1 508 ? -21.674 -4.880 12.131 1.00 95.62 508 VAL A N 1
ATOM 3798 C CA . VAL A 1 508 ? -22.587 -4.330 11.123 1.00 95.62 508 VAL A CA 1
ATOM 3799 C C . VAL A 1 508 ? -23.831 -5.205 11.081 1.00 95.62 508 VAL A C 1
ATOM 3801 O O . VAL A 1 508 ? -23.759 -6.384 10.736 1.00 95.62 508 VAL A O 1
ATOM 3804 N N . GLN A 1 509 ? -24.972 -4.634 11.450 1.00 94.62 509 GLN A N 1
ATOM 3805 C CA . GLN A 1 509 ? -26.251 -5.332 11.515 1.00 94.62 509 GLN A CA 1
ATOM 3806 C C . GLN A 1 509 ? -27.154 -4.854 10.380 1.00 94.62 509 GLN A C 1
ATOM 3808 O O . GLN A 1 509 ? -27.414 -3.655 10.271 1.00 94.62 509 GLN A O 1
ATOM 3813 N N . ARG A 1 510 ? -27.654 -5.779 9.553 1.00 93.00 510 ARG A N 1
ATOM 3814 C CA . ARG A 1 510 ? -28.728 -5.462 8.601 1.00 93.00 510 ARG A CA 1
ATOM 3815 C C . ARG A 1 510 ? -30.008 -5.140 9.363 1.00 93.00 510 ARG A C 1
ATOM 3817 O O . ARG A 1 510 ? -30.387 -5.865 10.281 1.00 93.00 510 ARG A O 1
ATOM 3824 N N . LEU A 1 511 ? -30.640 -4.041 8.982 1.00 90.31 511 LEU A N 1
ATOM 3825 C CA . LEU A 1 511 ? -31.947 -3.641 9.476 1.00 90.31 511 LEU A CA 1
ATOM 3826 C C . LEU A 1 511 ? -33.037 -4.180 8.531 1.00 90.31 511 LEU A C 1
ATOM 3828 O O . LEU A 1 511 ? -32.723 -4.437 7.364 1.00 90.31 511 LEU A O 1
ATOM 3832 N N . PRO A 1 512 ? -34.264 -4.401 9.041 1.00 79.00 512 PRO A N 1
ATOM 3833 C CA . PRO A 1 512 ? -35.392 -4.879 8.244 1.00 79.00 512 PRO A CA 1
ATOM 3834 C C . PRO A 1 512 ? -35.749 -3.958 7.076 1.00 79.00 512 PRO A C 1
ATOM 3836 O O . PRO A 1 512 ? -35.548 -2.725 7.210 1.00 79.00 512 PRO A O 1
#